Protein AF-A0A2A4AIH3-F1 (afdb_monomer)

Mean predicted aligned error: 22.0 Å

Radius of gyration: 84.82 Å; Cα contacts (8 Å, |Δi|>4): 469; chains: 1; bounding box: 163×114×236 Å

Secondary structure (DSSP, 8-state):
--EEEEEGGGHHHHHHHHHTS--SS--EEEEE-SSPPPPPPP--TTBGGGG----S-TTHHHHHHHHHHH---EEESSHHHHTT--SS-EEETT-EEEPPPPTTS---EEE--SS---SGGG---SS-SHHHHHHHHHHHHHHHHHHHHHHHHHHHHHHHHHHHHHHHHHHHHHHH--GGG--HHHHHHHHHHHHHHHHHHHHSHHHHHHHHHHHHHHHHHHHHHHHHHHHHHHHHHHHHHHHHHHHHHHHH-SPPP-S-HHHHHHHHHHHHTT-S---TTTHHHHHHHHHHHHHHHHHHHHHHHHHHHHHHHHHHHHHHHH-GGGGGT--SSGGGHHHHHHHHHHHHHS-HHHHHHHHHHHHTTHHHHHHHHHHHHHHHHHHHHHHHHHHHHHHHTTS-SBTTBEEEEEEEE---HHHHHHHHHHHHHHTT-SS---TT-HHHHHHHHHHHHHHHHHHH--SHHHHHHHHHHH-GGGSEEEEEEEE-TTS-EEEEES-GGGS-HHHHHHHHHHHHHHHHHHHHS-TT-SS-SS-EEEETTTTTTS-HHHHHHHHHHHHHTTPEEEE---GGGHHHHGGG-S-EEEEEEE--EETTEE--EEEEEEE-TTT---GGG---

InterPro domains:
  IPR027417 P-loop containing nucleoside triphosphate hydrolase [SSF52540] (181-569)

Structure (mmCIF, N/CA/C/O backbone):
data_AF-A0A2A4AIH3-F1
#
_entry.id   AF-A0A2A4AIH3-F1
#
loop_
_atom_site.group_PDB
_atom_site.id
_atom_site.type_symbol
_atom_site.label_atom_id
_atom_site.label_alt_id
_atom_site.label_comp_id
_atom_site.label_asym_id
_atom_site.label_entity_id
_atom_site.label_seq_id
_atom_site.pdbx_PDB_ins_code
_atom_site.Cartn_x
_atom_site.Cartn_y
_atom_site.Cartn_z
_atom_site.occupancy
_atom_site.B_iso_or_equiv
_atom_site.auth_seq_id
_atom_site.auth_comp_id
_atom_site.auth_asym_id
_atom_site.auth_atom_id
_atom_site.pdbx_PDB_model_num
ATOM 1 N N . ALA A 1 1 ? -50.181 56.710 30.045 1.00 56.62 1 ALA A N 1
ATOM 2 C CA . ALA A 1 1 ? -50.802 55.390 29.802 1.00 56.62 1 ALA A CA 1
ATOM 3 C C . ALA A 1 1 ? -50.337 54.874 28.439 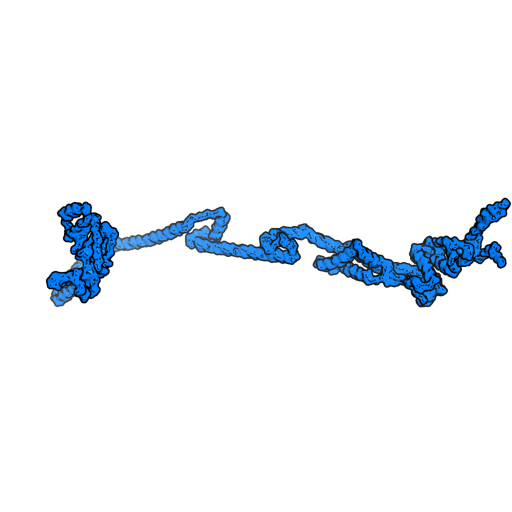1.00 56.62 1 ALA A C 1
ATOM 5 O O . ALA A 1 1 ? -49.765 55.663 27.699 1.00 56.62 1 ALA A O 1
ATOM 6 N N . ALA A 1 2 ? -50.478 53.578 28.137 1.00 73.94 2 ALA A N 1
ATOM 7 C CA . ALA A 1 2 ? -50.307 53.091 26.764 1.00 73.94 2 ALA A CA 1
ATOM 8 C C . ALA A 1 2 ? -51.672 53.192 26.076 1.00 73.94 2 ALA A C 1
ATOM 10 O O . ALA A 1 2 ? -52.649 52.707 26.644 1.00 73.94 2 ALA A O 1
ATOM 11 N N . THR A 1 3 ? -51.729 53.839 24.916 1.00 86.12 3 THR A N 1
ATOM 12 C CA . THR A 1 3 ? -52.972 54.054 24.168 1.00 86.12 3 THR A CA 1
ATOM 13 C C . THR A 1 3 ? -52.934 53.201 22.906 1.00 86.12 3 THR A C 1
ATOM 15 O O . THR A 1 3 ? -51.982 53.300 22.133 1.00 86.12 3 THR A O 1
ATOM 18 N N . LEU A 1 4 ? -53.945 52.358 22.700 1.00 87.75 4 LEU A N 1
ATOM 19 C CA . LEU A 1 4 ? -54.103 51.571 21.479 1.00 87.75 4 LEU A CA 1
ATOM 20 C C . LEU A 1 4 ? -54.624 52.474 20.356 1.00 87.75 4 LEU A C 1
ATOM 22 O O . LEU A 1 4 ? -55.657 53.120 20.509 1.00 87.75 4 LEU A O 1
ATOM 26 N N . LEU A 1 5 ? -53.925 52.523 19.227 1.00 88.44 5 LEU A N 1
ATOM 27 C CA . LEU A 1 5 ? -54.386 53.262 18.052 1.00 88.44 5 LEU A CA 1
ATOM 28 C C . LEU A 1 5 ? -55.221 52.334 17.172 1.00 88.44 5 LEU A C 1
ATOM 30 O O . LEU A 1 5 ? -54.804 51.214 16.889 1.00 88.44 5 LEU A O 1
ATOM 34 N N . VAL A 1 6 ? -56.405 52.794 16.777 1.00 88.81 6 VAL A N 1
ATOM 35 C CA . VAL A 1 6 ? -57.393 52.005 16.034 1.00 88.81 6 VAL A CA 1
ATOM 36 C C . VAL A 1 6 ? -57.750 52.743 14.740 1.00 88.81 6 VAL A C 1
ATOM 38 O O . VAL A 1 6 ? -57.947 53.958 14.788 1.00 88.81 6 VAL A O 1
ATOM 41 N N . PRO A 1 7 ? -57.828 52.068 13.579 1.00 89.12 7 PRO A N 1
ATOM 42 C CA . PRO A 1 7 ? -58.249 52.716 12.342 1.00 89.12 7 PRO A CA 1
ATOM 43 C C . PRO A 1 7 ? -59.682 53.233 12.409 1.00 89.12 7 PRO A C 1
ATOM 45 O O . PRO A 1 7 ? -60.527 52.649 13.089 1.00 89.12 7 PRO A O 1
ATOM 48 N N . GLU A 1 8 ? -59.936 54.265 11.607 1.00 87.50 8 GLU A N 1
ATOM 49 C CA . GLU A 1 8 ? -61.245 54.856 11.321 1.00 87.50 8 GLU A CA 1
ATOM 50 C C . GLU A 1 8 ? -62.387 53.837 11.285 1.00 87.50 8 GLU A C 1
ATOM 52 O O . GLU A 1 8 ? -63.293 53.777 12.121 1.00 87.50 8 GLU A O 1
ATOM 57 N N . ALA A 1 9 ? -62.249 52.962 10.298 1.00 86.94 9 ALA A N 1
ATOM 58 C CA . ALA A 1 9 ? -63.210 51.934 9.950 1.00 86.94 9 ALA A CA 1
ATOM 59 C C . ALA A 1 9 ? -63.523 50.940 11.086 1.00 86.94 9 ALA A C 1
ATOM 61 O O . ALA A 1 9 ? -64.575 50.310 11.072 1.00 86.94 9 ALA A O 1
ATOM 62 N N . ALA A 1 10 ? -62.641 50.788 12.079 1.00 89.81 10 ALA A N 1
ATOM 63 C CA . ALA A 1 10 ? -62.799 49.804 13.149 1.00 89.81 10 ALA A CA 1
ATOM 64 C C . ALA A 1 10 ? -63.444 50.369 14.430 1.00 89.81 10 ALA A C 1
ATOM 66 O O . ALA A 1 10 ? -63.611 49.620 15.398 1.00 89.81 10 ALA A O 1
ATOM 67 N N . ARG A 1 11 ? -63.822 51.659 14.454 1.00 90.62 11 ARG A N 1
ATOM 68 C CA . ARG A 1 11 ? -64.408 52.350 15.620 1.00 90.62 11 ARG A CA 1
ATOM 69 C C . ARG A 1 11 ? -65.563 51.572 16.260 1.00 90.62 11 ARG A C 1
ATOM 71 O O . ARG A 1 11 ? -65.527 51.296 17.458 1.00 90.62 11 ARG A O 1
ATOM 78 N N . ASP A 1 12 ? -66.574 51.208 15.478 1.00 91.62 12 ASP A N 1
ATOM 79 C CA . ASP A 1 12 ? -67.788 50.581 16.019 1.00 91.62 12 ASP A CA 1
ATOM 80 C C . ASP A 1 12 ? -67.508 49.170 16.543 1.00 91.62 12 ASP A C 1
ATOM 82 O O . ASP A 1 12 ? -67.998 48.782 17.606 1.00 91.62 12 ASP A O 1
ATOM 86 N N . THR A 1 13 ? -66.625 48.444 15.850 1.00 91.94 13 THR A N 1
ATOM 87 C CA . THR A 1 13 ? -66.202 47.093 16.238 1.00 91.94 13 THR A CA 1
ATOM 88 C C . THR A 1 13 ? -65.473 47.107 17.581 1.00 91.94 13 THR A C 1
ATOM 90 O O . THR A 1 13 ? -65.816 46.327 18.472 1.00 91.94 13 THR A O 1
ATOM 93 N N . ILE A 1 14 ? -64.490 48.000 17.770 1.00 90.88 14 ILE A N 1
ATOM 94 C CA . ILE A 1 14 ? -63.745 48.061 19.036 1.00 90.88 14 ILE A CA 1
ATOM 95 C C . ILE A 1 14 ? -64.635 48.543 20.188 1.00 90.88 14 ILE A C 1
ATOM 97 O O . ILE A 1 14 ? -64.551 47.992 21.283 1.00 90.88 14 ILE A O 1
ATOM 101 N N . ASN A 1 15 ? -65.530 49.508 19.941 1.00 93.00 15 ASN A N 1
ATOM 102 C CA . ASN A 1 15 ? -66.451 50.022 20.955 1.00 93.00 15 ASN A CA 1
ATOM 103 C C . ASN A 1 15 ? -67.381 48.920 21.476 1.00 93.00 15 ASN A C 1
ATOM 105 O O . ASN A 1 15 ? -67.499 48.739 22.688 1.00 93.00 15 ASN A O 1
ATOM 109 N N . GLN A 1 16 ? -67.997 48.142 20.580 1.00 92.00 16 GLN A N 1
ATOM 110 C CA . GLN A 1 16 ? -68.834 47.006 20.977 1.00 92.00 16 GLN A CA 1
ATOM 111 C C . GLN A 1 16 ? -68.025 45.931 21.708 1.00 92.00 16 GLN A C 1
ATOM 113 O O . GLN A 1 16 ? -68.473 45.396 22.725 1.00 92.00 16 GLN A O 1
ATOM 118 N N . TRP A 1 17 ? -66.819 45.624 21.227 1.00 91.56 17 TRP A N 1
ATOM 119 C CA . TRP A 1 17 ? -65.968 44.598 21.824 1.00 91.56 17 TRP A CA 1
ATOM 120 C C . TRP A 1 17 ? -65.519 44.955 23.245 1.00 91.56 17 TRP A C 1
ATOM 122 O O . TRP A 1 17 ? -65.613 44.118 24.141 1.00 91.56 17 TRP A O 1
ATOM 132 N N . VAL A 1 18 ? -65.066 46.194 23.470 1.00 90.50 18 VAL A N 1
ATOM 133 C CA . VAL A 1 18 ? -64.616 46.658 24.793 1.00 90.50 18 VAL A CA 1
ATOM 134 C C . VAL A 1 18 ? -65.796 46.793 25.751 1.00 90.50 18 VAL A C 1
ATOM 136 O O . VAL A 1 18 ? -65.676 46.409 26.908 1.00 90.50 18 VAL A O 1
ATOM 139 N N . ASN A 1 19 ? -66.944 47.288 25.283 1.00 91.88 19 ASN A N 1
ATOM 140 C CA . ASN A 1 19 ? -68.122 47.446 26.135 1.00 91.88 19 ASN A CA 1
ATOM 141 C C . ASN A 1 19 ? -68.734 46.099 26.561 1.00 91.88 19 ASN A C 1
ATOM 143 O O . ASN A 1 19 ? -69.252 45.971 27.665 1.00 91.88 19 ASN A O 1
ATOM 147 N N . SER A 1 20 ? -68.667 45.080 25.699 1.00 90.88 20 SER A N 1
ATOM 148 C CA . SER A 1 20 ? -69.259 43.760 25.969 1.00 90.88 20 SER A CA 1
ATOM 149 C C . SER A 1 20 ? -68.387 42.832 26.825 1.00 90.88 20 SER A C 1
ATOM 151 O O . SER A 1 20 ? -68.821 41.725 27.147 1.00 90.88 20 SER A O 1
ATOM 153 N N . ARG A 1 21 ? -67.157 43.226 27.190 1.00 89.25 21 ARG A N 1
ATOM 154 C CA . ARG A 1 21 ? -66.197 42.345 27.876 1.00 89.25 21 ARG A CA 1
ATOM 155 C C . ARG A 1 21 ? -65.454 43.061 28.992 1.00 89.25 21 ARG A C 1
ATOM 157 O O . ARG A 1 21 ? -65.008 44.192 28.848 1.00 89.25 21 ARG A O 1
ATOM 164 N N . ASN A 1 22 ? -65.207 42.348 30.089 1.00 88.50 22 ASN A N 1
ATOM 165 C CA . ASN A 1 22 ? -64.232 42.802 31.072 1.00 88.50 22 ASN A CA 1
ATOM 166 C C . ASN A 1 22 ? -62.816 42.575 30.517 1.00 88.50 22 ASN A C 1
ATOM 168 O O . ASN A 1 22 ? -62.340 41.444 30.449 1.00 88.50 22 ASN A O 1
ATOM 172 N N . VAL A 1 23 ? -62.147 43.658 30.119 1.00 84.62 23 VAL A N 1
ATOM 173 C CA . VAL A 1 23 ? -60.789 43.620 29.544 1.00 84.62 23 VAL A CA 1
ATOM 174 C C . VAL A 1 23 ? -59.716 43.334 30.613 1.00 84.62 23 VAL A C 1
ATOM 176 O O . VAL A 1 23 ? -58.568 43.047 30.283 1.00 84.62 23 VAL A O 1
ATOM 179 N N . GLY A 1 24 ? -60.056 43.402 31.906 1.00 84.75 24 GLY A N 1
ATOM 180 C CA . GLY A 1 24 ? -59.139 43.089 33.010 1.00 84.75 24 GLY A CA 1
ATOM 181 C C . GLY A 1 24 ? -57.985 44.085 33.191 1.00 84.75 24 GLY A C 1
ATOM 182 O O . GLY A 1 24 ? -57.082 43.851 33.990 1.00 84.75 24 GLY A O 1
ATOM 183 N N . THR A 1 25 ? -57.989 45.201 32.459 1.00 84.81 25 THR A N 1
ATOM 184 C CA . THR A 1 25 ? -56.992 46.274 32.554 1.00 84.81 25 THR A CA 1
ATOM 185 C C . THR A 1 25 ? -57.599 47.610 32.131 1.00 84.81 25 THR A C 1
ATOM 187 O O . THR A 1 25 ? -58.639 47.655 31.472 1.00 84.81 25 THR A O 1
ATOM 190 N N . ARG A 1 26 ? -56.940 48.722 32.474 1.00 86.06 26 ARG A N 1
ATOM 191 C CA . ARG A 1 26 ? -57.303 50.049 31.965 1.00 86.06 26 ARG A CA 1
ATOM 192 C C . ARG A 1 26 ? -56.861 50.162 30.503 1.00 86.06 26 ARG A C 1
ATOM 194 O O . ARG A 1 26 ? -55.718 50.533 30.233 1.00 86.06 26 ARG A O 1
ATOM 201 N N . LEU A 1 27 ? -57.762 49.831 29.581 1.00 86.69 27 LEU A N 1
ATOM 202 C CA . LEU A 1 27 ? -57.563 50.010 28.145 1.00 86.69 27 LEU A CA 1
ATOM 203 C C . LEU A 1 27 ? -57.967 51.431 27.735 1.00 86.69 27 LEU A C 1
ATOM 205 O O . LEU A 1 27 ? -59.123 51.820 27.859 1.00 86.69 27 LEU A O 1
ATOM 209 N N . GLU A 1 28 ? -57.008 52.196 27.226 1.00 90.25 28 GLU A N 1
ATOM 210 C CA . GLU A 1 28 ? -57.260 53.455 26.529 1.00 90.25 28 GLU A CA 1
ATOM 211 C C . GLU A 1 28 ? -57.027 53.197 25.039 1.00 90.25 28 GLU A C 1
ATOM 213 O O . GLU A 1 28 ? -55.951 52.727 24.666 1.00 90.25 28 GLU A O 1
ATOM 218 N N . TYR A 1 29 ? -58.015 53.459 24.186 1.00 90.50 29 TYR A N 1
ATOM 219 C CA . TYR A 1 29 ? -57.866 53.358 22.735 1.00 90.50 29 TYR A CA 1
ATOM 220 C C . TYR A 1 29 ? -58.342 54.640 22.059 1.00 90.50 29 TYR A C 1
ATOM 222 O O . TYR A 1 29 ? -59.170 55.375 22.596 1.00 90.50 29 TYR A O 1
ATOM 230 N N . ARG A 1 30 ? -57.774 54.937 20.892 1.00 89.12 30 ARG A N 1
ATOM 231 C CA . ARG A 1 30 ? -58.052 56.151 20.132 1.00 89.12 30 ARG A CA 1
ATOM 232 C C . ARG A 1 30 ? -58.223 55.808 18.666 1.00 89.12 30 ARG A C 1
ATOM 234 O O . ARG A 1 30 ? -57.332 55.199 18.076 1.00 89.12 30 ARG A O 1
ATOM 241 N N . THR A 1 31 ? -59.338 56.235 18.089 1.00 88.44 31 THR A N 1
ATOM 242 C CA . THR A 1 31 ? -59.580 56.067 16.661 1.00 88.44 31 THR A CA 1
ATOM 243 C C . THR A 1 31 ? -58.899 57.171 15.861 1.00 88.44 31 THR A C 1
ATOM 245 O O . THR A 1 31 ? -58.845 58.328 16.295 1.00 88.44 31 THR A O 1
ATOM 248 N N . ILE A 1 32 ? -58.292 56.785 14.740 1.00 87.19 32 ILE A N 1
ATOM 249 C CA . ILE A 1 32 ? -57.433 57.636 13.916 1.00 87.19 32 ILE A CA 1
ATOM 250 C C . ILE A 1 32 ? -58.037 57.738 12.511 1.00 87.19 32 ILE A C 1
ATOM 252 O O . ILE A 1 32 ? -58.130 56.707 11.838 1.00 87.19 32 ILE A O 1
ATOM 256 N N . PRO A 1 33 ? -58.447 58.941 12.064 1.00 80.06 33 PRO A N 1
ATOM 257 C CA . PRO A 1 33 ? -59.040 59.124 10.743 1.00 80.06 33 PRO A CA 1
ATOM 258 C C . PRO A 1 33 ? -58.025 58.821 9.630 1.00 80.06 33 PRO A C 1
ATOM 260 O O . PRO A 1 33 ? -56.828 59.048 9.797 1.00 80.06 33 PRO A O 1
ATOM 263 N N . GLU A 1 34 ? -58.515 58.332 8.488 1.00 67.88 34 GLU A N 1
ATOM 264 C CA . GLU A 1 34 ? -57.694 57.894 7.340 1.00 67.88 34 GLU A CA 1
ATOM 265 C C . GLU A 1 34 ? -57.015 59.038 6.564 1.00 67.88 34 GLU A C 1
ATOM 267 O O . GLU A 1 34 ? -56.113 58.789 5.768 1.00 67.88 34 GLU A O 1
ATOM 272 N N . PHE A 1 35 ? -57.380 60.299 6.813 1.00 63.75 35 PHE A N 1
ATOM 273 C CA . PHE A 1 35 ? -56.821 61.447 6.096 1.00 63.75 35 PHE A CA 1
ATOM 274 C C . PHE A 1 35 ? -55.646 62.090 6.849 1.00 63.75 35 PHE A C 1
ATOM 276 O O . PHE A 1 35 ? -55.771 62.534 7.994 1.00 63.75 35 PHE A O 1
ATOM 283 N N . ALA A 1 36 ? -54.497 62.168 6.173 1.00 58.72 36 ALA A N 1
ATOM 284 C CA . ALA A 1 36 ? -53.272 62.789 6.663 1.00 58.72 36 ALA A CA 1
ATOM 285 C C . ALA A 1 36 ? -53.431 64.316 6.805 1.00 58.72 36 ALA A C 1
ATOM 287 O O . ALA A 1 36 ? -53.682 65.022 5.832 1.00 58.72 36 ALA A O 1
ATOM 288 N N . SER A 1 37 ? -53.254 64.844 8.020 1.00 58.44 37 SER A N 1
ATOM 289 C CA . SER A 1 37 ? -53.062 66.286 8.235 1.00 58.44 37 SER A CA 1
ATOM 290 C C . SER A 1 37 ? -51.647 66.718 7.810 1.00 58.44 37 SER A C 1
ATOM 292 O O . SER A 1 37 ? -50.720 65.909 7.912 1.00 58.44 37 SER A O 1
ATOM 294 N N . PRO A 1 38 ? -51.444 67.977 7.369 1.00 58.81 38 PRO A N 1
ATOM 295 C CA . PRO A 1 38 ? -50.126 68.478 6.980 1.00 58.81 38 PRO A CA 1
ATOM 296 C C . PRO A 1 38 ? -49.096 68.376 8.119 1.00 58.81 38 PRO A C 1
ATOM 298 O O . PRO A 1 38 ? -49.435 68.453 9.304 1.00 58.81 38 PRO A O 1
ATOM 301 N N . GLN A 1 39 ? -47.828 68.174 7.738 1.00 60.19 39 GLN A N 1
ATOM 302 C CA . GLN A 1 39 ? -46.696 67.961 8.645 1.00 60.19 39 GLN A CA 1
ATOM 303 C C . GLN A 1 39 ? -46.548 69.108 9.658 1.00 60.19 39 GLN A C 1
ATOM 305 O O . GLN A 1 39 ? -46.489 70.276 9.285 1.00 60.19 39 GLN A O 1
ATOM 310 N N . ALA A 1 40 ? -46.430 68.770 10.945 1.00 58.41 40 ALA A N 1
ATOM 311 C CA . ALA A 1 40 ? -45.941 69.710 11.948 1.00 58.41 40 ALA A CA 1
ATOM 312 C C . ALA A 1 40 ? -44.421 69.876 11.780 1.00 58.41 40 ALA A C 1
ATOM 314 O O . ALA A 1 40 ? -43.697 68.878 11.739 1.00 58.41 40 ALA A O 1
ATOM 315 N N . SER A 1 41 ? -43.936 71.115 11.687 1.00 59.97 41 SER A N 1
ATOM 316 C CA . SER A 1 41 ? -42.506 71.420 11.707 1.00 59.97 41 SER A CA 1
ATOM 317 C C . SER A 1 41 ? -41.939 71.124 13.098 1.00 59.97 41 SER A C 1
ATOM 319 O O . SER A 1 41 ? -42.409 71.648 14.109 1.00 59.97 41 SER A O 1
ATOM 321 N N . ALA A 1 42 ? -40.919 70.270 13.180 1.00 62.34 42 ALA A N 1
ATOM 322 C CA . ALA A 1 42 ? -40.055 70.242 14.354 1.00 62.34 42 ALA A CA 1
ATOM 323 C C . ALA A 1 42 ? -39.181 71.502 14.308 1.00 62.34 42 ALA A C 1
ATOM 325 O O . ALA A 1 42 ? -38.571 71.794 13.282 1.00 62.34 42 ALA A O 1
ATOM 326 N N . HIS A 1 43 ? -39.177 72.283 15.387 1.00 65.81 43 HIS A N 1
ATOM 327 C CA . HIS A 1 43 ? -38.547 73.611 15.404 1.00 65.81 43 HIS A CA 1
ATOM 328 C C . HIS A 1 43 ? -37.096 73.569 15.918 1.00 65.81 43 HIS A C 1
ATOM 330 O O . HIS A 1 43 ? -36.373 74.550 15.783 1.00 65.81 43 HIS A O 1
ATOM 336 N N . SER A 1 44 ? -36.664 72.441 16.499 1.00 78.31 44 SER A N 1
ATOM 337 C CA . SER A 1 44 ? -35.346 72.270 17.121 1.00 78.31 44 SER A CA 1
ATOM 338 C C . SER A 1 44 ? -34.833 70.832 16.938 1.00 78.31 44 SER A C 1
ATOM 340 O O . SER A 1 44 ? -35.588 69.884 17.182 1.00 78.31 44 SER A O 1
ATOM 342 N N . PRO A 1 45 ? -33.552 70.631 16.562 1.00 81.25 45 PRO A N 1
ATOM 343 C CA . PRO A 1 45 ? -32.970 69.300 16.352 1.00 81.25 45 PRO A CA 1
ATOM 344 C C . PRO A 1 45 ? -32.863 68.475 17.644 1.00 81.25 45 PRO A C 1
ATOM 346 O O . PRO A 1 45 ? -32.666 67.263 17.589 1.00 81.25 45 PRO A O 1
ATOM 349 N N . ARG A 1 46 ? -33.008 69.108 18.817 1.00 83.94 46 ARG A N 1
ATOM 350 C CA . ARG A 1 46 ? -32.963 68.443 20.129 1.00 83.94 46 ARG A CA 1
ATOM 351 C C . ARG A 1 46 ? -34.302 67.831 20.548 1.00 83.94 46 ARG A C 1
ATOM 353 O O . ARG A 1 46 ? -34.372 67.167 21.582 1.00 83.94 46 ARG A O 1
ATOM 360 N N . GLN A 1 47 ? -35.365 68.039 19.772 1.00 86.75 47 GLN A N 1
ATOM 361 C CA . GLN A 1 47 ? -36.691 67.520 20.100 1.00 86.75 47 GLN A CA 1
ATOM 362 C C . GLN A 1 47 ? -36.740 65.987 20.042 1.00 86.75 47 GLN A C 1
ATOM 364 O O . GLN A 1 47 ? -36.194 65.359 19.134 1.00 86.75 47 GLN A O 1
ATOM 369 N N . LEU A 1 48 ? -37.473 65.389 20.987 1.00 86.06 48 LEU A N 1
ATOM 370 C CA . LEU A 1 48 ? -37.646 63.941 21.156 1.00 86.06 48 LEU A CA 1
ATOM 371 C C . LEU A 1 48 ? -38.044 63.216 19.861 1.00 86.06 48 LEU A C 1
ATOM 373 O O . LEU A 1 48 ? -37.643 62.074 19.650 1.00 86.06 48 LEU A O 1
ATOM 377 N N . ILE A 1 49 ? -38.801 63.878 18.980 1.00 85.06 49 ILE A N 1
ATOM 378 C CA . ILE A 1 49 ? -39.248 63.315 17.700 1.00 85.06 49 ILE A CA 1
ATOM 379 C C . ILE A 1 49 ? -38.084 62.841 16.816 1.00 85.06 49 ILE A C 1
ATOM 381 O O . ILE A 1 49 ? -38.229 61.838 16.124 1.00 85.06 49 ILE A O 1
ATOM 385 N N . HIS A 1 50 ? -36.925 63.505 16.881 1.00 85.19 50 HIS A N 1
ATOM 386 C CA . HIS A 1 50 ? -35.733 63.144 16.108 1.00 85.19 50 HIS A CA 1
ATOM 387 C C . HIS A 1 50 ? -34.969 61.946 16.688 1.00 85.19 50 HIS A C 1
ATOM 389 O O . HIS A 1 50 ? -34.104 61.393 16.018 1.00 85.19 50 HIS A O 1
ATOM 395 N N . LYS A 1 51 ? -35.289 61.523 17.918 1.00 85.25 51 LYS A N 1
ATOM 396 C CA . LYS A 1 51 ? -34.719 60.329 18.564 1.00 85.25 51 LYS A CA 1
ATOM 397 C C . LYS A 1 51 ? -35.598 59.084 18.383 1.00 85.25 51 LYS A C 1
ATOM 399 O O . LYS A 1 51 ? -35.317 58.049 18.983 1.00 85.25 51 LYS A O 1
ATOM 404 N N . LEU A 1 52 ? -36.682 59.189 17.610 1.00 85.44 52 LEU A N 1
ATOM 405 C CA . LEU A 1 52 ? -37.635 58.111 17.371 1.00 85.44 52 LEU A CA 1
ATOM 406 C C . LEU A 1 52 ? -37.638 57.713 15.897 1.00 85.44 52 LEU A C 1
ATOM 408 O O . LEU A 1 52 ? -37.847 58.540 15.011 1.00 85.44 52 LEU A O 1
ATOM 412 N N . GLU A 1 53 ? -37.489 56.417 15.650 1.00 84.88 53 GLU A N 1
ATOM 413 C CA . GLU A 1 53 ? -37.730 55.818 14.342 1.00 84.88 53 GLU A CA 1
ATOM 414 C C . GLU A 1 53 ? -39.187 55.356 14.244 1.00 84.88 53 GLU A C 1
ATOM 416 O O . GLU A 1 53 ? -39.731 54.734 15.160 1.00 84.88 53 GLU A O 1
ATOM 421 N N . PHE A 1 54 ? -39.831 55.659 13.119 1.00 83.31 54 PHE A N 1
ATOM 422 C CA . PHE A 1 54 ? -41.219 55.285 12.859 1.00 83.31 54 PHE A CA 1
ATOM 423 C C . PHE A 1 54 ? -41.255 54.226 11.769 1.00 83.31 54 PHE A C 1
ATOM 425 O O . PHE A 1 54 ? -40.708 54.448 10.691 1.00 83.31 54 PHE A O 1
ATOM 432 N N . GLN A 1 55 ? -41.922 53.110 12.055 1.00 84.12 55 GLN A N 1
ATOM 433 C CA . GLN A 1 55 ? -42.175 52.052 11.080 1.00 84.12 55 GLN A CA 1
ATOM 434 C C . GLN A 1 55 ? -43.075 52.558 9.947 1.00 84.12 55 GLN A C 1
ATOM 436 O O . GLN A 1 55 ? -43.890 53.462 10.158 1.00 84.12 55 GLN A O 1
ATOM 441 N N . ASP A 1 56 ? -42.941 51.949 8.772 1.00 82.50 56 ASP A N 1
ATOM 442 C CA . ASP A 1 56 ? -43.800 52.236 7.627 1.00 82.50 56 ASP A CA 1
ATOM 443 C C . ASP A 1 56 ? -45.214 51.691 7.884 1.00 82.50 56 ASP A C 1
ATOM 445 O O . ASP A 1 56 ? -45.446 50.482 7.924 1.00 82.50 56 ASP A O 1
ATOM 449 N N . HIS A 1 57 ? -46.151 52.588 8.191 1.00 83.19 57 HIS A N 1
ATOM 450 C CA . HIS A 1 57 ? -47.534 52.253 8.521 1.00 83.19 57 HIS A CA 1
ATOM 451 C C . HIS A 1 57 ? -48.444 53.453 8.240 1.00 83.19 57 HIS A C 1
ATOM 453 O O . HIS A 1 57 ? -48.060 54.594 8.500 1.00 83.19 57 HIS A O 1
ATOM 459 N N . ALA A 1 58 ? -49.690 53.215 7.817 1.00 82.31 58 ALA A N 1
ATOM 460 C CA . ALA A 1 58 ? -50.645 54.274 7.455 1.00 82.31 58 ALA A CA 1
ATOM 461 C C . ALA A 1 58 ? -50.845 55.335 8.561 1.00 82.31 58 ALA A C 1
ATOM 463 O O . ALA A 1 58 ? -50.995 56.525 8.297 1.00 82.31 58 ALA A O 1
ATOM 464 N N . MET A 1 59 ? -50.778 54.920 9.830 1.00 85.44 59 MET A N 1
ATOM 465 C CA . MET A 1 59 ? -50.921 55.817 10.989 1.00 85.44 59 MET A CA 1
ATOM 466 C C . MET A 1 59 ? -49.634 56.553 11.388 1.00 85.44 59 MET A C 1
ATOM 468 O O . MET A 1 59 ? -49.686 57.418 12.264 1.00 85.44 59 MET A O 1
ATOM 472 N N . ALA A 1 60 ? -48.475 56.231 10.803 1.00 84.62 60 ALA A N 1
ATOM 473 C CA . ALA A 1 60 ? -47.182 56.774 11.225 1.00 84.62 60 ALA A CA 1
ATOM 474 C C . ALA A 1 60 ? -47.149 58.308 11.158 1.00 84.62 60 ALA A C 1
ATOM 476 O O . ALA A 1 60 ? -46.639 58.958 12.072 1.00 84.62 60 ALA A O 1
ATOM 477 N N . HIS A 1 61 ? -47.765 58.894 10.128 1.00 83.12 61 HIS A N 1
ATOM 478 C CA . HIS A 1 61 ? -47.897 60.345 9.983 1.00 83.12 61 HIS A CA 1
ATOM 479 C C . HIS A 1 61 ? -48.660 60.980 11.147 1.00 83.12 61 HIS A C 1
ATOM 481 O O . HIS A 1 61 ? -48.194 61.960 11.733 1.00 83.12 61 HIS A O 1
ATOM 487 N N . TRP A 1 62 ? -49.789 60.384 11.535 1.00 84.75 62 TRP A N 1
ATOM 488 C CA . TRP A 1 62 ? -50.571 60.853 12.673 1.00 84.75 62 TRP A CA 1
ATOM 489 C C . TRP A 1 62 ? -49.778 60.750 13.982 1.00 84.75 62 TRP A C 1
ATOM 491 O O . TRP A 1 62 ? -49.771 61.693 14.772 1.00 84.75 62 TRP A O 1
ATOM 501 N N . ILE A 1 63 ? -49.057 59.642 14.201 1.00 85.62 63 ILE A N 1
ATOM 502 C CA . ILE A 1 63 ? -48.233 59.445 15.405 1.00 85.62 63 ILE A CA 1
ATOM 503 C C . ILE A 1 63 ? -47.128 60.504 15.473 1.00 85.62 63 ILE A C 1
ATOM 505 O O . ILE A 1 63 ? -46.951 61.127 16.522 1.00 85.62 63 ILE A O 1
ATOM 509 N N . ARG A 1 64 ? -46.419 60.753 14.362 1.00 84.62 64 ARG A N 1
ATOM 510 C CA . ARG A 1 64 ? -45.375 61.788 14.280 1.00 84.62 64 ARG A CA 1
ATOM 511 C C . ARG A 1 64 ? -45.924 63.160 14.662 1.00 84.62 64 ARG A C 1
ATOM 513 O O . ARG A 1 64 ? -45.342 63.836 15.506 1.00 84.62 64 ARG A O 1
ATOM 520 N N . GLN A 1 65 ? -47.073 63.541 14.107 1.00 83.00 65 GLN A N 1
ATOM 521 C CA . GLN A 1 65 ? -47.730 64.808 14.434 1.00 83.00 65 GLN A CA 1
ATOM 522 C C . GLN A 1 65 ? -48.190 64.856 15.898 1.00 83.00 65 GLN A C 1
ATOM 524 O O . GLN A 1 65 ? -48.022 65.869 16.576 1.00 83.00 65 GLN A O 1
ATOM 529 N N . HIS A 1 66 ? -48.754 63.762 16.413 1.00 84.75 66 HIS A N 1
ATOM 530 C CA . HIS A 1 66 ? -49.230 63.692 17.790 1.00 84.75 66 HIS A CA 1
ATOM 531 C C . HIS A 1 66 ? -48.086 63.858 18.797 1.00 84.75 66 HIS A C 1
ATOM 533 O O . HIS A 1 66 ? -48.217 64.632 19.749 1.00 84.75 66 HIS A O 1
ATOM 539 N N . ILE A 1 67 ? -46.958 63.180 18.563 1.00 85.25 67 ILE A N 1
ATOM 540 C CA . ILE A 1 67 ? -45.742 63.314 19.373 1.00 85.25 67 ILE A CA 1
ATOM 541 C C . ILE A 1 67 ? -45.176 64.726 19.237 1.00 85.25 67 ILE A C 1
ATOM 543 O O . ILE A 1 67 ? -44.953 65.376 20.252 1.00 85.25 67 ILE A O 1
ATOM 547 N N . SER A 1 68 ? -45.039 65.245 18.016 1.00 83.75 68 SER A N 1
ATOM 548 C CA . SER A 1 68 ? -44.540 66.603 17.774 1.00 83.75 68 SER A CA 1
ATOM 549 C C . SER A 1 68 ? -45.408 67.693 18.416 1.00 83.75 68 SER A C 1
ATOM 551 O O . SER A 1 68 ? -44.877 68.709 18.833 1.00 83.75 68 SER A O 1
ATOM 553 N N . ARG A 1 69 ? -46.726 67.505 18.560 1.00 82.19 69 ARG A N 1
ATOM 554 C CA . ARG A 1 69 ? -47.602 68.516 19.180 1.00 82.19 69 ARG A CA 1
ATOM 555 C C . ARG A 1 69 ? -47.713 68.388 20.698 1.00 82.19 69 ARG A C 1
ATOM 557 O O . ARG A 1 69 ? -47.812 69.394 21.390 1.00 82.19 69 ARG A O 1
ATOM 564 N N . ARG A 1 70 ? -47.812 67.161 21.217 1.00 82.12 70 ARG A N 1
ATOM 565 C CA . ARG A 1 70 ? -48.126 66.901 22.637 1.00 82.12 70 ARG A CA 1
ATOM 566 C C . ARG A 1 70 ? -46.900 66.539 23.472 1.00 82.12 70 ARG A C 1
ATOM 568 O O . ARG A 1 70 ? -46.922 66.719 24.685 1.00 82.12 70 ARG A O 1
ATOM 575 N N . PHE A 1 71 ? -45.866 66.011 22.830 1.00 83.19 71 PHE A N 1
ATOM 576 C CA . PHE A 1 71 ? -44.649 65.497 23.449 1.00 83.19 71 PHE A CA 1
ATOM 577 C C . PHE A 1 71 ? -43.406 66.117 22.785 1.00 83.19 71 PHE A C 1
ATOM 579 O O . PHE A 1 71 ? -42.412 65.430 22.552 1.00 83.19 71 PHE A O 1
ATOM 586 N N . ASN A 1 72 ? -43.457 67.423 22.500 1.00 84.94 72 ASN A N 1
ATOM 587 C CA . ASN A 1 72 ? -42.362 68.244 21.966 1.00 84.94 72 ASN A CA 1
ATOM 588 C C . ASN A 1 72 ? -41.264 68.527 23.001 1.00 84.94 72 ASN A C 1
ATOM 590 O O . ASN A 1 72 ? -40.819 69.663 23.144 1.00 84.94 72 ASN A O 1
ATOM 594 N N . TYR A 1 73 ? -40.859 67.503 23.747 1.00 88.56 73 TYR A N 1
ATOM 595 C CA . TYR A 1 73 ? -39.810 67.632 24.743 1.00 88.56 73 TYR A CA 1
ATOM 596 C C . TYR A 1 73 ? -38.465 67.859 24.059 1.00 88.56 73 TYR A C 1
ATOM 598 O O . TYR A 1 73 ? -38.075 67.070 23.196 1.00 88.56 73 TYR A O 1
ATOM 606 N N . GLU A 1 74 ? -37.744 68.896 24.466 1.00 90.62 74 GLU A N 1
ATOM 607 C CA . GLU A 1 74 ? -36.325 69.026 24.156 1.00 90.62 74 GLU A CA 1
ATOM 608 C C . GLU A 1 74 ? -35.512 68.114 25.073 1.00 90.62 74 GLU A C 1
ATOM 610 O O . GLU A 1 74 ? -35.610 68.182 26.298 1.00 90.62 74 GLU A O 1
ATOM 615 N N . CYS A 1 75 ? -34.728 67.218 24.483 1.00 90.69 75 CYS A N 1
ATOM 616 C CA . CYS A 1 75 ? -33.838 66.356 25.242 1.00 90.69 75 CYS A CA 1
ATOM 617 C C . CYS A 1 75 ? -32.543 67.114 25.536 1.00 90.69 75 CYS A C 1
ATOM 619 O O . CYS A 1 75 ? -31.779 67.394 24.611 1.00 90.69 75 CYS A O 1
ATOM 621 N N . VAL A 1 76 ? -32.308 67.418 26.810 1.00 91.56 76 VAL A N 1
ATOM 622 C CA . VAL A 1 76 ? -31.108 68.117 27.288 1.00 91.56 76 VAL A CA 1
ATOM 623 C C . VAL A 1 76 ? -30.209 67.164 28.070 1.00 91.56 76 VAL A C 1
ATOM 625 O O . VAL A 1 76 ? -30.684 66.201 28.680 1.00 91.56 76 VAL A O 1
ATOM 628 N N . ASP A 1 77 ? -28.906 67.423 28.064 1.00 88.69 77 ASP A N 1
ATOM 629 C CA . ASP A 1 77 ? -27.933 66.515 28.679 1.00 88.69 77 ASP A CA 1
ATOM 630 C C . ASP A 1 77 ? -27.690 66.826 30.166 1.00 88.69 77 ASP A C 1
ATOM 632 O O . ASP A 1 77 ? -27.235 65.959 30.914 1.00 88.69 77 ASP A O 1
ATOM 636 N N . SER A 1 78 ? -28.048 68.031 30.628 1.00 89.31 78 SER A N 1
ATOM 637 C CA . SER A 1 78 ? -27.801 68.500 31.995 1.00 89.31 78 SER A CA 1
ATOM 638 C C . SER A 1 78 ? -29.003 69.215 32.625 1.00 89.31 78 SER A C 1
ATOM 640 O O . SER A 1 78 ? -29.904 69.690 31.937 1.00 89.31 78 SER A O 1
ATOM 642 N N . VAL A 1 79 ? -29.019 69.304 33.962 1.00 87.81 79 VAL A N 1
ATOM 643 C CA . VAL A 1 79 ? -30.056 70.049 34.706 1.00 87.81 79 VAL A CA 1
ATOM 644 C C . VAL A 1 79 ? -29.953 71.553 34.436 1.00 87.81 79 VAL A C 1
ATOM 646 O O . VAL A 1 79 ? -30.982 72.201 34.305 1.00 87.81 79 VAL A O 1
ATOM 649 N N . ALA A 1 80 ? -28.738 72.091 34.280 1.00 87.75 80 ALA A N 1
ATOM 650 C CA . ALA A 1 80 ? -28.516 73.509 33.983 1.00 87.75 80 ALA A CA 1
ATOM 651 C C . ALA A 1 80 ? -29.155 73.937 32.650 1.00 87.75 80 ALA A C 1
ATOM 653 O O . ALA A 1 80 ? -29.684 75.037 32.531 1.00 87.75 80 ALA A O 1
ATOM 654 N N . GLU A 1 81 ? -29.168 73.050 31.652 1.00 87.12 81 GLU A N 1
ATOM 655 C CA . GLU A 1 81 ? -29.820 73.322 30.369 1.00 87.12 81 GLU A CA 1
ATOM 656 C C . GLU A 1 81 ? -31.350 73.400 30.461 1.00 87.12 81 GLU A C 1
ATOM 658 O O . GLU A 1 81 ? -31.963 74.048 29.612 1.00 87.12 81 GLU A O 1
ATOM 663 N N . LEU A 1 82 ? -31.980 72.800 31.482 1.00 86.50 82 LEU A N 1
ATOM 664 C CA . LEU A 1 82 ? -33.434 72.895 31.655 1.00 86.50 82 LEU A CA 1
ATOM 665 C C . LEU A 1 82 ? -33.894 74.333 31.921 1.00 86.50 82 LEU A C 1
ATOM 667 O O . LEU A 1 82 ? -34.980 74.699 31.479 1.00 86.50 82 LEU A O 1
ATOM 671 N N . ASP A 1 83 ? -33.078 75.143 32.601 1.00 81.88 83 ASP A N 1
ATOM 672 C CA . ASP A 1 83 ? -33.418 76.533 32.933 1.00 81.88 83 ASP A CA 1
ATOM 673 C C . ASP A 1 83 ? -33.398 77.451 31.699 1.00 81.88 83 ASP A C 1
ATOM 675 O O . ASP A 1 83 ? -34.057 78.492 31.671 1.00 81.88 83 ASP A O 1
ATOM 679 N N . HIS A 1 84 ? -32.669 77.061 30.648 1.00 83.31 84 HIS A N 1
ATOM 680 C CA . HIS A 1 84 ? -32.596 77.808 29.392 1.00 83.31 84 HIS A CA 1
ATOM 681 C C . HIS A 1 84 ? -33.783 77.522 28.459 1.00 83.31 84 HIS A C 1
ATOM 683 O O . HIS A 1 84 ? -34.164 78.385 27.663 1.00 83.31 84 HIS A O 1
ATOM 689 N N . VAL A 1 85 ? -34.407 76.346 28.571 1.00 83.75 85 VAL A N 1
ATOM 690 C CA . VAL A 1 85 ? -35.559 75.955 27.747 1.00 83.75 85 VAL A CA 1
ATOM 691 C C . VAL A 1 85 ? -36.857 76.365 28.446 1.00 83.75 85 VAL A C 1
ATOM 693 O O . VAL A 1 85 ? -37.406 75.639 29.268 1.00 83.75 85 VAL A O 1
ATOM 696 N N . THR A 1 86 ? -37.361 77.556 28.114 1.00 79.88 86 THR A N 1
ATOM 697 C CA . THR A 1 86 ? -38.514 78.164 28.812 1.00 79.88 86 THR A CA 1
ATOM 698 C C . THR A 1 86 ? -39.831 78.098 28.039 1.00 79.88 86 THR A C 1
ATOM 700 O O . THR A 1 86 ? -40.899 78.225 28.634 1.00 79.88 86 THR A O 1
ATOM 703 N N . THR A 1 87 ? -39.790 77.904 26.720 1.00 82.25 87 THR A N 1
ATOM 704 C CA . THR A 1 87 ? -40.974 77.967 25.840 1.00 82.25 87 THR A CA 1
ATOM 705 C C . THR A 1 87 ? -41.542 76.595 25.487 1.00 82.25 87 THR A C 1
ATOM 707 O O . THR A 1 87 ? -42.725 76.472 25.165 1.00 82.25 87 THR A O 1
ATOM 710 N N . THR A 1 88 ? -40.726 75.549 25.572 1.00 86.06 88 THR A N 1
ATOM 711 C CA . THR A 1 88 ? -41.094 74.158 25.294 1.00 86.06 88 THR A CA 1
ATOM 712 C C . THR A 1 88 ? -40.804 73.285 26.509 1.00 86.06 88 THR A C 1
ATOM 714 O O . THR A 1 88 ? -39.958 73.637 27.325 1.00 86.06 88 THR A O 1
ATOM 717 N N . PRO A 1 89 ? -41.492 72.144 26.675 1.00 89.31 89 PRO A N 1
ATOM 718 C CA . PRO A 1 89 ? -41.094 71.193 27.700 1.00 89.31 89 PRO A CA 1
ATOM 719 C C . PRO A 1 89 ? -39.695 70.634 27.392 1.00 89.31 89 PRO A C 1
ATOM 721 O O . PRO A 1 89 ? -39.325 70.498 26.227 1.00 89.31 89 PRO A O 1
ATOM 724 N N . ALA A 1 90 ? -38.932 70.276 28.421 1.00 92.00 90 ALA A N 1
ATOM 725 C CA . ALA A 1 90 ? -37.596 69.691 28.290 1.00 92.00 90 ALA A CA 1
ATOM 726 C C . ALA A 1 90 ? -37.428 68.491 29.229 1.00 92.00 90 ALA A C 1
ATOM 728 O O . ALA A 1 90 ? -38.142 68.381 30.225 1.00 92.00 90 ALA A O 1
ATOM 729 N N . VAL A 1 91 ? -36.533 67.558 28.905 1.00 91.25 91 VAL A N 1
ATOM 730 C CA . VAL A 1 91 ? -36.283 66.360 29.719 1.00 91.25 91 VAL A CA 1
ATOM 731 C C . VAL A 1 91 ? -34.810 65.970 29.708 1.00 91.25 91 VAL A C 1
ATOM 733 O O . VAL A 1 91 ? -34.172 65.967 28.655 1.00 91.25 91 VAL A O 1
ATOM 736 N N . THR A 1 92 ? -34.277 65.614 30.877 1.00 90.88 92 THR A N 1
ATOM 737 C CA . THR A 1 92 ? -32.922 65.057 31.007 1.00 90.88 92 THR A CA 1
ATOM 738 C C . THR A 1 92 ? -32.905 63.550 30.770 1.00 90.88 92 THR A C 1
ATOM 740 O O . THR A 1 92 ? -33.928 62.873 30.898 1.00 90.88 92 THR A O 1
ATOM 743 N N . ARG A 1 93 ? -31.723 62.979 30.500 1.00 85.81 93 ARG A N 1
ATOM 744 C CA . ARG A 1 93 ? -31.549 61.520 30.357 1.00 85.81 93 ARG A CA 1
ATOM 745 C C . ARG A 1 93 ? -32.060 60.723 31.562 1.00 85.81 93 ARG A C 1
ATOM 747 O O . ARG A 1 93 ? -32.610 59.639 31.387 1.00 85.81 93 ARG A O 1
ATOM 754 N N . ASP A 1 94 ? -31.910 61.266 32.767 1.00 83.88 94 ASP A N 1
ATOM 755 C CA . ASP A 1 94 ? -32.342 60.599 33.997 1.00 83.88 94 ASP A CA 1
ATOM 756 C C . ASP A 1 94 ? -33.841 60.800 34.284 1.00 83.88 94 ASP A C 1
ATOM 758 O O . ASP A 1 94 ? -34.344 60.299 35.288 1.00 83.88 94 ASP A O 1
ATOM 762 N N . GLY A 1 95 ? -34.578 61.511 33.424 1.00 85.19 95 GLY A N 1
ATOM 763 C CA . GLY A 1 95 ? -36.034 61.645 33.502 1.00 85.19 95 GLY A CA 1
ATOM 764 C C . GLY A 1 95 ? -36.537 62.790 34.387 1.00 85.19 95 GLY A C 1
ATOM 765 O O . GLY A 1 95 ? -37.653 62.702 34.895 1.00 85.19 95 GLY A O 1
ATOM 766 N N . LEU A 1 96 ? -35.734 63.839 34.615 1.00 89.69 96 LEU A N 1
ATOM 767 C CA . LEU A 1 96 ? -36.241 65.105 35.164 1.00 89.69 96 LEU A CA 1
ATOM 768 C C . LEU A 1 96 ? -36.852 65.919 34.019 1.00 89.69 96 LEU A C 1
ATOM 770 O O . LEU A 1 96 ? -36.151 66.263 33.070 1.00 89.69 96 LEU A O 1
ATOM 774 N N . GLU A 1 97 ? -38.144 66.210 34.109 1.00 90.31 97 GLU A N 1
ATOM 775 C CA . GLU A 1 97 ? -38.886 67.007 33.131 1.00 90.31 97 GLU A CA 1
ATOM 776 C C . GLU A 1 97 ? -39.044 68.457 33.608 1.00 90.31 97 GLU A C 1
ATOM 778 O O . GLU A 1 97 ? -39.346 68.684 34.777 1.00 90.31 97 GLU A O 1
ATOM 783 N N . SER A 1 98 ? -38.935 69.422 32.695 1.00 91.31 98 SER A N 1
ATOM 784 C CA . SER A 1 98 ? -39.343 70.821 32.868 1.00 91.31 98 SER A CA 1
ATOM 785 C C . SER A 1 98 ? -40.522 71.139 31.943 1.00 91.31 98 SER A C 1
ATOM 787 O O . SER A 1 98 ? -40.590 70.647 30.812 1.00 91.31 98 SER A O 1
ATOM 789 N N . ARG A 1 99 ? -41.485 71.930 32.417 1.00 90.50 99 ARG A N 1
ATOM 790 C CA . ARG A 1 99 ? -42.619 72.441 31.630 1.00 90.50 99 ARG A CA 1
ATOM 791 C C . ARG A 1 99 ? -42.314 73.846 31.106 1.00 90.50 99 ARG A C 1
ATOM 793 O O . ARG A 1 99 ? -41.526 74.545 31.731 1.00 90.50 99 ARG A O 1
ATOM 800 N N . PRO A 1 100 ? -42.980 74.288 30.021 1.00 86.50 100 PRO A N 1
ATOM 801 C CA . PRO A 1 100 ? -42.931 75.688 29.621 1.00 86.50 100 PRO A CA 1
ATOM 802 C C . PRO A 1 100 ? -43.276 76.603 30.795 1.00 86.50 100 PRO A C 1
ATOM 804 O O . PRO A 1 100 ? -44.119 76.253 31.625 1.00 86.50 100 PRO A O 1
ATOM 807 N N . LYS A 1 101 ? -42.635 77.768 30.839 1.00 86.12 101 LYS A N 1
ATOM 808 C CA . LYS A 1 101 ? -42.879 78.788 31.853 1.00 86.12 101 LYS A CA 1
ATOM 809 C C . LYS A 1 101 ? -44.341 79.233 31.779 1.00 86.12 101 LYS A C 1
ATOM 811 O O . LYS A 1 101 ? -44.825 79.619 30.712 1.00 86.12 101 LYS A O 1
ATOM 816 N N . ASP A 1 102 ? -45.039 79.157 32.905 1.00 85.50 102 ASP A N 1
ATOM 817 C CA . ASP A 1 102 ? -46.424 79.598 33.015 1.00 85.50 102 ASP A CA 1
ATOM 818 C C . ASP A 1 102 ? -46.500 81.133 32.901 1.00 85.50 102 ASP A C 1
ATOM 820 O O . ASP A 1 102 ? -45.503 81.852 33.024 1.00 85.50 102 ASP A O 1
ATOM 824 N N . LYS A 1 103 ? -47.701 81.669 32.644 1.00 83.56 103 LYS A N 1
ATOM 825 C CA . LYS A 1 103 ? -47.900 83.122 32.461 1.00 83.56 103 LYS A CA 1
ATOM 826 C C . LYS A 1 103 ? -47.525 83.949 33.699 1.00 83.56 103 LYS A C 1
ATOM 828 O O . LYS A 1 103 ? -47.238 85.132 33.560 1.00 83.56 103 LYS A O 1
ATOM 833 N N . ASP A 1 104 ? -47.536 83.337 34.882 1.00 85.88 104 ASP A N 1
ATOM 834 C CA . ASP A 1 104 ? -47.120 83.936 36.157 1.00 85.88 104 ASP A CA 1
ATOM 835 C C . ASP A 1 104 ? -45.593 83.928 36.365 1.00 85.88 104 ASP A C 1
ATOM 837 O O . ASP A 1 104 ? -45.089 84.416 37.374 1.00 85.88 104 ASP A O 1
ATOM 841 N N . GLY A 1 105 ? -44.847 83.389 35.399 1.00 81.00 105 GLY A N 1
ATOM 842 C CA . GLY A 1 105 ? -43.400 83.291 35.432 1.00 81.00 105 GLY A CA 1
ATOM 843 C C . GLY A 1 105 ? -42.862 82.077 36.194 1.00 81.00 105 GLY A C 1
ATOM 844 O O . GLY A 1 105 ? -41.642 81.930 36.283 1.00 81.00 105 GLY A O 1
ATOM 845 N N . SER A 1 106 ? -43.713 81.194 36.718 1.00 85.25 106 SER A N 1
ATOM 846 C CA . SER A 1 106 ? -43.273 79.959 37.369 1.00 85.25 106 SER A CA 1
ATOM 847 C C . SER A 1 106 ? -42.906 78.874 36.344 1.00 85.25 106 SER A C 1
ATOM 849 O O . SER A 1 106 ? -43.375 78.874 35.208 1.00 85.25 106 SER A O 1
ATOM 851 N N . THR A 1 107 ? -42.004 77.959 36.710 1.00 87.81 107 THR A N 1
ATOM 852 C CA . THR A 1 107 ? -41.623 76.798 35.883 1.00 87.81 107 THR A CA 1
ATOM 853 C C . THR A 1 107 ? -41.836 75.531 36.694 1.00 87.81 107 THR A C 1
ATOM 855 O O . THR A 1 107 ? -41.404 75.438 37.844 1.00 87.81 107 THR A O 1
ATOM 858 N N . ARG A 1 108 ? -42.530 74.548 36.113 1.00 88.38 108 ARG A N 1
ATOM 859 C CA . ARG A 1 108 ? -42.852 73.292 36.796 1.00 88.38 108 ARG A CA 1
ATOM 860 C C . ARG A 1 108 ? -41.871 72.197 36.401 1.00 88.38 108 ARG A C 1
ATOM 862 O O . ARG A 1 108 ? -41.840 71.798 35.240 1.00 88.38 108 ARG A O 1
ATOM 869 N N . PHE A 1 109 ? -41.194 71.629 37.394 1.00 90.62 109 PHE A N 1
ATOM 870 C CA . PHE A 1 109 ? -40.356 70.444 37.231 1.00 90.62 109 PHE A CA 1
ATOM 871 C C . PHE A 1 109 ? -41.058 69.187 37.748 1.00 90.62 109 PHE A C 1
ATOM 873 O O . PHE A 1 109 ? -41.783 69.233 38.744 1.00 90.62 109 PHE A O 1
ATOM 880 N N . ILE A 1 110 ? -40.873 68.059 37.064 1.00 89.38 110 ILE A N 1
ATOM 881 C CA . ILE A 1 110 ? -41.489 66.776 37.409 1.00 89.38 110 ILE A CA 1
ATOM 882 C C . ILE A 1 110 ? -40.422 65.686 37.360 1.00 89.38 110 ILE A C 1
ATOM 884 O O . ILE A 1 110 ? -39.777 65.478 36.336 1.00 89.38 110 ILE A O 1
ATOM 888 N N . LYS A 1 111 ? -40.279 64.953 38.464 1.00 87.62 111 LYS A N 1
ATOM 889 C CA . LYS A 1 111 ? -39.498 63.719 38.551 1.00 87.62 111 LYS A CA 1
ATOM 890 C C . LYS A 1 111 ? -40.420 62.601 39.028 1.00 87.62 111 LYS A C 1
ATOM 892 O O . LYS A 1 111 ? -41.008 62.711 40.102 1.00 87.62 111 LYS A O 1
ATOM 897 N N . ASP A 1 112 ? -40.562 61.540 38.237 1.00 82.31 112 ASP A N 1
ATOM 898 C CA . ASP A 1 112 ? -41.357 60.364 38.612 1.00 82.31 112 ASP A CA 1
ATOM 899 C C . ASP A 1 112 ? -40.454 59.141 38.823 1.00 82.31 112 ASP A C 1
ATOM 901 O O . ASP A 1 112 ? -40.166 58.386 37.896 1.00 82.31 112 ASP A O 1
ATOM 905 N N . ASP A 1 113 ? -40.021 58.944 40.071 1.00 79.81 113 ASP A N 1
ATOM 906 C CA . ASP A 1 113 ? -39.192 57.807 40.495 1.00 79.81 113 ASP A CA 1
ATOM 907 C C . ASP A 1 113 ? -40.008 56.615 41.019 1.00 79.81 113 ASP A C 1
ATOM 909 O O . ASP A 1 113 ? -39.442 55.649 41.537 1.00 79.81 113 ASP A O 1
ATOM 913 N N . ARG A 1 114 ? -41.343 56.607 40.850 1.00 78.25 114 ARG A N 1
ATOM 914 C CA . ARG A 1 114 ? -42.183 55.450 41.237 1.00 78.25 114 ARG A CA 1
ATOM 915 C C . ARG A 1 114 ? -41.734 54.156 40.558 1.00 78.25 114 ARG A C 1
ATOM 917 O O . ARG A 1 114 ? -42.051 53.063 41.028 1.00 78.25 114 ARG A O 1
ATOM 924 N N . LYS A 1 115 ? -41.011 54.267 39.441 1.00 67.06 115 LYS A N 1
ATOM 925 C CA . LYS A 1 115 ? -40.284 53.168 38.810 1.00 67.06 115 LYS A CA 1
ATOM 926 C C . LYS A 1 115 ? -38.848 53.596 38.576 1.00 67.06 115 LYS A C 1
ATOM 928 O O . LYS A 1 115 ? -38.592 54.546 37.847 1.00 67.06 115 LYS A O 1
ATOM 933 N N . ARG A 1 116 ? -37.914 52.846 39.157 1.00 65.38 116 ARG A N 1
ATOM 934 C CA . ARG A 1 116 ? -36.483 53.090 38.983 1.00 65.38 116 ARG A CA 1
ATOM 935 C C . ARG A 1 116 ? -36.129 52.984 37.497 1.00 65.38 116 ARG A C 1
ATOM 937 O O . ARG A 1 116 ?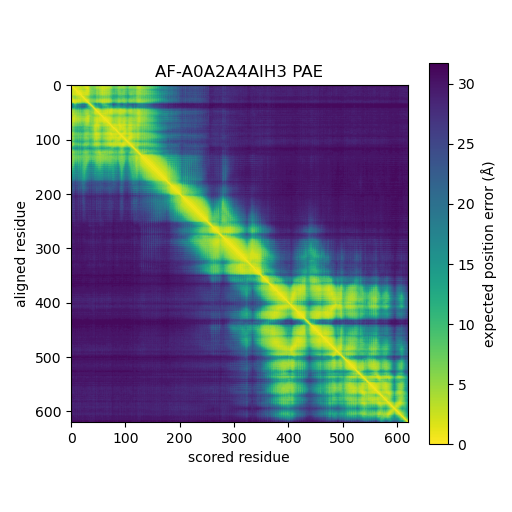 -36.362 51.941 36.886 1.00 65.38 116 ARG A O 1
ATOM 944 N N . PHE A 1 117 ? -35.518 54.028 36.940 1.00 64.50 117 PHE A N 1
ATOM 945 C CA . PHE A 1 117 ? -35.020 54.078 35.556 1.00 64.50 117 PHE A CA 1
ATOM 946 C C . PHE A 1 117 ? -33.789 53.175 35.305 1.00 64.50 117 PHE A C 1
ATOM 948 O O . PHE A 1 117 ? -33.067 53.341 34.326 1.00 64.50 117 PHE A O 1
ATOM 955 N N . SER A 1 118 ? -33.534 52.194 36.178 1.00 63.91 118 SER A N 1
ATOM 956 C CA . SER A 1 118 ? -32.440 51.236 36.037 1.00 63.91 118 SER A CA 1
ATOM 957 C C . SER A 1 118 ? -32.888 50.018 35.223 1.00 63.91 118 SER A C 1
ATOM 959 O O . SER A 1 118 ? -33.737 49.243 35.674 1.00 63.91 118 SER A O 1
ATOM 961 N N . GLY A 1 119 ? -32.269 49.823 34.059 1.00 69.06 119 GLY A N 1
ATOM 962 C CA . GLY A 1 119 ? -32.487 48.670 33.185 1.00 69.06 119 GLY A CA 1
ATOM 963 C C . GLY A 1 119 ? -33.570 48.873 32.121 1.00 69.06 119 GLY A C 1
ATOM 964 O O . GLY A 1 119 ? -34.360 49.813 32.150 1.00 69.06 119 GLY A O 1
ATOM 965 N N . THR A 1 120 ? -33.608 47.954 31.158 1.00 69.88 120 THR A N 1
ATOM 966 C CA . THR A 1 120 ? -34.441 48.050 29.947 1.00 69.88 120 THR A CA 1
ATOM 967 C C . THR A 1 120 ? -35.849 47.468 30.118 1.00 69.88 120 THR A C 1
ATOM 969 O O . THR A 1 120 ? -36.702 47.639 29.248 1.00 69.88 120 THR A O 1
ATOM 972 N N . THR A 1 121 ? -36.152 46.834 31.259 1.00 68.94 121 THR A N 1
ATOM 973 C CA . THR A 1 121 ? -37.441 46.167 31.539 1.00 68.94 121 THR A CA 1
ATOM 974 C C . THR A 1 121 ? -38.648 47.102 31.396 1.00 68.94 121 THR A C 1
ATOM 976 O O . THR A 1 121 ? -39.746 46.671 31.033 1.00 68.94 121 THR A O 1
ATOM 979 N N . TRP A 1 122 ? -38.476 48.397 31.664 1.00 70.19 122 TRP A N 1
ATOM 980 C CA . TRP A 1 122 ? -39.558 49.383 31.601 1.00 70.19 122 TRP A CA 1
ATOM 981 C C . TRP A 1 122 ? -39.660 50.109 30.268 1.00 70.19 122 TRP A C 1
ATOM 983 O O . TRP A 1 122 ? -40.668 50.783 30.047 1.00 70.19 122 TRP A O 1
ATOM 993 N N . TYR A 1 123 ? -38.692 49.931 29.368 1.00 75.50 123 TYR A N 1
ATOM 994 C CA . TYR A 1 123 ? -38.733 50.555 28.054 1.00 75.50 123 TYR A CA 1
ATOM 995 C C . TYR A 1 123 ? -39.951 50.030 27.281 1.00 75.50 123 TYR A C 1
ATOM 997 O O . TYR A 1 123 ? -40.342 48.857 27.381 1.00 75.50 123 TYR A O 1
ATOM 1005 N N . ARG A 1 124 ? -40.630 50.960 26.606 1.00 74.94 124 ARG A N 1
ATOM 1006 C CA . ARG A 1 124 ? -41.860 50.730 25.826 1.00 74.94 124 ARG A CA 1
ATOM 1007 C C . ARG A 1 124 ? -41.711 51.162 24.367 1.00 74.94 124 ARG A C 1
ATOM 1009 O O . ARG A 1 124 ? -42.685 51.113 23.628 1.00 74.94 124 ARG A O 1
ATOM 1016 N N . VAL A 1 125 ? -40.517 51.604 23.980 1.00 79.31 125 VAL A N 1
ATOM 1017 C CA . VAL A 1 125 ? -40.192 51.992 22.607 1.00 79.31 125 VAL A CA 1
ATOM 1018 C C . VAL A 1 125 ? -39.714 50.740 21.874 1.00 79.31 125 VAL A C 1
ATOM 1020 O O . VAL A 1 125 ? -38.791 50.077 22.342 1.00 79.31 125 VAL A O 1
ATOM 1023 N N . GLY A 1 126 ? -40.373 50.393 20.771 1.00 76.56 126 GLY A N 1
ATOM 1024 C CA . GLY A 1 126 ? -40.055 49.224 19.949 1.00 76.56 126 GLY A CA 1
ATOM 1025 C C . GLY A 1 126 ? -41.242 48.794 19.086 1.00 76.56 126 GLY A C 1
ATOM 1026 O O . GLY A 1 126 ? -42.390 49.082 19.420 1.00 76.56 126 GLY A O 1
ATOM 1027 N N . SER A 1 127 ? -40.970 48.109 17.974 1.00 73.31 127 SER A N 1
ATOM 1028 C CA . SER A 1 127 ? -41.998 47.569 17.067 1.00 73.31 127 SER A CA 1
ATOM 1029 C C . SER A 1 127 ? -42.576 46.233 17.543 1.00 73.31 127 SER A C 1
ATOM 1031 O O . SER A 1 127 ? -43.699 45.882 17.192 1.00 73.31 127 SER A O 1
ATOM 1033 N N . THR A 1 128 ? -41.832 45.487 18.365 1.00 77.94 128 THR A N 1
ATOM 1034 C CA . THR A 1 128 ? -42.252 44.192 18.912 1.00 77.94 128 THR A CA 1
ATOM 1035 C C . THR A 1 128 ? -41.917 44.084 20.398 1.00 77.94 128 THR A C 1
ATOM 1037 O O . THR A 1 128 ? -40.990 44.717 20.900 1.00 77.94 128 THR A O 1
ATOM 1040 N N . ASN A 1 129 ? -42.658 43.236 21.115 1.00 81.50 129 ASN A N 1
ATOM 1041 C CA . ASN A 1 129 ? -42.387 42.932 22.523 1.00 81.50 129 ASN A CA 1
ATOM 1042 C C . ASN A 1 129 ? -41.398 41.767 22.708 1.00 81.50 129 ASN A C 1
ATOM 1044 O O . ASN A 1 129 ? -41.141 41.373 23.844 1.00 81.50 129 ASN A O 1
ATOM 1048 N N . THR A 1 130 ? -40.838 41.212 21.629 1.00 82.75 130 THR A N 1
ATOM 1049 C CA . THR A 1 130 ? -40.040 39.976 21.657 1.00 82.75 130 THR A CA 1
ATOM 1050 C C . THR A 1 130 ? -38.830 40.091 22.582 1.00 82.75 130 THR A C 1
ATOM 1052 O O . THR A 1 130 ? -38.687 39.284 23.495 1.00 82.75 130 THR A O 1
ATOM 1055 N N . ALA A 1 131 ? -38.023 41.149 22.447 1.00 80.69 131 ALA A N 1
ATOM 1056 C CA . ALA A 1 131 ? -36.850 41.366 23.303 1.00 80.69 131 ALA A CA 1
ATOM 1057 C C . ALA A 1 131 ? -37.215 41.480 24.796 1.00 80.69 131 ALA A C 1
ATOM 1059 O O . ALA A 1 131 ? -36.494 41.003 25.670 1.00 80.69 131 ALA A O 1
ATOM 1060 N N . LYS A 1 132 ? -38.375 42.074 25.097 1.00 82.88 132 LYS A N 1
ATOM 1061 C CA . LYS A 1 132 ? -38.883 42.207 26.464 1.00 82.88 132 LYS A CA 1
ATOM 1062 C C . LYS A 1 132 ? -39.405 40.885 27.021 1.00 82.88 132 LYS A C 1
ATOM 1064 O O . LYS A 1 132 ? -39.184 40.597 28.194 1.00 82.88 132 LYS A O 1
ATOM 1069 N N . ILE A 1 133 ? -40.084 40.086 26.199 1.00 85.62 133 ILE A N 1
ATOM 1070 C CA . ILE A 1 133 ? -40.535 38.740 26.570 1.00 85.62 133 ILE A CA 1
ATOM 1071 C C . ILE A 1 133 ? -39.325 37.855 26.877 1.00 85.62 133 ILE A C 1
ATOM 1073 O O . ILE A 1 133 ? -39.319 37.201 27.916 1.00 85.62 133 ILE A O 1
ATOM 1077 N N . GLU A 1 134 ? -38.288 37.886 26.040 1.00 86.25 134 GLU A N 1
ATOM 1078 C CA . GLU A 1 134 ? -37.060 37.113 26.261 1.00 86.25 134 GLU A CA 1
ATOM 1079 C C . GLU A 1 134 ? -36.317 37.557 27.528 1.00 86.25 134 GLU A C 1
ATOM 1081 O O . GLU A 1 134 ? -35.955 36.717 28.353 1.00 86.25 134 GLU A O 1
ATOM 1086 N N . LEU A 1 135 ? -36.200 38.868 27.772 1.00 86.12 135 LEU A N 1
ATOM 1087 C CA . LEU A 1 135 ? -35.642 39.391 29.023 1.00 86.12 135 LEU A CA 1
ATOM 1088 C C . LEU A 1 135 ? -36.415 38.884 30.255 1.00 86.12 135 LEU A C 1
ATOM 1090 O O . LEU A 1 135 ? -35.811 38.423 31.224 1.00 86.12 135 LEU A O 1
ATOM 1094 N N . LEU A 1 136 ? -37.751 38.940 30.224 1.00 87.56 136 LEU A N 1
ATOM 1095 C CA . LEU A 1 136 ? -38.594 38.476 31.330 1.00 87.56 136 LEU A CA 1
ATOM 1096 C C . LEU A 1 136 ? -38.531 36.951 31.509 1.00 87.56 136 LEU A C 1
ATOM 1098 O O . LEU A 1 136 ? -38.539 36.471 32.642 1.00 87.56 136 LEU A O 1
ATOM 1102 N N . ARG A 1 137 ? -38.431 36.178 30.420 1.00 89.75 137 ARG A N 1
ATOM 1103 C CA . ARG A 1 137 ? -38.233 34.718 30.466 1.00 89.75 137 ARG A CA 1
ATOM 1104 C C . ARG A 1 137 ? -36.892 34.351 31.094 1.00 89.75 137 ARG A C 1
ATOM 1106 O O . ARG A 1 137 ? -36.847 33.445 31.930 1.00 89.75 137 ARG A O 1
ATOM 1113 N N . ALA A 1 138 ? -35.825 35.069 30.749 1.00 88.75 138 ALA A N 1
ATOM 1114 C CA . ALA A 1 138 ? -34.510 34.885 31.354 1.00 88.75 138 ALA A CA 1
ATOM 1115 C C . ALA A 1 138 ? -34.543 35.196 32.860 1.00 88.75 138 ALA A C 1
ATOM 1117 O O . ALA A 1 138 ? -34.136 34.364 33.672 1.00 88.75 138 ALA A O 1
ATOM 1118 N N . GLN A 1 139 ? -35.134 36.333 33.248 1.00 88.81 139 GLN A N 1
ATOM 1119 C CA . GLN A 1 139 ? -35.308 36.710 34.657 1.00 88.81 139 GLN A CA 1
ATOM 1120 C C . GLN A 1 139 ? -36.151 35.690 35.434 1.00 88.81 139 GLN A C 1
ATOM 1122 O O . GLN A 1 139 ? -35.793 35.318 36.551 1.00 88.81 139 GLN A O 1
ATOM 1127 N N . LEU A 1 140 ? -37.237 35.182 34.845 1.00 92.56 140 LEU A N 1
ATOM 1128 C CA . LEU A 1 140 ? -38.067 34.143 35.458 1.00 92.56 140 LEU A CA 1
ATOM 1129 C C . LEU A 1 140 ? -37.290 32.836 35.649 1.00 92.56 140 LEU A C 1
ATOM 1131 O O . LEU A 1 140 ? -37.429 32.178 36.680 1.00 92.56 140 LEU A O 1
ATOM 1135 N N . THR A 1 141 ? -36.479 32.454 34.664 1.00 92.19 141 THR A N 1
ATOM 1136 C CA . THR A 1 141 ? -35.645 31.248 34.729 1.00 92.19 141 THR A CA 1
ATOM 1137 C C . THR A 1 141 ? -34.621 31.367 35.851 1.00 92.19 141 THR A C 1
ATOM 1139 O O . THR A 1 141 ? -34.511 30.460 36.678 1.00 92.19 141 THR A O 1
ATOM 1142 N N . GLN A 1 142 ? -33.947 32.515 35.946 1.00 92.62 142 GLN A N 1
ATOM 1143 C CA . GLN A 1 142 ? -33.005 32.803 37.022 1.00 92.62 142 GLN A CA 1
ATOM 1144 C C . GLN A 1 142 ? -33.694 32.800 38.393 1.00 92.62 142 GLN A C 1
ATOM 1146 O O . GLN A 1 142 ? -33.236 32.120 39.307 1.00 92.62 142 GLN A O 1
ATOM 1151 N N . ALA A 1 143 ? -34.839 33.473 38.530 1.00 93.38 143 ALA A N 1
ATOM 1152 C CA . ALA A 1 143 ? -35.599 33.499 39.778 1.00 93.38 143 ALA A CA 1
ATOM 1153 C C . ALA A 1 143 ? -36.058 32.094 40.211 1.00 93.38 143 ALA A C 1
ATOM 1155 O O . ALA A 1 143 ? -35.942 31.742 41.385 1.00 93.38 143 ALA A O 1
ATOM 1156 N N . LYS A 1 144 ? -36.520 31.253 39.271 1.00 92.75 144 LYS A N 1
ATOM 1157 C CA . LYS A 1 144 ? -36.884 29.851 39.543 1.00 92.75 144 LYS A CA 1
ATOM 1158 C C . LYS A 1 144 ? -35.681 29.016 39.977 1.00 92.75 144 LYS A C 1
ATOM 1160 O O . LYS A 1 144 ? -35.824 28.186 40.875 1.00 92.75 144 LYS A O 1
ATOM 1165 N N . ALA A 1 145 ? -34.520 29.212 39.354 1.00 91.25 145 ALA A N 1
ATOM 1166 C CA . ALA A 1 145 ? -33.292 28.521 39.735 1.00 91.25 145 ALA A CA 1
ATOM 1167 C C . ALA A 1 145 ? -32.875 28.890 41.165 1.00 91.25 145 ALA A C 1
ATOM 1169 O O . ALA A 1 145 ? -32.658 27.994 41.983 1.00 91.25 145 ALA A O 1
ATOM 1170 N N . THR A 1 146 ? -32.874 30.185 41.495 1.00 94.00 146 THR A N 1
ATOM 1171 C CA . THR A 1 146 ? -32.588 30.672 42.851 1.00 94.00 146 THR A CA 1
ATOM 1172 C C . THR A 1 146 ? -33.585 30.112 43.863 1.00 94.00 146 THR A C 1
ATOM 1174 O O . THR A 1 146 ? -33.171 29.534 44.863 1.00 94.00 146 THR A O 1
ATOM 1177 N N . ALA A 1 147 ? -34.891 30.171 43.581 1.00 94.06 147 ALA A N 1
ATOM 1178 C CA . ALA A 1 147 ? -35.919 29.644 44.479 1.00 94.06 147 ALA A CA 1
ATOM 1179 C C . ALA A 1 147 ? -35.748 28.139 44.754 1.00 94.06 147 ALA A C 1
ATOM 1181 O O . ALA A 1 147 ? -35.848 27.705 45.901 1.00 94.06 147 ALA A O 1
ATOM 1182 N N . ARG A 1 148 ? -35.439 27.337 43.725 1.00 91.75 148 ARG A N 1
ATOM 1183 C CA . ARG A 1 148 ? -35.166 25.897 43.884 1.00 91.75 148 ARG A CA 1
ATOM 1184 C C . ARG A 1 148 ? -33.913 25.638 44.719 1.00 91.75 148 ARG A C 1
ATOM 1186 O O . ARG A 1 148 ? -33.932 24.756 45.576 1.00 91.75 148 ARG A O 1
ATOM 1193 N N . ALA A 1 149 ? -32.841 26.394 44.485 1.00 92.12 149 ALA A N 1
ATOM 1194 C CA . ALA A 1 149 ? -31.603 26.271 45.250 1.00 92.12 149 ALA A CA 1
ATOM 1195 C C . ALA A 1 149 ? -31.829 26.606 46.732 1.00 92.12 149 ALA A C 1
ATOM 1197 O O . ALA A 1 149 ? -31.461 25.817 47.604 1.00 92.12 149 ALA A O 1
ATOM 1198 N N . THR A 1 150 ? -32.515 27.716 47.018 1.00 94.19 150 THR A N 1
ATOM 1199 C CA . THR A 1 150 ? -32.864 28.122 48.383 1.00 94.19 150 THR A CA 1
ATOM 1200 C C . THR A 1 150 ? -33.798 27.112 49.051 1.00 94.19 150 THR A C 1
ATOM 1202 O O . THR A 1 150 ? -33.553 26.727 50.190 1.00 94.19 150 THR A O 1
ATOM 1205 N N . ALA A 1 151 ? -34.813 26.594 48.351 1.00 93.94 151 ALA A N 1
ATOM 1206 C CA . ALA A 1 151 ? -35.706 25.568 48.896 1.00 93.94 151 ALA A CA 1
ATOM 1207 C C . ALA A 1 151 ? -34.948 24.287 49.285 1.00 93.94 151 ALA A C 1
ATOM 1209 O O . ALA A 1 151 ? -35.176 23.730 50.359 1.00 93.94 151 ALA A O 1
ATOM 1210 N N . LYS A 1 152 ? -33.988 23.853 48.457 1.00 91.12 152 LYS A N 1
ATOM 1211 C CA . LYS A 1 152 ? -33.125 22.705 48.769 1.00 91.12 152 LYS A CA 1
ATOM 1212 C C . LYS A 1 152 ? -32.234 22.974 49.984 1.00 91.12 152 LYS A C 1
ATOM 1214 O O . LYS A 1 152 ? -32.047 22.085 50.814 1.00 91.12 152 LYS A O 1
ATOM 1219 N N . GLN A 1 153 ? -31.699 24.188 50.117 1.00 93.94 153 GLN A N 1
ATOM 1220 C CA . GLN A 1 153 ? -30.932 24.583 51.301 1.00 93.94 153 GLN A CA 1
ATOM 1221 C C . GLN A 1 153 ? -31.793 24.556 52.568 1.00 93.94 153 GLN A C 1
ATOM 1223 O O . GLN A 1 153 ? -31.369 23.970 53.561 1.00 93.94 153 GLN A O 1
ATOM 1228 N N . VAL A 1 154 ? -33.013 25.098 52.518 1.00 95.75 154 VAL A N 1
ATOM 1229 C CA . VAL A 1 154 ? -33.966 25.061 53.640 1.00 95.75 154 VAL A CA 1
ATOM 1230 C C . VAL A 1 154 ? -34.310 23.622 54.019 1.00 95.75 154 VAL A C 1
ATOM 1232 O O . VAL A 1 154 ? -34.237 23.272 55.192 1.00 95.75 154 VAL A O 1
ATOM 1235 N N . GLN A 1 155 ? -34.607 22.757 53.046 1.00 93.94 155 GLN A N 1
ATOM 1236 C CA . GLN A 1 155 ? -34.904 21.348 53.312 1.00 93.94 155 GLN A CA 1
ATOM 1237 C C . GLN A 1 155 ? -33.731 20.636 54.003 1.00 93.94 155 GLN A C 1
ATOM 1239 O O . GLN A 1 155 ? -33.928 19.904 54.973 1.00 93.94 155 GLN A O 1
ATOM 1244 N N . ASN A 1 156 ? -32.503 20.873 53.536 1.00 92.25 156 ASN A N 1
ATOM 1245 C CA . ASN A 1 156 ? -31.306 20.299 54.145 1.00 92.25 156 ASN A CA 1
ATOM 1246 C C . ASN A 1 156 ? -31.072 20.823 55.568 1.00 92.25 156 ASN A C 1
ATOM 1248 O O . ASN A 1 156 ? -30.693 20.048 56.445 1.00 92.25 156 ASN A O 1
ATOM 1252 N N . LEU A 1 157 ? -31.288 22.119 55.803 1.00 94.50 157 LEU A N 1
ATOM 1253 C CA . LEU A 1 157 ? -31.157 22.722 57.129 1.00 94.50 157 LEU A CA 1
ATOM 1254 C C . LEU A 1 157 ? -32.230 22.208 58.093 1.00 94.50 157 LEU A C 1
ATOM 1256 O O . LEU A 1 157 ? -31.888 21.863 59.219 1.00 94.50 157 LEU A O 1
ATOM 1260 N N . ASN A 1 158 ? -33.477 22.053 57.644 1.00 95.19 158 ASN A N 1
ATOM 1261 C CA . ASN A 1 158 ? -34.544 21.456 58.449 1.00 95.19 158 ASN A CA 1
ATOM 1262 C C . ASN A 1 158 ? -34.214 20.012 58.821 1.00 95.19 158 ASN A C 1
ATOM 1264 O O . ASN A 1 158 ? -34.250 19.672 59.995 1.00 95.19 158 ASN A O 1
ATOM 1268 N N . ARG A 1 159 ? -33.754 19.193 57.865 1.00 92.31 159 ARG A N 1
ATOM 1269 C CA . ARG A 1 159 ? -33.330 17.817 58.163 1.00 92.31 159 ARG A CA 1
ATOM 1270 C C . ARG A 1 159 ? -32.195 17.774 59.190 1.00 92.31 159 ARG A C 1
ATOM 1272 O O . ARG A 1 159 ? -32.198 16.915 60.065 1.00 92.31 159 ARG A O 1
ATOM 1279 N N . LYS A 1 160 ? -31.225 18.693 59.102 1.00 92.81 160 LYS A N 1
ATOM 1280 C CA . LYS A 1 160 ? -30.156 18.815 60.108 1.00 92.81 160 LYS A CA 1
ATOM 1281 C C . LYS A 1 160 ? -30.711 19.228 61.470 1.00 92.81 160 LYS A C 1
ATOM 1283 O O . LYS A 1 160 ? -30.317 18.652 62.476 1.00 92.81 160 LYS A O 1
ATOM 1288 N N . MET A 1 161 ? -31.626 20.192 61.501 1.00 95.81 161 MET A N 1
ATOM 1289 C CA . MET A 1 161 ? -32.278 20.647 62.725 1.00 95.81 161 MET A CA 1
ATOM 1290 C C . MET A 1 161 ? -33.094 19.528 63.381 1.00 95.81 161 MET A C 1
ATOM 1292 O O . MET A 1 161 ? -33.003 19.370 64.591 1.00 95.81 161 MET A O 1
ATOM 1296 N N . ASP A 1 162 ? -33.825 18.724 62.610 1.00 94.44 162 ASP A N 1
ATOM 1297 C CA . ASP A 1 162 ? -34.606 17.594 63.123 1.00 94.44 162 ASP A CA 1
ATOM 1298 C C . ASP A 1 162 ? -33.703 16.513 63.724 1.00 94.44 162 ASP A C 1
ATOM 1300 O O . ASP A 1 162 ? -33.981 16.002 64.808 1.00 94.44 162 ASP A O 1
ATOM 1304 N N . VAL A 1 163 ? -32.574 16.210 63.069 1.00 93.88 163 VAL A N 1
ATOM 1305 C CA . VAL A 1 163 ? -31.563 15.289 63.615 1.00 93.88 163 VAL A CA 1
ATOM 1306 C C . VAL A 1 163 ? -30.987 15.831 64.922 1.00 93.88 163 VAL A C 1
ATOM 1308 O O . VAL A 1 163 ? -30.939 15.097 65.905 1.00 93.88 163 VAL A O 1
ATOM 1311 N N . LEU A 1 164 ? -30.587 17.104 64.959 1.00 94.12 164 LEU A N 1
ATOM 1312 C CA . LEU A 1 164 ? -30.017 17.724 66.159 1.00 94.12 164 LEU A CA 1
ATOM 1313 C C . LEU A 1 164 ? -31.036 17.826 67.301 1.00 94.12 164 LEU A C 1
ATOM 1315 O O . LEU A 1 164 ? -30.683 17.579 68.450 1.00 94.12 164 LEU A O 1
ATOM 1319 N N . ARG A 1 165 ? -32.304 18.134 67.000 1.00 95.19 165 ARG A N 1
ATOM 1320 C CA . ARG A 1 165 ? -33.401 18.113 67.981 1.00 95.19 165 ARG A CA 1
ATOM 1321 C C . ARG A 1 165 ? -33.606 16.711 68.533 1.00 95.19 165 ARG A C 1
ATOM 1323 O O . ARG A 1 165 ? -33.579 16.551 69.742 1.00 95.19 165 ARG A O 1
ATOM 1330 N N . SER A 1 166 ? -33.693 15.698 67.669 1.00 93.50 166 SER A N 1
ATOM 1331 C CA . SER A 1 166 ? -33.816 14.305 68.107 1.00 93.50 166 SER A CA 1
ATOM 1332 C C . SER A 1 166 ? -32.625 13.860 68.960 1.00 93.50 166 SER A C 1
ATOM 1334 O O . SER A 1 166 ? -32.812 13.158 69.946 1.00 93.50 166 SER A O 1
ATOM 1336 N N . GLN A 1 167 ? -31.401 14.271 68.614 1.00 93.38 167 GLN A N 1
ATOM 1337 C CA . GLN A 1 167 ? -30.208 13.978 69.412 1.00 93.38 167 GLN A CA 1
ATOM 1338 C C . GLN A 1 167 ? -30.242 14.667 70.775 1.00 93.38 167 GLN A C 1
ATOM 1340 O O . GLN A 1 167 ? -29.951 14.016 71.773 1.00 93.38 167 GLN A O 1
ATOM 1345 N N . ARG A 1 168 ? -30.625 15.948 70.828 1.00 95.06 168 ARG A N 1
ATOM 1346 C CA . ARG A 1 168 ? -30.825 16.674 72.085 1.00 95.06 168 ARG A CA 1
ATOM 1347 C C . ARG A 1 168 ? -31.884 15.987 72.944 1.00 95.06 168 ARG A C 1
ATOM 1349 O O . ARG A 1 168 ? -31.619 15.749 74.111 1.00 95.06 168 ARG A O 1
ATOM 1356 N N . ASP A 1 169 ? -33.036 15.649 72.371 1.00 93.12 169 ASP A N 1
ATOM 1357 C CA . ASP A 1 169 ? -34.150 15.036 73.104 1.00 93.12 169 ASP A CA 1
ATOM 1358 C C . ASP A 1 169 ? -33.748 13.668 73.663 1.00 93.12 169 ASP A C 1
ATOM 1360 O O . ASP A 1 169 ? -33.991 13.384 74.830 1.00 93.12 169 ASP A O 1
ATOM 1364 N N . LYS A 1 170 ? -33.033 12.855 72.873 1.00 91.81 170 LYS A N 1
ATOM 1365 C CA . LYS A 1 170 ? -32.452 11.587 73.340 1.00 91.81 170 LYS A CA 1
ATOM 1366 C C . LYS A 1 170 ? -31.416 11.796 74.443 1.00 91.81 170 LYS A C 1
ATOM 1368 O O . LYS A 1 170 ? -31.433 11.069 75.425 1.00 91.81 170 LYS A O 1
ATOM 1373 N N . ALA A 1 171 ? -30.511 12.762 74.292 1.00 90.88 171 ALA A N 1
ATOM 1374 C CA . ALA A 1 171 ? -29.499 13.055 75.305 1.00 90.88 171 ALA A CA 1
ATOM 1375 C C . ALA A 1 171 ? -30.135 13.551 76.611 1.00 90.88 171 ALA A C 1
ATOM 1377 O O . ALA A 1 171 ? -29.704 13.151 77.687 1.00 90.88 171 ALA A O 1
ATOM 1378 N N . GLN A 1 172 ? -31.182 14.372 76.517 1.00 92.75 172 GLN A N 1
ATOM 1379 C CA . GLN A 1 172 ? -31.957 14.827 77.664 1.00 92.75 172 GLN A CA 1
ATOM 1380 C C . GLN A 1 172 ? -32.688 13.662 78.335 1.00 92.75 172 GLN A C 1
ATOM 1382 O O . GLN A 1 172 ? -32.569 13.508 79.542 1.00 92.75 172 GLN A O 1
ATOM 1387 N N . GLN A 1 173 ? -33.335 12.784 77.562 1.00 88.88 173 GLN A N 1
ATOM 1388 C CA . GLN A 1 173 ? -33.965 11.577 78.096 1.00 88.88 173 GLN A CA 1
ATOM 1389 C C . GLN A 1 173 ? -32.948 10.688 78.827 1.00 88.88 173 GLN A C 1
ATOM 1391 O O . GLN A 1 173 ? -33.237 10.197 79.910 1.00 88.88 173 GLN A O 1
ATOM 1396 N N . VAL A 1 174 ? -31.739 10.519 78.281 1.00 87.12 174 VAL A N 1
ATOM 1397 C CA . VAL A 1 174 ? -30.656 9.771 78.944 1.00 87.12 174 VAL A CA 1
ATOM 1398 C C . VAL A 1 174 ? -30.202 10.450 80.240 1.00 87.12 174 VAL A C 1
ATOM 1400 O O . VAL A 1 174 ? -29.963 9.754 81.217 1.00 87.12 174 VAL A O 1
ATOM 1403 N N . LEU A 1 175 ? -30.094 11.783 80.272 1.00 88.81 175 LEU A N 1
ATOM 1404 C CA . LEU A 1 175 ? -29.736 12.530 81.487 1.00 88.81 175 LEU A CA 1
ATOM 1405 C C . LEU A 1 175 ? -30.826 12.471 82.568 1.00 88.81 175 LEU A C 1
ATOM 1407 O O . LEU A 1 175 ? -30.502 12.491 83.751 1.00 88.81 175 LEU A O 1
ATOM 1411 N N . GLU A 1 176 ? -32.096 12.428 82.164 1.00 89.06 176 GLU A N 1
ATOM 1412 C CA . GLU A 1 176 ? -33.253 12.332 83.062 1.00 89.06 176 GLU A CA 1
ATOM 1413 C C . GLU A 1 176 ? -33.499 10.897 83.561 1.00 89.06 176 GLU A C 1
ATOM 1415 O O . GLU A 1 176 ? -34.141 10.720 84.593 1.00 89.06 176 GLU A O 1
ATOM 1420 N N . THR A 1 177 ? -32.978 9.881 82.863 1.00 85.62 177 THR A N 1
ATOM 1421 C CA . THR A 1 177 ? -33.137 8.466 83.234 1.00 85.62 177 THR A CA 1
ATOM 1422 C C . THR A 1 177 ? -32.122 8.075 84.308 1.00 85.62 177 THR A C 1
ATOM 1424 O O . THR A 1 177 ? -30.910 8.135 84.091 1.00 85.62 177 THR A O 1
ATOM 1427 N N . SER A 1 178 ? -32.603 7.605 85.458 1.00 80.38 178 SER A N 1
ATOM 1428 C CA . SER A 1 178 ? -31.764 6.977 86.479 1.00 80.38 178 SER A CA 1
ATOM 1429 C C . SER A 1 178 ? -31.503 5.513 86.125 1.00 80.38 178 SER A C 1
ATOM 1431 O O . SER A 1 178 ? -32.329 4.850 85.503 1.00 80.38 178 SER A O 1
ATOM 1433 N N . PHE A 1 179 ? -30.379 4.945 86.573 1.00 77.38 179 PHE A N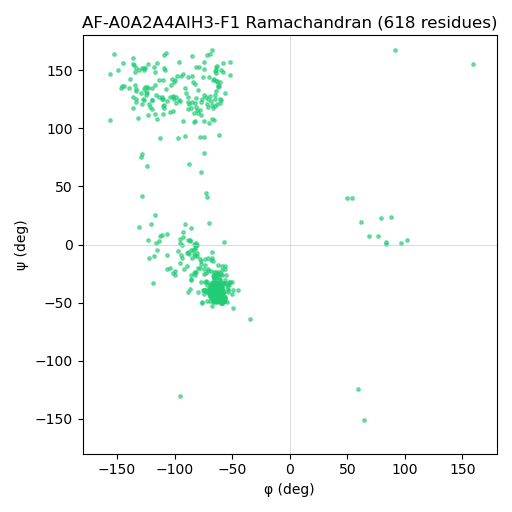 1
ATOM 1434 C CA . PHE A 1 179 ? -30.095 3.518 86.364 1.00 77.38 179 PHE A CA 1
ATOM 1435 C C . PHE A 1 179 ? -31.179 2.605 86.970 1.00 77.38 179 PHE A C 1
ATOM 1437 O O . PHE A 1 179 ? -31.394 1.501 86.485 1.00 77.38 179 PHE A O 1
ATOM 1444 N N . GLN A 1 180 ? -31.891 3.079 87.998 1.00 78.62 180 GLN A N 1
ATOM 1445 C CA . GLN A 1 180 ? -33.004 2.352 88.618 1.00 78.62 180 GLN A CA 1
ATOM 1446 C C . GLN A 1 180 ? -34.253 2.270 87.724 1.00 78.62 180 GLN A C 1
ATOM 1448 O O . GLN A 1 180 ? -35.055 1.362 87.910 1.00 78.62 180 GLN A O 1
ATOM 1453 N N . ASP A 1 181 ? -34.397 3.165 86.741 1.00 77.19 181 ASP A N 1
ATOM 1454 C CA . ASP A 1 181 ? -35.504 3.150 85.774 1.00 77.19 181 ASP A CA 1
ATOM 1455 C C . ASP A 1 181 ? -35.266 2.131 84.641 1.00 77.19 181 ASP A C 1
ATOM 1457 O O . ASP A 1 181 ? -36.157 1.854 83.837 1.00 77.19 181 ASP A O 1
ATOM 1461 N N . ILE A 1 182 ? -34.054 1.565 84.559 1.00 77.81 182 ILE A N 1
ATOM 1462 C CA . ILE A 1 182 ? -33.659 0.578 83.553 1.00 77.81 182 ILE A CA 1
ATOM 1463 C C . ILE A 1 182 ? -33.802 -0.822 84.156 1.00 77.81 182 ILE A C 1
ATOM 1465 O O . ILE A 1 182 ? -32.869 -1.373 84.745 1.00 77.81 182 ILE A O 1
ATOM 1469 N N . ASP A 1 183 ? -34.978 -1.423 83.974 1.00 81.81 183 ASP A N 1
ATOM 1470 C CA . ASP A 1 183 ? -35.256 -2.792 84.413 1.00 81.81 183 ASP A CA 1
ATOM 1471 C C . ASP A 1 183 ? -34.575 -3.830 83.503 1.00 81.81 183 ASP A C 1
ATOM 1473 O O . ASP A 1 183 ? -35.167 -4.448 82.613 1.00 81.81 183 ASP A O 1
ATOM 1477 N N . THR A 1 184 ? -33.274 -4.001 83.726 1.00 82.88 184 THR A N 1
ATOM 1478 C CA . THR A 1 184 ? -32.456 -5.003 83.033 1.00 82.88 184 THR A CA 1
ATOM 1479 C C . THR A 1 184 ? -32.866 -6.435 83.372 1.00 82.88 184 THR A C 1
ATOM 1481 O O . THR A 1 184 ? -32.706 -7.318 82.532 1.00 82.88 184 THR A O 1
ATOM 1484 N N . ALA A 1 185 ? -33.427 -6.674 84.560 1.00 84.06 185 ALA A N 1
ATOM 1485 C CA . ALA A 1 185 ? -33.806 -8.007 85.010 1.00 84.06 185 ALA A CA 1
ATOM 1486 C C . ALA A 1 185 ? -35.037 -8.523 84.251 1.00 84.06 185 ALA A C 1
ATOM 1488 O O . ALA A 1 185 ? -34.995 -9.625 83.704 1.00 84.06 185 ALA A O 1
ATOM 1489 N N . SER A 1 186 ? -36.095 -7.713 84.137 1.00 83.75 186 SER A N 1
ATOM 1490 C CA . SER A 1 186 ? -37.287 -8.085 83.364 1.00 83.75 186 SER A CA 1
ATOM 1491 C C . SER A 1 186 ? -37.000 -8.164 81.865 1.00 83.75 186 SER A C 1
ATOM 1493 O O . SER A 1 186 ? -37.528 -9.044 81.188 1.00 83.75 186 SER A O 1
ATOM 1495 N N . ALA A 1 187 ? -36.139 -7.289 81.330 1.00 83.50 187 ALA A N 1
ATOM 1496 C CA . ALA A 1 187 ? -35.738 -7.346 79.924 1.00 83.50 187 ALA A CA 1
ATOM 1497 C C . ALA A 1 187 ? -34.946 -8.623 79.596 1.00 83.50 187 ALA A C 1
ATOM 1499 O O . ALA A 1 187 ? -35.191 -9.246 78.563 1.00 83.50 187 ALA A O 1
ATOM 1500 N N . GLU A 1 188 ? -34.030 -9.041 80.473 1.00 87.50 188 GLU A N 1
ATOM 1501 C CA . GLU A 1 188 ? -33.277 -10.288 80.308 1.00 87.50 188 GLU A CA 1
ATOM 1502 C C . GLU A 1 188 ? -34.179 -11.517 80.471 1.00 87.50 188 GLU A C 1
ATOM 1504 O O . GLU A 1 188 ? -34.079 -12.449 79.675 1.00 87.50 188 GLU A O 1
ATOM 1509 N N . ALA A 1 189 ? -35.122 -11.493 81.417 1.00 88.50 189 ALA A N 1
ATOM 1510 C CA . ALA A 1 189 ? -36.131 -12.541 81.553 1.00 88.50 189 ALA A CA 1
ATOM 1511 C C . ALA A 1 189 ? -37.019 -12.647 80.300 1.00 88.50 189 ALA A C 1
ATOM 1513 O O . ALA A 1 189 ? -37.261 -13.744 79.807 1.00 88.50 189 ALA A O 1
ATOM 1514 N N . HIS A 1 190 ? -37.448 -11.517 79.728 1.00 87.31 190 HIS A N 1
ATOM 1515 C CA . HIS A 1 190 ? -38.240 -11.507 78.496 1.00 87.31 190 HIS A CA 1
ATOM 1516 C C . HIS A 1 190 ? -37.424 -11.946 77.274 1.00 87.31 190 HIS A C 1
ATOM 1518 O O . HIS A 1 190 ? -37.945 -12.622 76.392 1.00 87.31 190 HIS A O 1
ATOM 1524 N N . ARG A 1 191 ? -36.127 -11.609 77.220 1.00 88.75 191 ARG A N 1
ATOM 1525 C CA . ARG A 1 191 ? -35.207 -12.115 76.193 1.00 88.75 191 ARG A CA 1
ATOM 1526 C C . ARG A 1 191 ? -35.059 -13.630 76.290 1.00 88.75 191 ARG A C 1
ATOM 1528 O O . ARG A 1 191 ? -35.055 -14.284 75.254 1.00 88.75 191 ARG A O 1
ATOM 1535 N N . GLN A 1 192 ? -34.921 -14.171 77.499 1.00 89.50 192 GLN A N 1
ATOM 1536 C CA . GLN A 1 192 ? -34.839 -15.614 77.727 1.00 89.50 192 GLN A CA 1
ATOM 1537 C C . GLN A 1 192 ? -36.147 -16.308 77.342 1.00 89.50 192 GLN A C 1
ATOM 1539 O O . GLN A 1 192 ? -36.095 -17.247 76.562 1.00 89.50 192 GLN A O 1
ATOM 1544 N N . ASP A 1 193 ? -37.303 -15.784 77.754 1.00 89.50 193 ASP A N 1
ATOM 1545 C CA . ASP A 1 193 ? -38.624 -16.297 77.357 1.00 89.50 193 ASP A CA 1
ATOM 1546 C C . ASP A 1 193 ? -38.824 -16.267 75.830 1.00 89.50 193 ASP A C 1
ATOM 1548 O O . ASP A 1 193 ? -39.187 -17.269 75.219 1.00 89.50 193 ASP A O 1
ATOM 1552 N N . LEU A 1 194 ? -38.497 -15.154 75.164 1.00 87.75 194 LEU A N 1
ATOM 1553 C CA . LEU A 1 194 ? -38.557 -15.062 73.701 1.00 87.75 194 LEU A CA 1
ATOM 1554 C C . LEU A 1 194 ? -37.555 -15.989 73.007 1.00 87.75 194 LEU A C 1
ATOM 1556 O O . LEU A 1 194 ? -37.857 -16.503 71.931 1.00 87.75 194 LEU A O 1
ATOM 1560 N N . GLN A 1 195 ? -36.374 -16.199 73.589 1.00 87.88 195 GLN A N 1
ATOM 1561 C CA . GLN A 1 195 ? -35.387 -17.139 73.064 1.00 87.88 195 GLN A CA 1
ATOM 1562 C C . GLN A 1 195 ? -35.872 -18.580 73.230 1.00 87.88 195 GLN A C 1
ATOM 1564 O O . GLN A 1 195 ? -35.754 -19.352 72.289 1.00 87.88 195 GLN A O 1
ATOM 1569 N N . GLU A 1 196 ? -36.484 -18.929 74.360 1.00 87.00 196 GLU A N 1
ATOM 1570 C CA . GLU A 1 196 ? -37.098 -20.239 74.585 1.00 87.00 196 GLU A CA 1
ATOM 1571 C C . GLU A 1 196 ? -38.282 -20.474 73.639 1.00 87.00 196 GLU A C 1
ATOM 1573 O O . GLU A 1 196 ? -38.399 -21.548 73.050 1.00 87.00 196 GLU A O 1
ATOM 1578 N N . GLN A 1 197 ? -39.124 -19.462 73.412 1.00 84.31 197 GLN A N 1
ATOM 1579 C CA . GLN A 1 197 ? -40.198 -19.512 72.417 1.00 84.31 197 GLN A CA 1
ATOM 1580 C C . GLN A 1 197 ? -39.647 -19.640 70.994 1.00 84.31 197 GLN A C 1
ATOM 1582 O O . GLN A 1 197 ? -40.161 -20.436 70.209 1.00 84.31 197 GLN A O 1
ATOM 1587 N N . TYR A 1 198 ? -38.593 -18.894 70.654 1.00 83.75 198 TYR A N 1
ATOM 1588 C CA . TYR A 1 198 ? -37.919 -19.001 69.362 1.00 83.75 198 TYR A CA 1
ATOM 1589 C C . TYR A 1 198 ? -37.312 -20.388 69.176 1.00 83.75 198 TYR A C 1
ATOM 1591 O O . TYR A 1 198 ? -37.542 -21.002 68.141 1.00 83.75 198 TYR A O 1
ATOM 1599 N N . ASP A 1 199 ? -36.586 -20.901 70.166 1.00 83.25 199 ASP A N 1
ATOM 1600 C CA . ASP A 1 199 ? -35.946 -22.209 70.108 1.00 83.25 199 ASP A CA 1
ATOM 1601 C C . ASP A 1 199 ? -37.000 -23.312 70.026 1.00 83.25 199 ASP A C 1
ATOM 1603 O O . ASP A 1 199 ? -36.858 -24.208 69.203 1.00 83.25 199 ASP A O 1
ATOM 1607 N N . SER A 1 200 ? -38.102 -23.214 70.772 1.00 81.56 200 SER A N 1
ATOM 1608 C CA . SER A 1 200 ? -39.277 -24.095 70.676 1.00 81.56 200 SER A CA 1
ATOM 1609 C C . SER A 1 200 ? -39.896 -24.093 69.272 1.00 81.56 200 SER A C 1
ATOM 1611 O O . SER A 1 200 ? -40.095 -25.146 68.660 1.00 81.56 200 SER A O 1
ATOM 1613 N N . LEU A 1 201 ? -40.135 -22.909 68.705 1.00 78.69 201 LEU A N 1
ATOM 1614 C CA . LEU A 1 201 ? -40.709 -22.768 67.368 1.00 78.69 201 LEU A CA 1
ATOM 1615 C C . LEU A 1 201 ? -39.736 -23.243 66.284 1.00 78.69 201 LEU A C 1
ATOM 1617 O O . LEU A 1 201 ? -40.149 -23.939 65.359 1.00 78.69 201 LEU A O 1
ATOM 1621 N N . ALA A 1 202 ? -38.450 -22.922 66.408 1.00 76.56 202 ALA A N 1
ATOM 1622 C CA . ALA A 1 202 ? -37.391 -23.278 65.467 1.00 76.56 202 ALA A CA 1
ATOM 1623 C C . ALA A 1 202 ? -36.975 -24.755 65.553 1.00 76.56 202 ALA A C 1
ATOM 1625 O O . ALA A 1 202 ? -36.492 -25.311 64.565 1.00 76.56 202 ALA A O 1
ATOM 1626 N N . SER A 1 203 ? -37.167 -25.404 66.704 1.00 76.94 203 SER A N 1
ATOM 1627 C CA . SER A 1 203 ? -36.960 -26.846 66.883 1.00 76.94 203 SER A CA 1
ATOM 1628 C C . SER A 1 203 ? -38.184 -27.683 66.507 1.00 76.94 203 SER A C 1
ATOM 1630 O O . SER A 1 203 ? -38.080 -28.909 66.444 1.00 76.94 203 SER A O 1
ATOM 1632 N N . SER A 1 204 ? -39.314 -27.050 66.161 1.00 82.12 204 SER A N 1
ATOM 1633 C CA . SER A 1 204 ? -40.438 -27.770 65.568 1.00 82.12 204 SER A CA 1
ATOM 1634 C C . SER A 1 204 ? -40.027 -28.390 64.217 1.00 82.12 204 SER A C 1
ATOM 1636 O O . SER A 1 204 ? -39.390 -27.725 63.388 1.00 82.12 204 SER A O 1
ATOM 1638 N N . PRO A 1 205 ? -40.397 -29.656 63.944 1.00 81.62 205 PRO A N 1
ATOM 1639 C CA . PRO A 1 205 ? -40.068 -30.315 62.678 1.00 81.62 205 PRO A CA 1
ATOM 1640 C C . PRO A 1 205 ? -40.565 -29.540 61.447 1.00 81.62 205 PRO A C 1
ATOM 1642 O O . PRO A 1 205 ? -39.907 -29.526 60.406 1.00 81.62 205 PRO A O 1
ATOM 1645 N N . GLU A 1 206 ? -41.705 -28.855 61.572 1.00 83.31 206 GLU A N 1
ATOM 1646 C CA . GLU A 1 206 ? -42.296 -28.036 60.509 1.00 83.31 206 GLU A CA 1
ATOM 1647 C C . GLU A 1 206 ? -41.479 -26.772 60.224 1.00 83.31 206 GLU A C 1
ATOM 1649 O O . GLU A 1 206 ? -41.234 -26.463 59.055 1.00 83.31 206 GLU A O 1
ATOM 1654 N N . ALA A 1 207 ? -40.993 -26.067 61.252 1.00 81.62 207 ALA A N 1
ATOM 1655 C CA . ALA A 1 207 ? -40.140 -24.897 61.057 1.00 81.62 207 ALA A CA 1
ATOM 1656 C C . ALA A 1 207 ? -38.783 -25.270 60.449 1.00 81.62 207 ALA A C 1
ATOM 1658 O O . ALA A 1 207 ? -38.303 -24.572 59.555 1.00 81.62 207 ALA A O 1
ATOM 1659 N N . GLN A 1 208 ? -38.190 -26.395 60.861 1.00 83.69 208 GLN A N 1
ATOM 1660 C CA . GLN A 1 208 ? -36.951 -26.897 60.257 1.00 83.69 208 GLN A CA 1
ATOM 1661 C C . GLN A 1 208 ? -37.154 -27.278 58.785 1.00 83.69 208 GLN A C 1
ATOM 1663 O O . GLN A 1 208 ? -36.331 -26.925 57.936 1.00 83.69 208 GLN A O 1
ATOM 1668 N N . ALA A 1 209 ? -38.274 -27.930 58.456 1.00 86.12 209 ALA A N 1
ATOM 1669 C CA . ALA A 1 209 ? -38.631 -28.254 57.077 1.00 86.12 209 ALA A CA 1
ATOM 1670 C C . ALA A 1 209 ? -38.864 -26.992 56.224 1.00 86.12 209 ALA A C 1
ATOM 1672 O O . ALA A 1 209 ? -38.366 -26.910 55.099 1.00 86.12 209 ALA A O 1
ATOM 1673 N N . LEU A 1 210 ? -39.560 -25.982 56.759 1.00 85.94 210 LEU A N 1
ATOM 1674 C CA . LEU A 1 210 ? -39.784 -24.692 56.097 1.00 85.94 210 LEU A CA 1
ATOM 1675 C C . LEU A 1 210 ? -38.483 -23.905 55.894 1.00 85.94 210 LEU A C 1
ATOM 1677 O O . LEU A 1 210 ? -38.271 -23.354 54.813 1.00 85.94 210 LEU A O 1
ATOM 1681 N N . ALA A 1 211 ? -37.589 -23.882 56.884 1.00 85.88 211 ALA A N 1
ATOM 1682 C CA . ALA A 1 211 ? -36.285 -23.230 56.780 1.00 85.88 211 ALA A CA 1
ATOM 1683 C C . ALA A 1 211 ? -35.401 -23.907 55.722 1.00 85.88 211 ALA A C 1
ATOM 1685 O O . ALA A 1 211 ? -34.819 -23.232 54.867 1.00 85.88 211 ALA A O 1
ATOM 1686 N N . ALA A 1 212 ? -35.365 -25.244 55.712 1.00 88.06 212 ALA A N 1
ATOM 1687 C CA . ALA A 1 212 ? -34.665 -26.013 54.689 1.00 88.06 212 ALA A CA 1
ATOM 1688 C C . ALA A 1 212 ? -35.257 -25.768 53.290 1.00 88.06 212 ALA A C 1
ATOM 1690 O O . ALA A 1 212 ? -34.512 -25.552 52.331 1.00 88.06 212 ALA A O 1
ATOM 1691 N N . ALA A 1 213 ? -36.588 -25.730 53.164 1.00 89.75 213 ALA A N 1
ATOM 1692 C CA . ALA A 1 213 ? -37.269 -25.411 51.912 1.00 89.75 213 ALA A CA 1
ATOM 1693 C C . ALA A 1 213 ? -36.970 -23.978 51.440 1.00 89.75 213 ALA A C 1
ATOM 1695 O O . ALA A 1 213 ? -36.743 -23.759 50.246 1.00 89.75 213 ALA A O 1
ATOM 1696 N N . HIS A 1 214 ? -36.911 -23.009 52.358 1.00 89.50 214 HIS A N 1
ATOM 1697 C CA . HIS A 1 214 ? -36.571 -21.622 52.051 1.00 89.50 214 HIS A CA 1
ATOM 1698 C C . HIS A 1 214 ? -35.132 -21.485 51.544 1.00 89.50 214 HIS A C 1
ATOM 1700 O O . HIS A 1 214 ? -34.911 -20.896 50.483 1.00 89.50 214 HIS A O 1
ATOM 1706 N N . GLU A 1 215 ? -34.156 -22.074 52.236 1.00 92.44 215 GLU A N 1
ATOM 1707 C CA . GLU A 1 215 ? -32.759 -22.047 51.792 1.00 92.44 215 GLU A CA 1
ATOM 1708 C C . GLU A 1 215 ? -32.572 -22.802 50.468 1.00 92.44 215 GLU A C 1
ATOM 1710 O O . GLU A 1 215 ? -31.883 -22.317 49.564 1.00 92.44 215 GLU A O 1
ATOM 1715 N N . GLN A 1 216 ? -33.279 -23.918 50.263 1.00 93.81 216 GLN A N 1
ATOM 1716 C CA . GLN A 1 216 ? -33.272 -24.614 48.977 1.00 93.81 216 GLN A CA 1
ATOM 1717 C C . GLN A 1 216 ? -33.877 -23.751 47.853 1.00 93.81 216 GLN A C 1
ATOM 1719 O O . GLN A 1 216 ? -33.333 -23.706 46.746 1.00 93.81 216 GLN A O 1
ATOM 1724 N N . ALA A 1 217 ? -34.973 -23.033 48.113 1.00 92.38 217 ALA A N 1
ATOM 1725 C CA . ALA A 1 217 ? -35.586 -22.113 47.154 1.00 92.38 217 ALA A CA 1
ATOM 1726 C C . ALA A 1 217 ? -34.664 -20.926 46.828 1.00 92.38 217 ALA A C 1
ATOM 1728 O O . ALA A 1 217 ? -34.519 -20.547 45.663 1.00 92.38 217 ALA A O 1
ATOM 1729 N N . LYS A 1 218 ? -33.974 -20.380 47.831 1.00 95.00 218 LYS A N 1
ATOM 1730 C CA . LYS A 1 218 ? -32.996 -19.294 47.687 1.00 95.00 218 LYS A CA 1
ATOM 1731 C C . LYS A 1 218 ? -31.783 -19.732 46.864 1.00 95.00 218 LYS A C 1
ATOM 1733 O O . LYS A 1 218 ? -31.362 -19.012 45.954 1.00 95.00 218 LYS A O 1
ATOM 1738 N N . ALA A 1 219 ? -31.274 -20.940 47.109 1.00 94.56 219 ALA A N 1
ATOM 1739 C CA . ALA A 1 219 ? -30.210 -21.547 46.314 1.00 94.56 219 ALA A CA 1
ATOM 1740 C C . ALA A 1 219 ? -30.650 -21.772 44.856 1.00 94.56 219 ALA A C 1
ATOM 1742 O O . ALA A 1 219 ? -29.921 -21.400 43.930 1.00 94.56 219 ALA A O 1
ATOM 1743 N N . LYS A 1 220 ? -31.870 -22.289 44.635 1.00 94.56 220 LYS A N 1
ATOM 1744 C CA . LYS A 1 220 ? -32.464 -22.445 43.293 1.00 94.56 220 LYS A CA 1
ATOM 1745 C C . LYS A 1 220 ? -32.595 -21.103 42.567 1.00 94.56 220 LYS A C 1
ATOM 1747 O O . LYS A 1 220 ? -32.194 -21.005 41.408 1.00 94.56 220 LYS A O 1
ATOM 1752 N N . LEU A 1 221 ? -33.075 -20.054 43.241 1.00 94.12 221 LEU A N 1
ATOM 1753 C CA . LEU A 1 221 ? -33.191 -18.707 42.673 1.00 94.12 221 LEU A CA 1
ATOM 1754 C C . LEU A 1 221 ? -31.821 -18.129 42.287 1.00 94.12 221 LEU A C 1
ATOM 1756 O O . LEU A 1 221 ? -31.672 -17.561 41.204 1.00 94.12 221 LEU A O 1
ATOM 1760 N N . LYS A 1 222 ? -30.806 -18.293 43.144 1.00 94.31 222 LYS A N 1
ATOM 1761 C CA . LYS A 1 222 ? -29.432 -17.852 42.860 1.00 94.31 222 LYS A CA 1
ATOM 1762 C C . LYS A 1 222 ? -28.861 -18.566 41.631 1.00 94.31 222 LYS A C 1
ATOM 1764 O O . LYS A 1 222 ? -28.314 -17.907 40.749 1.00 94.31 222 LYS A O 1
ATOM 1769 N N . ALA A 1 223 ? -29.032 -19.886 41.541 1.00 94.94 223 ALA A N 1
ATOM 1770 C CA . ALA A 1 223 ? -28.583 -20.675 40.396 1.00 94.94 223 ALA A CA 1
ATOM 1771 C C . ALA A 1 223 ? -29.317 -20.290 39.097 1.00 94.94 223 ALA A C 1
ATOM 1773 O O . ALA A 1 223 ? -28.685 -20.144 38.051 1.00 94.94 223 ALA A O 1
ATOM 1774 N N . ALA A 1 224 ? -30.633 -20.063 39.161 1.00 93.88 224 ALA A N 1
ATOM 1775 C CA . ALA A 1 224 ? -31.426 -19.603 38.022 1.00 93.88 224 ALA A CA 1
ATOM 1776 C C . ALA A 1 224 ? -30.976 -18.219 37.522 1.00 93.88 224 ALA A C 1
ATOM 1778 O O . ALA A 1 224 ? -30.781 -18.040 36.322 1.00 93.88 224 ALA A O 1
ATOM 1779 N N . ARG A 1 225 ? -30.725 -17.263 38.429 1.00 95.00 225 ARG A N 1
ATOM 1780 C CA . ARG A 1 225 ? -30.186 -15.936 38.073 1.00 95.00 225 ARG A CA 1
ATOM 1781 C C . ARG A 1 225 ? -28.804 -16.024 37.427 1.00 95.00 225 ARG A C 1
ATOM 1783 O O . ARG A 1 225 ? -28.550 -15.338 36.444 1.00 95.00 225 ARG A O 1
ATOM 1790 N N . ALA A 1 226 ? -27.928 -16.891 37.936 1.00 93.94 226 ALA A N 1
ATOM 1791 C CA . ALA A 1 226 ? -26.612 -17.109 37.337 1.00 93.94 226 ALA A CA 1
ATOM 1792 C C . ALA A 1 226 ? -26.719 -17.662 35.903 1.00 93.94 226 ALA A C 1
ATOM 1794 O O . ALA A 1 226 ? -26.030 -17.176 35.007 1.00 93.94 226 ALA A O 1
ATOM 1795 N N . ARG A 1 227 ? -27.625 -18.625 35.667 1.00 95.00 227 ARG A N 1
ATOM 1796 C CA . ARG A 1 227 ? -27.905 -19.155 34.321 1.00 95.00 227 ARG A CA 1
ATOM 1797 C C . ARG A 1 227 ? -28.477 -18.092 33.385 1.00 95.00 227 ARG A C 1
ATOM 1799 O O . ARG A 1 227 ? -28.030 -18.011 32.246 1.00 95.00 227 ARG A O 1
ATOM 1806 N N . LEU A 1 228 ? -29.411 -17.265 33.861 1.00 93.81 228 LEU A N 1
ATOM 1807 C CA . LEU A 1 228 ? -29.983 -16.164 33.080 1.00 93.81 228 LEU A CA 1
ATOM 1808 C C . LEU A 1 228 ? -28.900 -15.170 32.642 1.00 93.81 228 LEU A C 1
ATOM 1810 O O . LEU A 1 228 ? -28.800 -14.868 31.458 1.00 93.81 228 LEU A O 1
ATOM 1814 N N . ASN A 1 229 ? -28.052 -14.723 33.570 1.00 93.25 229 ASN A N 1
ATOM 1815 C CA . ASN A 1 229 ? -26.972 -13.784 33.262 1.00 93.25 229 ASN A CA 1
ATOM 1816 C C . ASN A 1 229 ? -25.973 -14.372 32.251 1.00 93.25 229 ASN A C 1
ATOM 1818 O O . ASN A 1 229 ? -25.532 -13.675 31.339 1.00 93.25 229 ASN A O 1
ATOM 1822 N N . ALA A 1 230 ? -25.624 -15.657 32.388 1.00 94.06 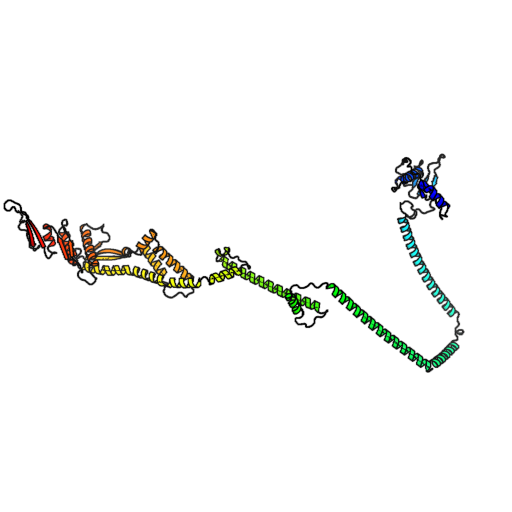230 ALA A N 1
ATOM 1823 C CA . ALA A 1 230 ? -24.750 -16.339 31.435 1.00 94.06 230 ALA A CA 1
ATOM 1824 C C . ALA A 1 230 ? -25.387 -16.432 30.037 1.00 94.06 230 ALA A C 1
ATOM 1826 O O . ALA A 1 230 ? -24.723 -16.153 29.040 1.00 94.06 230 ALA A O 1
ATOM 1827 N N . ALA A 1 231 ? -26.680 -16.761 29.963 1.00 93.38 231 ALA A N 1
ATOM 1828 C CA . ALA A 1 231 ? -27.422 -16.808 28.707 1.00 93.38 231 ALA A CA 1
ATOM 1829 C C . ALA A 1 231 ? -27.534 -15.424 28.047 1.00 93.38 231 ALA A C 1
ATOM 1831 O O . ALA A 1 231 ? -27.295 -15.312 26.850 1.00 93.38 231 ALA A O 1
ATOM 1832 N N . GLN A 1 232 ? -27.814 -14.365 28.815 1.00 93.00 232 GLN A N 1
ATOM 1833 C CA . GLN A 1 232 ? -27.858 -12.986 28.311 1.00 93.00 232 GLN A CA 1
ATOM 1834 C C . GLN A 1 232 ? -26.500 -12.516 27.781 1.00 93.00 232 GLN A C 1
ATOM 1836 O O . GLN A 1 232 ? -26.437 -11.887 26.729 1.00 93.00 232 GLN A O 1
ATOM 1841 N N . LYS A 1 233 ? -25.401 -12.859 28.467 1.00 92.44 233 LYS A N 1
ATOM 1842 C CA . LYS A 1 233 ? -24.047 -12.556 27.983 1.00 92.44 233 LYS A CA 1
ATOM 1843 C C . LYS A 1 233 ? -23.744 -13.275 26.665 1.00 92.44 233 LYS A C 1
ATOM 1845 O O . LYS A 1 233 ? -23.201 -12.666 25.749 1.00 92.44 233 LYS A O 1
ATOM 1850 N N . ASN A 1 234 ? -24.110 -14.553 26.560 1.00 93.44 234 ASN A N 1
ATOM 1851 C CA . ASN A 1 234 ? -23.942 -15.311 25.322 1.00 93.44 234 ASN A CA 1
ATOM 1852 C C . ASN A 1 234 ? -24.798 -14.740 24.186 1.00 93.44 234 ASN A C 1
ATOM 1854 O O . ASN A 1 234 ? -24.292 -14.604 23.078 1.00 93.44 234 ASN A O 1
ATOM 1858 N N . LEU A 1 235 ? -26.050 -14.365 24.465 1.00 93.00 235 LEU A N 1
ATOM 1859 C CA . LEU A 1 235 ? -26.927 -13.723 23.489 1.00 93.00 235 LEU A CA 1
ATOM 1860 C C . LEU A 1 235 ? -26.312 -12.417 22.975 1.00 93.00 235 LEU A C 1
ATOM 1862 O O . LEU A 1 235 ? -26.150 -12.278 21.770 1.00 93.00 235 LEU A O 1
ATOM 1866 N N . GLY A 1 236 ? -25.867 -11.527 23.869 1.00 92.31 236 GLY A N 1
ATOM 1867 C CA . GLY A 1 236 ? -25.232 -10.265 23.473 1.00 92.31 236 GLY A CA 1
ATOM 1868 C C . GLY A 1 236 ? -23.951 -10.458 22.651 1.00 92.31 236 GLY A C 1
ATOM 1869 O O . GLY A 1 236 ? -23.714 -9.723 21.696 1.00 92.31 236 GLY A O 1
ATOM 1870 N N . ASN A 1 237 ? -23.144 -11.480 22.961 1.00 91.25 237 ASN A N 1
ATOM 1871 C CA . ASN A 1 237 ? -21.975 -11.826 22.147 1.00 91.25 237 ASN A CA 1
ATOM 1872 C C . ASN A 1 237 ? -22.370 -12.290 20.735 1.00 91.25 237 ASN A C 1
ATOM 1874 O O . ASN A 1 237 ? -21.739 -11.887 19.761 1.00 91.25 237 ASN A O 1
ATOM 1878 N N . VAL A 1 238 ? -23.400 -13.135 20.620 1.00 92.44 238 VAL A N 1
ATOM 1879 C CA . VAL A 1 238 ? -23.878 -13.652 19.328 1.00 92.44 238 VAL A CA 1
ATOM 1880 C C . VAL A 1 238 ? -24.543 -12.548 18.504 1.00 92.44 238 VAL A C 1
ATOM 1882 O O . VAL A 1 238 ? -24.294 -12.463 17.305 1.00 92.44 238 VAL A O 1
ATOM 1885 N N . GLU A 1 239 ? -25.337 -11.677 19.127 1.00 92.69 239 GLU A N 1
ATOM 1886 C CA . GLU A 1 239 ? -25.947 -10.514 18.471 1.00 92.69 239 GLU A CA 1
ATOM 1887 C C . GLU A 1 239 ? -24.878 -9.550 17.944 1.00 92.69 239 GLU A C 1
ATOM 1889 O O . GLU A 1 239 ? -24.931 -9.160 16.778 1.00 92.69 239 GLU A O 1
ATOM 1894 N N . GLY A 1 240 ? -23.853 -9.244 18.748 1.00 90.25 240 GLY A N 1
ATOM 1895 C CA . GLY A 1 240 ? -22.735 -8.402 18.314 1.00 90.25 240 GLY A CA 1
ATOM 1896 C C . GLY A 1 240 ? -21.893 -9.027 17.193 1.00 90.25 240 GLY A C 1
ATOM 1897 O O . GLY A 1 240 ? -21.382 -8.318 16.326 1.00 90.25 240 GLY A O 1
ATOM 1898 N N . GLU A 1 241 ? -21.744 -10.353 17.168 1.00 87.62 241 GLU A N 1
ATOM 1899 C CA . GLU A 1 241 ? -21.080 -11.057 16.063 1.00 87.62 241 GLU A CA 1
ATOM 1900 C C . GLU A 1 241 ? -21.915 -11.029 14.777 1.00 87.62 241 GLU A C 1
ATOM 1902 O O . GLU A 1 241 ? -21.390 -10.784 13.686 1.00 87.62 241 GLU A O 1
ATOM 1907 N N . LEU A 1 242 ? -23.228 -11.231 14.909 1.00 89.81 242 LEU A N 1
ATOM 1908 C CA . LEU A 1 242 ? -24.166 -11.192 13.795 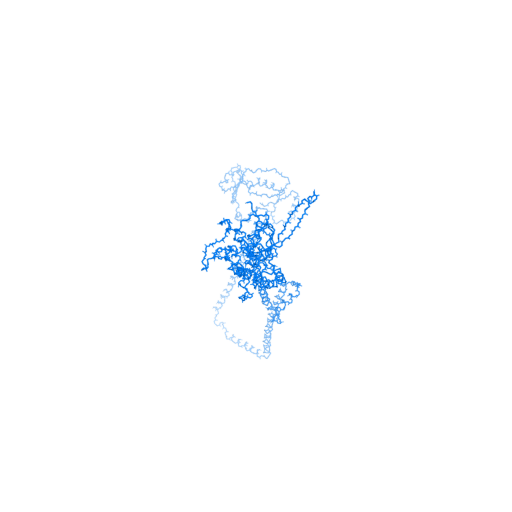1.00 89.81 242 LEU A CA 1
ATOM 1909 C C . LEU A 1 242 ? -24.220 -9.800 13.159 1.00 89.81 242 LEU A C 1
ATOM 1911 O O . LEU A 1 242 ? -24.192 -9.695 11.931 1.00 89.81 242 LEU A O 1
ATOM 1915 N N . GLU A 1 243 ? -24.262 -8.741 13.970 1.00 89.94 243 GLU A N 1
ATOM 1916 C CA . GLU A 1 243 ? -24.271 -7.351 13.504 1.00 89.94 243 GLU A CA 1
ATOM 1917 C C . GLU A 1 243 ? -22.982 -7.007 12.746 1.00 89.94 243 GLU A C 1
ATOM 1919 O O . GLU A 1 243 ? -23.034 -6.551 11.602 1.00 89.94 243 GLU A O 1
ATOM 1924 N N . ARG A 1 244 ? -21.811 -7.334 13.311 1.00 84.12 244 ARG A N 1
ATOM 1925 C CA . ARG A 1 244 ? -20.519 -7.133 12.630 1.00 84.12 244 ARG A CA 1
ATOM 1926 C C . ARG A 1 244 ? -20.435 -7.893 11.307 1.00 84.12 244 ARG A C 1
ATOM 1928 O O . ARG A 1 244 ? -20.011 -7.329 10.299 1.00 84.12 244 ARG A O 1
ATOM 1935 N N . SER A 1 245 ? -20.872 -9.151 11.289 1.00 82.56 245 SER A N 1
ATOM 1936 C CA . SER A 1 245 ? -20.882 -9.979 10.078 1.00 82.56 245 SER A CA 1
ATOM 1937 C C . SER A 1 245 ? -21.845 -9.448 9.010 1.00 82.56 245 SER A C 1
ATOM 1939 O O . SER A 1 245 ? -21.530 -9.473 7.818 1.00 82.56 245 SER A O 1
ATOM 1941 N N . THR A 1 246 ? -23.019 -8.946 9.407 1.00 85.75 246 THR A N 1
ATOM 1942 C CA . THR A 1 246 ? -24.000 -8.384 8.464 1.00 85.75 246 THR A CA 1
ATOM 1943 C C . THR A 1 246 ? -23.562 -7.042 7.895 1.00 85.75 246 THR A C 1
ATOM 1945 O O . THR A 1 246 ? -23.723 -6.836 6.690 1.00 85.75 246 THR A O 1
ATOM 1948 N N . GLU A 1 247 ? -22.964 -6.170 8.705 1.00 84.00 247 GLU A N 1
ATOM 1949 C CA . GLU A 1 247 ? -22.417 -4.896 8.234 1.00 84.00 247 GLU A CA 1
ATOM 1950 C C . GLU A 1 247 ? -21.254 -5.119 7.264 1.00 84.00 247 GLU A C 1
ATOM 1952 O O . GLU A 1 247 ? -21.233 -4.563 6.167 1.00 84.00 247 GLU A O 1
ATOM 1957 N N . ARG A 1 248 ? -20.351 -6.048 7.591 1.00 77.06 248 ARG A N 1
ATOM 1958 C CA . ARG A 1 248 ? -19.249 -6.433 6.704 1.00 77.06 248 ARG A CA 1
ATOM 1959 C C . ARG A 1 248 ? -19.735 -7.012 5.374 1.00 77.06 248 ARG A C 1
ATOM 1961 O O . ARG A 1 248 ? -19.154 -6.748 4.326 1.00 77.06 248 ARG A O 1
ATOM 1968 N N . ARG A 1 249 ? -20.835 -7.771 5.386 1.00 80.56 249 ARG A N 1
ATOM 1969 C CA . ARG A 1 249 ? -21.469 -8.255 4.151 1.00 80.56 249 ARG A CA 1
ATOM 1970 C C . ARG A 1 249 ? -22.076 -7.114 3.331 1.00 80.56 249 ARG A C 1
ATOM 1972 O O . ARG A 1 249 ? -21.998 -7.155 2.109 1.00 80.56 249 ARG A O 1
ATOM 1979 N N . ARG A 1 250 ? -22.668 -6.101 3.975 1.00 82.38 250 ARG A N 1
ATOM 1980 C CA . ARG A 1 250 ? -23.187 -4.908 3.282 1.00 82.38 250 ARG A CA 1
ATOM 1981 C C . ARG A 1 250 ? -22.070 -4.079 2.658 1.00 82.38 250 ARG A C 1
ATOM 1983 O O . ARG A 1 250 ? -22.231 -3.647 1.522 1.00 82.38 250 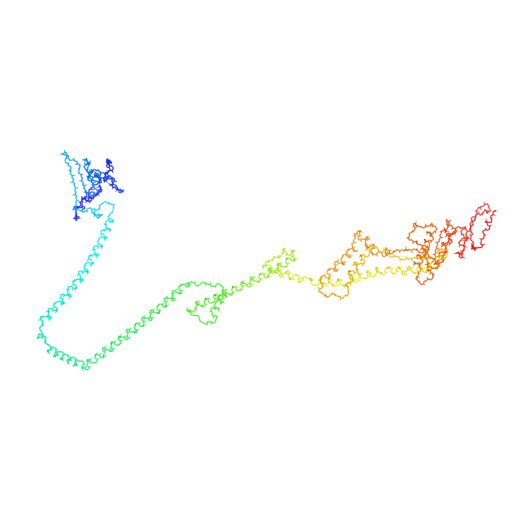ARG A O 1
ATOM 1990 N N . SER A 1 251 ? -20.943 -3.902 3.351 1.00 78.00 251 SER A N 1
ATOM 1991 C CA . SER A 1 251 ? -19.816 -3.107 2.847 1.00 78.00 251 SER A CA 1
ATOM 1992 C C . SER A 1 251 ? -19.133 -3.715 1.620 1.00 78.00 251 SER A C 1
ATOM 1994 O O . SER A 1 251 ? -18.555 -2.980 0.830 1.00 78.00 251 SER A O 1
ATOM 1996 N N . ILE A 1 252 ? -19.199 -5.042 1.443 1.00 77.56 252 ILE A N 1
ATOM 1997 C CA . ILE A 1 252 ? -18.705 -5.716 0.227 1.00 77.56 252 ILE A CA 1
ATOM 1998 C C . ILE A 1 252 ? -19.510 -5.279 -1.014 1.00 77.56 252 ILE A C 1
ATOM 2000 O O . ILE A 1 252 ? -18.961 -5.235 -2.112 1.00 77.56 252 ILE A O 1
ATOM 2004 N N . GLY A 1 253 ? -20.783 -4.899 -0.848 1.00 73.44 253 GLY A N 1
ATOM 2005 C CA . GLY A 1 253 ? -21.622 -4.408 -1.940 1.00 73.44 253 GLY A CA 1
ATOM 2006 C C . GLY A 1 253 ? -21.904 -5.462 -3.016 1.00 73.44 253 GLY A C 1
ATOM 2007 O O . GLY A 1 253 ? -21.970 -6.661 -2.740 1.00 73.44 253 GLY A O 1
ATOM 2008 N N . ILE A 1 254 ? -22.116 -5.006 -4.253 1.00 75.81 254 ILE A N 1
ATOM 2009 C CA . ILE A 1 254 ? -22.276 -5.881 -5.421 1.00 75.81 254 ILE A CA 1
ATOM 2010 C C . ILE A 1 254 ? -20.877 -6.293 -5.877 1.00 75.81 254 ILE A C 1
ATOM 2012 O O . ILE A 1 254 ? -20.099 -5.444 -6.307 1.00 75.81 254 ILE A O 1
ATOM 2016 N N . VAL A 1 255 ? -20.567 -7.589 -5.790 1.00 72.25 255 VAL A N 1
ATOM 2017 C CA . VAL A 1 255 ? -19.326 -8.138 -6.346 1.00 72.25 255 VAL A CA 1
ATOM 2018 C C . VAL A 1 255 ? -19.404 -8.011 -7.872 1.00 72.25 255 VAL A C 1
ATOM 2020 O O . VAL A 1 255 ? -20.315 -8.593 -8.468 1.00 72.25 255 VAL A O 1
ATOM 2023 N N . PRO A 1 256 ? -18.514 -7.239 -8.517 1.00 74.19 256 PRO A N 1
ATOM 2024 C CA . PRO A 1 256 ? -18.511 -7.117 -9.967 1.00 74.19 256 PRO A CA 1
ATOM 2025 C C . PRO A 1 256 ? -18.209 -8.475 -10.605 1.00 74.19 256 PRO A C 1
ATOM 2027 O O . PRO A 1 256 ? -17.379 -9.238 -10.106 1.00 74.19 256 PRO A O 1
ATOM 2030 N N . ALA A 1 257 ? -18.889 -8.780 -11.710 1.00 75.88 257 ALA A N 1
ATOM 2031 C CA . ALA A 1 257 ? -18.568 -9.959 -12.498 1.00 75.88 257 ALA A CA 1
ATOM 2032 C C . ALA A 1 257 ? -17.165 -9.785 -13.093 1.00 75.88 257 ALA A C 1
ATOM 2034 O O . ALA A 1 257 ? -16.887 -8.784 -13.753 1.00 75.88 257 ALA A O 1
ATOM 2035 N N . ILE A 1 258 ? -16.280 -10.747 -12.839 1.00 78.38 258 ILE A N 1
ATOM 2036 C CA . ILE A 1 258 ? -14.983 -10.806 -13.509 1.00 78.38 258 ILE A CA 1
ATOM 2037 C C . ILE A 1 258 ? -15.260 -11.348 -14.915 1.00 78.38 258 ILE A C 1
ATOM 2039 O O . ILE A 1 258 ? -15.677 -12.497 -15.050 1.00 78.38 258 ILE A O 1
ATOM 2043 N N . GLU A 1 259 ? -15.098 -10.511 -15.943 1.00 80.75 259 GLU A N 1
ATOM 2044 C CA . GLU A 1 259 ? -15.371 -10.884 -17.345 1.00 80.75 259 GLU A CA 1
ATOM 2045 C C . GLU A 1 259 ? -14.461 -12.021 -17.833 1.00 80.75 259 GLU A C 1
ATOM 2047 O O . GLU A 1 259 ? -14.884 -12.869 -18.616 1.00 80.75 259 GLU A O 1
ATOM 2052 N N . ASP A 1 260 ? -13.228 -12.066 -17.330 1.00 85.62 260 ASP A N 1
ATOM 2053 C CA . ASP A 1 260 ? -12.235 -13.080 -17.664 1.00 85.62 260 ASP A CA 1
ATOM 2054 C C . ASP A 1 260 ? -12.283 -14.247 -16.659 1.00 85.62 260 ASP A C 1
ATOM 2056 O O . ASP A 1 260 ? -11.845 -14.141 -15.505 1.00 85.62 260 ASP A O 1
ATOM 2060 N N . GLN A 1 261 ? -12.833 -15.381 -17.104 1.00 85.75 261 GLN A N 1
ATOM 2061 C CA . GLN A 1 261 ? -12.954 -16.588 -16.283 1.00 85.75 261 GLN A CA 1
ATOM 2062 C C . GLN A 1 261 ? -11.601 -17.218 -15.927 1.00 85.75 261 GLN A C 1
ATOM 2064 O O . GLN A 1 261 ? -11.493 -17.853 -14.875 1.00 85.75 261 GLN A O 1
ATOM 2069 N N . ASP A 1 262 ? -10.567 -17.026 -16.747 1.00 84.31 262 ASP A N 1
ATOM 2070 C CA . ASP A 1 262 ? -9.237 -17.571 -16.478 1.00 84.31 262 ASP A CA 1
ATOM 2071 C C . ASP A 1 262 ? -8.541 -16.770 -15.371 1.00 84.31 262 ASP A C 1
ATOM 2073 O O . ASP A 1 262 ? -7.942 -17.357 -14.465 1.00 84.31 262 ASP A O 1
ATOM 2077 N N . ILE A 1 263 ? -8.697 -15.439 -15.367 1.00 83.69 263 ILE A N 1
ATOM 2078 C CA . ILE A 1 263 ? -8.226 -14.578 -14.268 1.00 83.69 263 ILE A CA 1
ATOM 2079 C C . ILE A 1 263 ? -8.950 -14.925 -12.966 1.00 83.69 263 ILE A C 1
ATOM 2081 O O . ILE A 1 263 ? -8.304 -15.066 -11.924 1.00 83.69 263 ILE A O 1
ATOM 2085 N N . ALA A 1 264 ? -10.275 -15.095 -13.014 1.00 84.25 264 ALA A N 1
ATOM 2086 C CA . ALA A 1 264 ? -11.061 -15.466 -11.840 1.00 84.25 264 ALA A CA 1
ATOM 2087 C C . ALA A 1 264 ? -10.555 -16.780 -11.221 1.00 84.25 264 ALA A C 1
ATOM 2089 O O . ALA A 1 264 ? -10.283 -16.839 -10.020 1.00 84.25 264 ALA A O 1
ATOM 2090 N N . LYS A 1 265 ? -10.336 -17.800 -12.058 1.00 86.50 265 LYS A N 1
ATOM 2091 C CA . LYS A 1 265 ? -9.830 -19.107 -11.634 1.00 86.50 265 LYS A CA 1
ATOM 2092 C C . LYS A 1 265 ? -8.400 -19.039 -11.093 1.00 86.50 265 LYS A C 1
ATOM 2094 O O . LYS A 1 265 ? -8.107 -19.638 -10.064 1.00 86.50 265 LYS A O 1
ATOM 2099 N N . ALA A 1 266 ? -7.515 -18.268 -11.726 1.00 85.69 266 ALA A N 1
ATOM 2100 C CA . ALA A 1 266 ? -6.136 -18.103 -11.266 1.00 85.69 266 ALA A CA 1
ATOM 2101 C C . ALA A 1 266 ? -6.046 -17.414 -9.891 1.00 85.69 266 ALA A C 1
ATOM 2103 O O . ALA A 1 266 ? -5.213 -17.786 -9.059 1.00 85.69 266 ALA A O 1
ATOM 2104 N N . VAL A 1 267 ? -6.906 -16.422 -9.635 1.00 85.56 267 VAL A N 1
ATOM 2105 C CA . VAL A 1 267 ? -6.996 -15.751 -8.329 1.00 85.56 267 VAL A CA 1
ATOM 2106 C C . VAL A 1 267 ? -7.572 -16.695 -7.273 1.00 85.56 267 VAL A C 1
ATOM 2108 O O . VAL A 1 267 ? -7.051 -16.745 -6.157 1.00 85.56 267 VAL A O 1
ATOM 2111 N N . GLU A 1 268 ? -8.596 -17.476 -7.617 1.00 85.81 268 GLU A N 1
ATOM 2112 C CA . GLU A 1 268 ? -9.182 -18.486 -6.729 1.00 85.81 268 GLU A CA 1
ATOM 2113 C C . GLU A 1 268 ? -8.153 -19.564 -6.344 1.00 85.81 268 GLU A C 1
ATOM 2115 O O . GLU A 1 268 ? -7.936 -19.826 -5.156 1.00 85.81 268 GLU A O 1
ATOM 2120 N N . ASP A 1 269 ? -7.420 -20.100 -7.322 1.00 86.44 269 ASP A N 1
ATOM 2121 C CA . ASP A 1 269 ? -6.332 -21.053 -7.098 1.00 86.44 269 ASP A CA 1
ATOM 2122 C C . ASP A 1 269 ? -5.231 -20.454 -6.209 1.00 86.44 269 ASP A C 1
ATOM 2124 O O . ASP A 1 269 ? -4.732 -21.118 -5.295 1.00 86.44 269 ASP A O 1
ATOM 2128 N N . ALA A 1 270 ? -4.864 -19.183 -6.414 1.00 85.44 270 ALA A N 1
ATOM 2129 C CA . ALA A 1 270 ? -3.873 -18.492 -5.589 1.00 85.44 270 ALA A CA 1
ATOM 2130 C C . ALA A 1 270 ? -4.351 -18.303 -4.137 1.00 85.44 270 ALA A C 1
ATOM 2132 O O . ALA A 1 270 ? -3.594 -18.565 -3.193 1.00 85.44 270 ALA A O 1
ATOM 2133 N N . LEU A 1 271 ? -5.614 -17.919 -3.937 1.00 85.88 271 LEU A N 1
ATOM 2134 C CA . LEU A 1 271 ? -6.230 -17.800 -2.614 1.00 85.88 271 LEU A CA 1
ATOM 2135 C C . LEU A 1 271 ? -6.263 -19.149 -1.883 1.00 85.88 271 LEU A C 1
ATOM 2137 O O . LEU A 1 271 ? -5.959 -19.190 -0.689 1.00 85.88 271 LEU A O 1
ATOM 2141 N N . HIS A 1 272 ? -6.510 -20.252 -2.591 1.00 86.06 272 HIS A N 1
ATOM 2142 C CA . HIS A 1 272 ? -6.568 -21.604 -2.022 1.00 86.06 272 HIS A CA 1
ATOM 2143 C C . HIS A 1 272 ? -5.225 -22.350 -1.949 1.00 86.06 272 HIS A C 1
ATOM 2145 O O . HIS A 1 272 ? -5.128 -23.406 -1.313 1.00 86.06 272 HIS A O 1
ATOM 2151 N N . LYS A 1 273 ? -4.154 -21.809 -2.539 1.00 81.88 273 LYS A N 1
ATOM 2152 C CA . LYS A 1 273 ? -2.832 -22.453 -2.598 1.00 81.88 273 LYS A CA 1
ATOM 2153 C C . LYS A 1 273 ? -2.212 -22.696 -1.212 1.00 81.88 273 LYS A C 1
ATOM 2155 O O . LYS A 1 273 ? -1.530 -21.840 -0.660 1.00 81.88 273 LYS A O 1
ATOM 2160 N N . GLY A 1 274 ? -2.402 -23.889 -0.653 1.00 72.50 274 GLY A N 1
ATOM 2161 C CA . GLY A 1 274 ? -1.891 -24.261 0.674 1.00 72.50 274 GLY A CA 1
ATOM 2162 C C . GLY A 1 274 ? -2.895 -24.106 1.823 1.00 72.50 274 GLY A C 1
ATOM 2163 O O . GLY A 1 274 ? -2.560 -24.449 2.954 1.00 72.50 274 GLY A O 1
ATOM 2164 N N . LYS A 1 275 ? -4.140 -23.674 1.556 1.00 72.81 275 LYS A N 1
ATOM 2165 C CA . LYS A 1 275 ? -5.249 -23.703 2.528 1.00 72.81 275 LYS A CA 1
ATOM 2166 C C . LYS A 1 275 ? -6.542 -24.213 1.882 1.00 72.81 275 LYS A C 1
ATOM 2168 O O . LYS A 1 275 ? -7.120 -23.588 1.000 1.00 72.81 275 LYS A O 1
ATOM 2173 N N . ARG A 1 276 ? -7.042 -25.345 2.391 1.00 70.44 276 ARG A N 1
ATOM 2174 C CA . ARG A 1 276 ? -8.252 -26.023 1.883 1.00 70.44 276 ARG A CA 1
ATOM 2175 C C . ARG A 1 276 ? -9.565 -25.319 2.265 1.00 70.44 276 ARG A C 1
ATOM 2177 O O . ARG A 1 276 ? -10.579 -25.555 1.622 1.00 70.44 276 ARG A O 1
ATOM 2184 N N . LYS A 1 277 ? -9.556 -24.486 3.312 1.00 78.31 277 LYS A N 1
ATOM 2185 C CA . LYS A 1 277 ? -10.689 -23.660 3.761 1.00 78.31 277 LYS A CA 1
ATOM 2186 C C . LYS A 1 277 ? -10.187 -22.281 4.181 1.00 78.31 277 LYS A C 1
ATOM 2188 O O . LYS A 1 277 ? -9.197 -22.196 4.904 1.00 78.31 277 LYS A O 1
ATOM 2193 N N . LEU A 1 278 ? -10.890 -21.239 3.747 1.00 80.00 278 LEU A N 1
ATOM 2194 C CA . LEU A 1 278 ? -10.708 -19.863 4.205 1.00 80.00 278 LEU A CA 1
ATOM 2195 C C . LEU A 1 278 ? -11.839 -19.518 5.176 1.00 80.00 278 LEU A C 1
ATOM 2197 O O . LEU A 1 278 ? -12.991 -19.890 4.951 1.00 80.00 278 LEU A O 1
ATOM 2201 N N . THR A 1 279 ? -11.496 -18.852 6.271 1.00 80.19 279 THR A N 1
ATOM 2202 C CA . THR A 1 279 ? -12.441 -18.337 7.270 1.00 80.19 279 THR A CA 1
ATOM 2203 C C . THR A 1 279 ? -12.528 -16.818 7.152 1.00 80.19 279 THR A C 1
ATOM 2205 O O . THR A 1 279 ? -11.668 -16.193 6.535 1.00 80.19 279 THR A O 1
ATOM 2208 N N . ILE A 1 280 ? -13.556 -16.215 7.757 1.00 74.69 280 ILE A N 1
ATOM 2209 C CA . ILE A 1 280 ? -13.715 -14.750 7.802 1.00 74.69 280 ILE A CA 1
ATOM 2210 C C . ILE A 1 280 ? -12.507 -14.062 8.454 1.00 74.69 280 ILE A C 1
ATOM 2212 O O . ILE A 1 280 ? -12.145 -12.965 8.040 1.00 74.69 280 ILE A O 1
ATOM 2216 N N . ASP A 1 281 ? -11.867 -14.712 9.425 1.00 76.75 281 ASP A N 1
ATOM 2217 C CA . ASP A 1 281 ? -10.721 -14.141 10.138 1.00 76.75 281 ASP A CA 1
ATOM 2218 C C . ASP A 1 281 ? -9.422 -14.201 9.316 1.00 76.75 281 ASP A C 1
ATOM 2220 O O . ASP A 1 281 ? -8.590 -13.301 9.400 1.00 76.75 281 ASP A O 1
ATOM 2224 N N . ASP A 1 282 ? -9.260 -15.228 8.475 1.00 82.44 282 ASP A N 1
ATOM 2225 C CA . ASP A 1 282 ? -8.021 -15.469 7.723 1.00 82.44 282 ASP A CA 1
ATOM 2226 C C . ASP A 1 282 ? -8.037 -14.882 6.301 1.00 82.44 282 ASP A C 1
ATOM 2228 O O . ASP A 1 282 ? -6.985 -14.791 5.658 1.00 82.44 282 ASP A O 1
ATOM 2232 N N . ILE A 1 283 ? -9.213 -14.530 5.768 1.00 82.94 283 ILE A N 1
ATOM 2233 C CA . ILE A 1 283 ? -9.369 -14.170 4.352 1.00 82.94 283 ILE A CA 1
ATOM 2234 C C . ILE A 1 283 ? -8.669 -12.857 3.982 1.00 82.94 283 ILE A C 1
ATOM 2236 O O . ILE A 1 283 ? -8.106 -12.770 2.893 1.00 82.94 283 ILE A O 1
ATOM 2240 N N . ASP A 1 284 ? -8.628 -11.868 4.882 1.00 83.25 284 ASP A N 1
ATOM 2241 C CA . ASP A 1 284 ? -7.940 -10.593 4.624 1.00 83.25 284 ASP A CA 1
ATOM 2242 C C . ASP A 1 284 ? -6.425 -10.776 4.564 1.00 83.25 284 ASP A C 1
ATOM 2244 O O . ASP A 1 284 ? -5.780 -10.340 3.613 1.00 83.25 284 ASP A O 1
ATOM 2248 N N . ALA A 1 285 ? -5.861 -11.471 5.556 1.00 84.88 285 ALA A N 1
ATOM 2249 C CA . ALA A 1 285 ? -4.433 -11.761 5.593 1.00 84.88 285 ALA A CA 1
ATOM 2250 C C . ALA A 1 285 ? -4.014 -12.553 4.347 1.00 84.88 285 ALA A C 1
ATOM 2252 O O . ALA A 1 285 ? -2.965 -12.294 3.754 1.00 84.88 285 ALA A O 1
ATOM 2253 N N . ARG A 1 286 ? -4.872 -13.482 3.903 1.00 87.81 286 ARG A N 1
ATOM 2254 C CA . ARG A 1 286 ? -4.643 -14.242 2.678 1.00 87.81 286 ARG A CA 1
ATOM 2255 C C . ARG A 1 286 ? -4.734 -13.386 1.415 1.00 87.81 286 ARG A C 1
ATOM 2257 O O . ARG A 1 286 ? -3.904 -13.553 0.523 1.00 87.81 286 ARG A O 1
ATOM 2264 N N . ARG A 1 287 ? -5.716 -12.484 1.325 1.00 87.62 287 ARG A N 1
ATOM 2265 C CA . ARG A 1 287 ? -5.831 -11.514 0.224 1.00 87.62 287 ARG A CA 1
ATOM 2266 C C . ARG A 1 287 ? -4.541 -10.710 0.097 1.00 87.62 287 ARG A C 1
ATOM 2268 O O . ARG A 1 287 ? -4.002 -10.614 -1.002 1.00 87.62 287 ARG A O 1
ATOM 2275 N N . ASP A 1 288 ? -4.042 -10.174 1.207 1.00 87.81 288 ASP A N 1
ATOM 2276 C CA . ASP A 1 288 ? -2.853 -9.318 1.216 1.00 87.81 288 ASP A CA 1
ATOM 2277 C C . ASP A 1 288 ? -1.592 -10.079 0.791 1.00 87.81 288 ASP A C 1
ATOM 2279 O O . ASP A 1 288 ? -0.800 -9.572 -0.006 1.00 87.81 288 ASP A O 1
ATOM 2283 N N . GLU A 1 289 ? -1.440 -11.326 1.242 1.00 88.94 289 GLU A N 1
ATOM 2284 C CA . GLU A 1 289 ? -0.356 -12.219 0.819 1.00 88.94 289 GLU A CA 1
ATOM 2285 C C . GLU A 1 289 ? -0.387 -12.479 -0.698 1.00 88.94 289 GLU A C 1
ATOM 2287 O O . GLU A 1 289 ? 0.623 -12.311 -1.391 1.00 88.94 289 GLU A O 1
ATOM 2292 N N . VAL A 1 290 ? -1.553 -12.857 -1.234 1.00 89.38 290 VAL A N 1
ATOM 2293 C CA . VAL A 1 290 ? -1.727 -13.136 -2.668 1.00 89.38 290 VAL A CA 1
ATOM 2294 C C . VAL A 1 290 ? -1.497 -11.874 -3.498 1.00 89.38 290 VAL A C 1
ATOM 2296 O O . VAL A 1 290 ? -0.781 -11.920 -4.499 1.00 89.38 290 VAL A O 1
ATOM 2299 N N . GLN A 1 291 ? -2.028 -10.731 -3.064 1.00 90.75 291 GLN A N 1
ATOM 2300 C CA . GLN A 1 291 ? -1.834 -9.450 -3.737 1.00 90.75 291 GLN A CA 1
ATOM 2301 C C . GLN A 1 291 ? -0.353 -9.052 -3.786 1.00 90.75 291 GLN A C 1
ATOM 2303 O O . GLN A 1 291 ? 0.141 -8.656 -4.846 1.00 90.75 291 GLN A O 1
ATOM 2308 N N . ALA A 1 292 ? 0.377 -9.197 -2.677 1.00 90.12 292 ALA A N 1
ATOM 2309 C CA . ALA A 1 292 ? 1.810 -8.920 -2.629 1.00 90.12 292 ALA A CA 1
ATOM 2310 C C . ALA A 1 292 ? 2.604 -9.849 -3.566 1.00 90.12 292 ALA A C 1
ATOM 2312 O O . ALA A 1 292 ? 3.501 -9.397 -4.284 1.00 90.12 292 ALA A O 1
ATOM 2313 N N . SER A 1 293 ? 2.247 -11.137 -3.610 1.00 89.94 293 SER A N 1
ATOM 2314 C CA . SER A 1 293 ? 2.867 -12.122 -4.505 1.00 89.94 293 SER A CA 1
ATOM 2315 C C . SER A 1 293 ? 2.656 -11.781 -5.986 1.00 89.94 293 SER A C 1
ATOM 2317 O O . SER A 1 293 ? 3.613 -11.768 -6.771 1.00 89.94 293 SER A O 1
ATOM 2319 N N . LEU A 1 294 ? 1.423 -11.432 -6.368 1.00 89.44 294 LEU A N 1
ATOM 2320 C CA . LEU A 1 294 ? 1.083 -11.033 -7.735 1.00 89.44 294 LEU A CA 1
ATOM 2321 C C . LEU A 1 294 ? 1.795 -9.736 -8.136 1.00 89.44 294 LEU A C 1
ATOM 2323 O O . LEU A 1 294 ? 2.387 -9.677 -9.213 1.00 89.44 294 LEU A O 1
ATOM 2327 N N . GLN A 1 295 ? 1.838 -8.729 -7.255 1.00 91.12 295 GLN A N 1
ATOM 2328 C CA . GLN A 1 295 ? 2.593 -7.497 -7.509 1.00 91.12 295 GLN A CA 1
ATOM 2329 C C . GLN A 1 295 ? 4.087 -7.759 -7.705 1.00 91.12 295 GLN A C 1
ATOM 2331 O O . GLN A 1 295 ? 4.706 -7.162 -8.586 1.00 91.12 295 GLN A O 1
ATOM 2336 N N . ASN A 1 296 ? 4.684 -8.648 -6.910 1.00 91.88 296 ASN A N 1
ATOM 2337 C CA . ASN A 1 296 ? 6.097 -8.982 -7.063 1.00 91.88 296 ASN A CA 1
ATOM 2338 C C . ASN A 1 296 ? 6.372 -9.720 -8.385 1.00 91.88 296 ASN A C 1
ATOM 2340 O O . ASN A 1 296 ? 7.365 -9.446 -9.065 1.00 91.88 296 ASN A O 1
ATOM 2344 N N . THR A 1 297 ? 5.463 -10.610 -8.784 1.00 89.88 297 THR A N 1
ATOM 2345 C CA . THR A 1 297 ? 5.531 -11.320 -10.069 1.00 89.88 297 THR A CA 1
ATOM 2346 C C . THR A 1 297 ? 5.432 -10.341 -11.238 1.00 89.88 297 THR A C 1
ATOM 2348 O O . THR A 1 297 ? 6.279 -10.377 -12.130 1.00 89.88 297 THR A O 1
ATOM 2351 N N . ALA A 1 298 ? 4.477 -9.407 -11.190 1.00 91.19 298 ALA A N 1
ATOM 2352 C CA . ALA A 1 298 ? 4.327 -8.354 -12.190 1.00 91.19 298 ALA A CA 1
ATOM 2353 C C . ALA A 1 298 ? 5.597 -7.496 -12.299 1.00 91.19 298 ALA A C 1
ATOM 2355 O O . ALA A 1 298 ? 6.151 -7.360 -13.385 1.00 91.19 298 ALA A O 1
ATOM 2356 N N . ARG A 1 299 ? 6.137 -7.012 -11.170 1.00 92.62 299 ARG A N 1
ATOM 2357 C CA . ARG A 1 299 ? 7.397 -6.242 -11.141 1.00 92.62 299 ARG A CA 1
ATOM 2358 C C . ARG A 1 299 ? 8.570 -7.011 -11.749 1.00 92.62 299 ARG A C 1
ATOM 2360 O O . ARG A 1 299 ? 9.385 -6.430 -12.460 1.00 92.62 299 ARG A O 1
ATOM 2367 N N . THR A 1 300 ? 8.666 -8.310 -11.471 1.00 92.50 300 THR A N 1
ATOM 2368 C CA . THR A 1 300 ? 9.730 -9.167 -12.016 1.00 92.50 300 THR A CA 1
ATOM 2369 C C . THR A 1 300 ? 9.589 -9.340 -13.528 1.00 92.50 300 THR A C 1
ATOM 2371 O O . THR A 1 300 ? 10.586 -9.282 -14.246 1.00 92.50 300 THR A O 1
ATOM 2374 N N . ALA A 1 301 ? 8.363 -9.524 -14.024 1.00 92.56 301 ALA A N 1
ATOM 2375 C CA . ALA A 1 301 ? 8.087 -9.612 -15.453 1.00 92.56 301 ALA A CA 1
ATOM 2376 C C . ALA A 1 301 ? 8.404 -8.294 -16.177 1.00 92.56 301 ALA A C 1
ATOM 2378 O O . ALA A 1 301 ? 9.087 -8.322 -17.197 1.00 92.56 301 ALA A O 1
ATOM 2379 N N . THR A 1 302 ? 8.005 -7.146 -15.616 1.00 93.62 302 THR A N 1
ATOM 2380 C CA . THR A 1 302 ? 8.323 -5.821 -16.173 1.00 93.62 302 THR A CA 1
ATOM 2381 C C . THR A 1 302 ? 9.829 -5.606 -16.299 1.00 93.62 302 THR A C 1
ATOM 2383 O O . THR A 1 302 ? 10.297 -5.274 -17.382 1.00 93.62 302 THR A O 1
ATOM 2386 N N . ARG A 1 303 ? 10.609 -5.900 -15.247 1.00 92.75 303 ARG A N 1
ATOM 2387 C CA . ARG A 1 303 ? 12.080 -5.799 -15.305 1.00 92.75 303 ARG A CA 1
ATOM 2388 C C . ARG A 1 303 ? 12.685 -6.679 -16.397 1.00 92.75 303 ARG A C 1
ATOM 2390 O O . ARG A 1 303 ? 13.563 -6.241 -17.125 1.00 92.75 303 ARG A O 1
ATOM 2397 N N . ARG A 1 304 ? 12.193 -7.914 -16.552 1.00 93.12 304 ARG A N 1
ATOM 2398 C CA . ARG A 1 304 ? 12.653 -8.814 -17.623 1.00 93.12 304 ARG A CA 1
ATOM 2399 C C . ARG A 1 304 ? 12.368 -8.256 -19.018 1.00 93.12 304 ARG A C 1
ATOM 2401 O O . ARG A 1 304 ? 13.197 -8.436 -19.905 1.00 93.12 304 ARG A O 1
ATOM 2408 N N . ILE A 1 305 ? 11.216 -7.613 -19.209 1.00 91.44 305 ILE A N 1
ATOM 2409 C CA . ILE A 1 305 ? 10.861 -6.952 -20.472 1.00 91.44 305 ILE A CA 1
ATOM 2410 C C . ILE A 1 305 ? 11.810 -5.776 -20.733 1.00 91.44 305 ILE A C 1
ATOM 2412 O O . ILE A 1 305 ? 12.355 -5.673 -21.828 1.00 91.44 305 ILE A O 1
ATOM 2416 N N . GLU A 1 306 ? 12.059 -4.932 -19.731 1.00 91.56 306 GLU A N 1
ATOM 2417 C CA . GLU A 1 306 ? 12.991 -3.800 -19.833 1.00 91.56 306 GLU A CA 1
ATOM 2418 C C . GLU A 1 306 ? 14.416 -4.258 -20.182 1.00 91.56 306 GLU A C 1
ATOM 2420 O O . GLU A 1 306 ? 15.008 -3.752 -21.136 1.00 91.56 306 GLU A O 1
ATOM 2425 N N . ASP A 1 307 ? 14.935 -5.273 -19.484 1.00 92.00 307 ASP A N 1
ATOM 2426 C CA . ASP A 1 307 ? 16.261 -5.847 -19.742 1.00 92.00 307 ASP A CA 1
ATOM 2427 C C . ASP A 1 307 ? 16.373 -6.435 -21.158 1.00 92.00 307 ASP A C 1
ATOM 2429 O O . ASP A 1 307 ? 17.402 -6.292 -21.826 1.00 92.00 307 ASP A O 1
ATOM 2433 N N . ALA A 1 308 ? 15.330 -7.126 -21.630 1.00 91.38 308 ALA A N 1
ATOM 2434 C CA . ALA A 1 308 ? 15.292 -7.683 -22.979 1.00 91.38 308 ALA A CA 1
ATOM 2435 C C . ALA A 1 308 ? 15.268 -6.574 -24.041 1.00 91.38 308 ALA A C 1
ATOM 2437 O O . ALA A 1 308 ? 16.049 -6.622 -24.993 1.00 91.38 308 ALA A O 1
ATOM 2438 N N . ASN A 1 309 ? 14.440 -5.546 -23.843 1.00 91.88 309 ASN A N 1
ATOM 2439 C CA . ASN A 1 309 ? 14.354 -4.393 -24.735 1.00 91.88 309 ASN A CA 1
ATOM 2440 C C . ASN A 1 309 ? 15.693 -3.653 -24.826 1.00 91.88 309 ASN A C 1
ATOM 2442 O O . ASN A 1 309 ? 16.152 -3.355 -25.927 1.00 91.88 309 ASN A O 1
ATOM 2446 N N . ALA A 1 310 ? 16.363 -3.422 -23.693 1.00 90.81 310 ALA A N 1
ATOM 2447 C CA . ALA A 1 310 ? 17.676 -2.781 -23.661 1.00 90.81 310 ALA A CA 1
ATOM 2448 C C . ALA A 1 310 ? 18.730 -3.573 -24.456 1.00 90.81 310 ALA A C 1
ATOM 2450 O O . ALA A 1 310 ? 19.518 -2.992 -25.205 1.00 90.81 310 ALA A O 1
ATOM 2451 N N . LYS A 1 311 ? 18.717 -4.909 -24.352 1.00 92.25 311 LYS A N 1
ATOM 2452 C CA . LYS A 1 311 ? 19.608 -5.779 -25.139 1.00 92.25 311 LYS A CA 1
ATOM 2453 C C . LYS A 1 311 ? 19.330 -5.692 -26.638 1.00 92.25 311 LYS A C 1
ATOM 2455 O O . LYS A 1 311 ? 20.280 -5.600 -27.411 1.00 92.25 311 LYS A O 1
ATOM 2460 N N . ILE A 1 312 ? 18.059 -5.705 -27.045 1.00 90.88 312 ILE A N 1
ATOM 2461 C CA . ILE A 1 312 ? 17.665 -5.586 -28.459 1.00 90.88 312 ILE A CA 1
ATOM 2462 C C . ILE A 1 312 ? 18.164 -4.259 -29.036 1.00 90.88 312 ILE A C 1
ATOM 2464 O O . ILE A 1 312 ? 18.846 -4.252 -30.059 1.00 90.88 312 ILE A O 1
ATOM 2468 N N . VAL A 1 313 ? 17.894 -3.152 -28.337 1.00 92.19 313 VAL A N 1
ATOM 2469 C CA . VAL A 1 313 ? 18.350 -1.809 -28.724 1.00 92.19 313 VAL A CA 1
ATOM 2470 C C . VAL A 1 313 ? 19.867 -1.770 -28.881 1.00 92.19 313 VAL A C 1
ATOM 2472 O O . VAL A 1 313 ? 20.365 -1.280 -29.892 1.00 92.19 313 VAL A O 1
ATOM 2475 N N . SER A 1 314 ? 20.606 -2.334 -27.921 1.00 92.88 314 SER A N 1
ATOM 2476 C CA . SER A 1 314 ? 22.068 -2.381 -27.980 1.00 92.88 314 SER A CA 1
ATOM 2477 C C . SER A 1 314 ? 22.579 -3.120 -29.220 1.00 92.88 314 SER A C 1
ATOM 2479 O O . SER A 1 314 ? 23.501 -2.633 -29.868 1.00 92.88 314 SER A O 1
ATOM 2481 N N . VAL A 1 315 ? 22.002 -4.278 -29.560 1.00 92.00 315 VAL A N 1
ATOM 2482 C CA . VAL A 1 315 ? 22.418 -5.072 -30.730 1.00 92.00 315 VAL A CA 1
ATOM 2483 C C . VAL A 1 315 ? 22.134 -4.327 -32.035 1.00 92.00 315 VAL A C 1
ATOM 2485 O O . VAL A 1 315 ? 23.020 -4.233 -32.886 1.00 92.00 315 VAL A O 1
ATOM 2488 N N . LEU A 1 316 ? 20.931 -3.765 -32.183 1.00 89.88 316 LEU A N 1
ATOM 2489 C CA . LEU A 1 316 ? 20.550 -3.004 -33.377 1.00 89.88 316 LEU A CA 1
ATOM 2490 C C . LEU A 1 316 ? 21.406 -1.742 -33.540 1.00 89.88 316 LEU A C 1
ATOM 2492 O O . LEU A 1 316 ? 21.863 -1.450 -34.642 1.00 89.88 316 LEU A O 1
ATOM 2496 N N . HIS A 1 317 ? 21.705 -1.040 -32.444 1.00 91.44 317 HIS A N 1
ATOM 2497 C CA . HIS A 1 317 ? 22.589 0.125 -32.462 1.00 91.44 317 HIS A CA 1
ATOM 2498 C C . HIS A 1 317 ? 24.003 -0.232 -32.948 1.00 91.44 317 HIS A C 1
ATOM 2500 O O . HIS A 1 317 ? 24.554 0.453 -33.808 1.00 91.44 317 HIS A O 1
ATOM 2506 N N . THR A 1 318 ? 24.594 -1.321 -32.442 1.00 90.00 318 THR A N 1
ATOM 2507 C CA . THR A 1 318 ? 25.917 -1.782 -32.893 1.00 90.00 318 THR A CA 1
ATOM 2508 C C . THR A 1 318 ? 25.921 -2.162 -34.375 1.00 90.00 318 THR A C 1
ATOM 2510 O O . THR A 1 318 ? 26.876 -1.837 -35.079 1.00 90.00 318 THR A O 1
ATOM 2513 N N . TYR A 1 319 ? 24.863 -2.816 -34.862 1.00 87.81 319 TYR A N 1
ATOM 2514 C CA . TYR A 1 319 ? 24.733 -3.184 -36.272 1.00 87.81 319 TYR A CA 1
ATOM 2515 C C . TYR A 1 319 ? 24.639 -1.952 -37.188 1.00 87.81 319 TYR A C 1
ATOM 2517 O O . TYR A 1 319 ? 25.415 -1.836 -38.137 1.00 87.81 319 TYR A O 1
ATOM 2525 N N . LEU A 1 320 ? 23.762 -0.996 -36.864 1.00 89.25 320 LEU A N 1
ATOM 2526 C CA . LEU A 1 320 ? 23.570 0.232 -37.647 1.00 89.25 320 LEU A CA 1
ATOM 2527 C C . LEU A 1 320 ? 24.799 1.150 -37.635 1.00 89.25 320 LEU A C 1
ATOM 2529 O O . LEU A 1 320 ? 25.065 1.831 -38.623 1.00 89.25 320 LEU A O 1
ATOM 2533 N N . ALA A 1 321 ? 25.589 1.137 -36.557 1.00 87.75 321 ALA A N 1
ATOM 2534 C CA . ALA A 1 321 ? 26.849 1.875 -36.497 1.00 87.75 321 ALA A CA 1
ATOM 2535 C C . ALA A 1 321 ? 27.881 1.371 -37.524 1.00 87.75 321 ALA A C 1
ATOM 2537 O O . ALA A 1 321 ? 28.671 2.160 -38.038 1.00 87.75 321 ALA A O 1
ATOM 2538 N N . GLN A 1 322 ? 27.882 0.068 -37.823 1.00 87.38 322 GLN A N 1
ATOM 2539 C CA . GLN A 1 322 ? 28.766 -0.529 -38.830 1.00 87.38 322 GLN A CA 1
ATOM 2540 C C . GLN A 1 322 ? 28.179 -0.449 -40.244 1.00 87.38 322 GLN A C 1
ATOM 2542 O O . GLN A 1 322 ? 28.936 -0.348 -41.208 1.00 87.38 322 GLN A O 1
ATOM 2547 N N . TRP A 1 323 ? 26.848 -0.452 -40.370 1.00 84.75 323 TRP A N 1
ATOM 2548 C CA . TRP A 1 323 ? 26.137 -0.461 -41.651 1.00 84.75 323 TRP A CA 1
ATOM 2549 C C . TRP A 1 323 ? 25.070 0.644 -41.724 1.00 84.75 323 TRP A C 1
ATOM 2551 O O . TRP A 1 323 ? 23.874 0.355 -41.662 1.00 84.75 323 TRP A O 1
ATOM 2561 N N . PRO A 1 324 ? 25.468 1.919 -41.909 1.00 82.94 324 PRO A N 1
ATOM 2562 C CA . PRO A 1 324 ? 24.538 3.051 -41.859 1.00 82.94 324 PRO A CA 1
ATOM 2563 C C . PRO A 1 324 ? 23.458 3.036 -42.949 1.00 82.94 324 PRO A C 1
ATOM 2565 O O . PRO A 1 324 ? 22.399 3.625 -42.770 1.00 82.94 324 PRO A O 1
ATOM 2568 N N . ALA A 1 325 ? 23.707 2.363 -44.078 1.00 81.06 325 ALA A N 1
ATOM 2569 C CA . ALA A 1 325 ? 22.749 2.250 -45.182 1.00 81.06 325 ALA A CA 1
ATOM 2570 C C . ALA A 1 325 ? 21.470 1.482 -44.797 1.00 81.06 325 ALA A C 1
ATOM 2572 O O . ALA A 1 325 ? 20.423 1.698 -45.397 1.00 81.06 325 ALA A O 1
ATOM 2573 N N . GLU A 1 326 ? 21.544 0.624 -43.778 1.00 81.44 326 GLU A N 1
ATOM 2574 C CA . GLU A 1 326 ? 20.419 -0.180 -43.284 1.00 81.44 326 GLU A CA 1
ATOM 2575 C C . GLU A 1 326 ? 19.485 0.615 -42.354 1.00 81.44 326 GLU A C 1
ATOM 2577 O O . GLU A 1 326 ? 18.402 0.147 -42.012 1.00 81.44 326 GLU A O 1
ATOM 2582 N N . ALA A 1 327 ? 19.861 1.846 -41.983 1.00 80.31 327 ALA A N 1
ATOM 2583 C CA . ALA A 1 327 ? 19.043 2.735 -41.155 1.00 80.31 327 ALA A CA 1
ATOM 2584 C C . ALA A 1 327 ? 17.761 3.231 -41.856 1.00 80.31 327 ALA A C 1
ATOM 2586 O O . ALA A 1 327 ? 16.952 3.912 -41.233 1.00 80.31 327 ALA A O 1
ATOM 2587 N N . ALA A 1 328 ? 17.580 2.923 -43.145 1.00 81.25 328 ALA A N 1
ATOM 2588 C CA . ALA A 1 328 ? 16.341 3.196 -43.869 1.00 81.25 328 ALA A CA 1
ATOM 2589 C C . ALA A 1 328 ? 15.187 2.271 -43.435 1.00 81.25 328 ALA A C 1
ATOM 2591 O O . ALA A 1 328 ? 14.041 2.712 -43.415 1.00 81.25 328 ALA A O 1
ATOM 2592 N N . ASP A 1 329 ? 15.501 1.026 -43.058 1.00 81.38 329 ASP A N 1
ATOM 2593 C CA . ASP A 1 329 ? 14.512 -0.023 -42.767 1.00 81.38 329 ASP A CA 1
ATOM 2594 C C . ASP A 1 329 ? 14.566 -0.518 -41.305 1.00 81.38 329 ASP A C 1
ATOM 2596 O O . ASP A 1 329 ? 13.688 -1.259 -40.861 1.00 81.38 329 ASP A O 1
ATOM 2600 N N . LEU A 1 330 ? 15.594 -0.128 -40.539 1.00 86.62 330 LEU A N 1
ATOM 2601 C CA . LEU A 1 330 ? 15.833 -0.564 -39.161 1.00 86.62 330 LEU A CA 1
ATOM 2602 C C . LEU A 1 330 ? 16.177 0.619 -38.249 1.00 86.62 330 LEU A C 1
ATOM 2604 O O . LEU A 1 330 ? 17.067 1.412 -38.550 1.00 86.62 330 LEU A O 1
ATOM 2608 N N . GLU A 1 331 ? 15.552 0.666 -37.071 1.00 88.75 331 GLU A N 1
ATOM 2609 C CA . GLU A 1 331 ? 15.888 1.610 -35.999 1.00 88.75 331 GLU A CA 1
ATOM 2610 C C . GLU A 1 331 ? 16.355 0.885 -34.724 1.00 88.75 331 GLU A C 1
ATOM 2612 O O . GLU A 1 331 ? 15.922 -0.240 -34.456 1.00 88.75 331 GLU A O 1
ATOM 2617 N N . PRO A 1 332 ? 17.195 1.514 -33.875 1.00 86.75 332 PRO A N 1
ATOM 2618 C CA . PRO A 1 332 ? 17.642 0.942 -32.606 1.00 86.75 332 PRO A CA 1
ATOM 2619 C C . PRO A 1 332 ? 16.546 1.050 -31.532 1.00 86.75 332 PRO A C 1
ATOM 2621 O O . PRO A 1 332 ? 16.711 1.705 -30.504 1.00 86.75 332 PRO A O 1
ATOM 2624 N N . GLN A 1 333 ? 15.410 0.400 -31.771 1.00 89.75 333 GLN A N 1
ATOM 2625 C CA . GLN A 1 333 ? 14.274 0.326 -30.857 1.00 89.75 333 GLN A CA 1
ATOM 2626 C C . GLN A 1 333 ? 13.814 -1.127 -30.702 1.00 89.75 333 GLN A C 1
ATOM 2628 O O . GLN A 1 333 ? 13.925 -1.934 -31.621 1.00 89.75 333 GLN A O 1
ATOM 2633 N N . ALA A 1 334 ? 13.263 -1.476 -29.537 1.00 86.94 334 ALA A N 1
ATOM 2634 C CA . ALA A 1 334 ? 12.832 -2.849 -29.265 1.00 86.94 334 ALA A CA 1
ATOM 2635 C C . ALA A 1 334 ? 11.654 -3.315 -30.143 1.00 86.94 334 ALA A C 1
ATOM 2637 O O . ALA A 1 334 ? 11.504 -4.513 -30.373 1.00 86.94 334 ALA A O 1
ATOM 2638 N N . SER A 1 335 ? 10.845 -2.385 -30.662 1.00 89.50 335 SER A N 1
ATOM 2639 C CA . SER A 1 335 ? 9.767 -2.669 -31.617 1.00 89.50 335 SER A CA 1
ATOM 2640 C C . SER A 1 335 ? 10.276 -3.276 -32.926 1.00 89.50 335 SER A C 1
ATOM 2642 O O . SER A 1 335 ? 9.570 -4.096 -33.498 1.00 89.50 335 SER A O 1
ATOM 2644 N N . PHE A 1 336 ? 11.510 -2.957 -33.334 1.00 88.94 336 PHE A N 1
ATOM 2645 C CA . PHE A 1 336 ? 12.133 -3.439 -34.573 1.00 88.94 336 PHE A CA 1
ATOM 2646 C C . PHE A 1 336 ? 12.821 -4.810 -34.425 1.00 88.94 336 PHE A C 1
ATOM 2648 O O . PHE A 1 336 ? 13.625 -5.229 -35.263 1.00 88.94 336 PHE A O 1
ATOM 2655 N N . ALA A 1 337 ? 12.549 -5.535 -33.332 1.00 87.94 337 ALA A N 1
ATOM 2656 C CA . ALA A 1 337 ? 13.126 -6.858 -33.101 1.00 87.94 337 ALA A CA 1
ATOM 2657 C C . ALA A 1 337 ? 12.744 -7.864 -34.200 1.00 87.94 337 ALA A C 1
ATOM 2659 O O . ALA A 1 337 ? 13.559 -8.716 -34.559 1.00 87.94 337 ALA A O 1
ATOM 2660 N N . GLY A 1 338 ? 11.519 -7.776 -34.730 1.00 87.50 338 GLY A N 1
ATOM 2661 C CA . GLY A 1 338 ? 11.037 -8.661 -35.792 1.00 87.50 338 GLY A CA 1
ATOM 2662 C C . GLY A 1 338 ? 11.791 -8.437 -37.101 1.00 87.50 338 GLY A C 1
ATOM 2663 O O . GLY A 1 338 ? 12.327 -9.380 -37.679 1.00 87.50 338 GLY A O 1
ATOM 2664 N N . GLU A 1 339 ? 11.908 -7.180 -37.510 1.00 87.88 339 GLU A N 1
ATOM 2665 C CA . GLU A 1 339 ? 12.619 -6.714 -38.697 1.00 87.88 339 GLU A CA 1
ATOM 2666 C C . GLU A 1 339 ? 14.105 -7.089 -38.624 1.00 87.88 339 GLU A C 1
ATOM 2668 O O . GLU A 1 339 ? 14.666 -7.613 -39.587 1.00 87.88 339 GLU A O 1
ATOM 2673 N N . GLY A 1 340 ? 14.734 -6.926 -37.454 1.00 86.69 340 GLY A N 1
ATOM 2674 C CA . GLY A 1 340 ? 16.117 -7.353 -37.227 1.00 86.69 340 GLY A CA 1
ATOM 2675 C C . GLY A 1 340 ? 16.312 -8.868 -37.376 1.00 86.69 340 GLY A C 1
ATOM 2676 O O . GLY A 1 340 ? 17.311 -9.318 -37.942 1.00 86.69 340 GLY A O 1
ATOM 2677 N N . ILE A 1 341 ? 15.349 -9.676 -36.914 1.00 88.38 341 ILE A N 1
ATOM 2678 C CA . ILE A 1 341 ? 15.375 -11.139 -37.082 1.00 88.38 341 ILE A CA 1
ATOM 2679 C C . ILE A 1 341 ? 15.176 -11.530 -38.550 1.00 88.38 341 ILE A C 1
ATOM 2681 O O . ILE A 1 341 ? 15.876 -12.421 -39.033 1.00 88.38 341 ILE A O 1
ATOM 2685 N N . GLU A 1 342 ? 14.264 -10.883 -39.273 1.00 87.06 342 GLU A N 1
ATOM 2686 C CA . GLU A 1 342 ? 14.063 -11.140 -40.703 1.00 87.06 342 GLU A CA 1
ATOM 2687 C C . GLU A 1 342 ? 15.291 -10.745 -41.527 1.00 87.06 342 GLU A C 1
ATOM 2689 O O . GLU A 1 342 ? 15.730 -11.521 -42.377 1.00 87.06 342 GLU A O 1
ATOM 2694 N N . LYS A 1 343 ? 15.946 -9.622 -41.207 1.00 84.81 343 LYS A N 1
ATOM 2695 C CA . LYS A 1 343 ? 17.225 -9.253 -41.827 1.00 84.81 343 LYS A CA 1
ATOM 2696 C C . LYS A 1 343 ? 18.307 -10.292 -41.541 1.00 84.81 343 LYS A C 1
ATOM 2698 O O . LYS A 1 343 ? 19.032 -10.688 -42.451 1.00 84.81 343 LYS A O 1
ATOM 2703 N N . LEU A 1 344 ? 18.393 -10.806 -40.311 1.00 84.44 344 LEU A N 1
ATOM 2704 C CA . LEU A 1 344 ? 19.322 -11.887 -39.971 1.00 84.44 344 LEU A CA 1
ATOM 2705 C C . LEU A 1 344 ? 19.023 -13.174 -40.755 1.00 84.44 344 LEU A C 1
ATOM 2707 O O . LEU A 1 344 ? 19.953 -13.852 -41.194 1.00 84.44 344 LEU A O 1
ATOM 2711 N N . LYS A 1 345 ? 17.745 -13.528 -40.936 1.00 83.69 345 LYS A N 1
ATOM 2712 C CA . LYS A 1 345 ? 17.347 -14.669 -41.771 1.00 83.69 345 LYS A CA 1
ATOM 2713 C C . LYS A 1 345 ? 17.727 -14.439 -43.228 1.00 83.69 345 LYS A C 1
ATOM 2715 O O . LYS A 1 345 ? 18.304 -15.342 -43.821 1.00 83.69 345 LYS A O 1
ATOM 2720 N N . PHE A 1 346 ? 17.477 -13.249 -43.773 1.00 82.38 346 PHE A N 1
ATOM 2721 C CA . PHE A 1 346 ? 17.888 -12.873 -45.123 1.00 82.38 346 PHE A CA 1
ATOM 2722 C C . PHE A 1 346 ? 19.405 -12.989 -45.295 1.00 82.38 346 PHE A C 1
ATOM 2724 O O . PHE A 1 346 ? 19.848 -13.690 -46.188 1.00 82.38 346 PHE A O 1
ATOM 2731 N N . LEU A 1 347 ? 20.207 -12.423 -44.390 1.00 76.44 347 LEU A N 1
ATOM 2732 C CA . LEU A 1 347 ? 21.675 -12.496 -44.448 1.00 76.44 347 LEU A CA 1
ATOM 2733 C C . LEU A 1 347 ? 22.227 -13.927 -44.335 1.00 76.44 347 LEU A C 1
ATOM 2735 O O . LEU A 1 347 ? 23.332 -14.201 -44.797 1.00 76.44 347 LEU A O 1
ATOM 2739 N N . ARG A 1 348 ? 21.487 -14.834 -43.686 1.00 73.00 348 ARG A N 1
ATOM 2740 C CA . ARG A 1 348 ? 21.839 -16.259 -43.587 1.00 73.00 348 ARG A CA 1
ATOM 2741 C C . ARG A 1 348 ? 21.349 -17.081 -44.781 1.00 73.00 348 ARG A C 1
ATOM 2743 O O . ARG A 1 348 ? 21.962 -18.099 -45.087 1.00 73.00 348 ARG A O 1
ATOM 2750 N N . ALA A 1 349 ? 20.233 -16.689 -45.394 1.00 68.12 349 ALA A N 1
ATOM 2751 C CA . ALA A 1 349 ? 19.610 -17.383 -46.520 1.00 68.12 349 ALA A CA 1
ATOM 2752 C C . ALA A 1 349 ? 20.196 -16.944 -47.867 1.00 68.12 349 ALA A C 1
ATOM 2754 O O . ALA A 1 349 ? 20.401 -17.771 -48.756 1.00 68.12 349 ALA A O 1
ATOM 2755 N N . ASP A 1 350 ? 20.489 -15.654 -48.006 1.00 62.81 350 ASP A N 1
ATOM 2756 C CA . ASP A 1 350 ? 21.318 -15.131 -49.074 1.00 62.81 350 ASP A CA 1
ATOM 2757 C C . ASP A 1 350 ? 22.700 -15.746 -48.882 1.00 62.81 350 ASP A C 1
ATOM 2759 O O . ASP A 1 350 ? 23.270 -15.678 -47.794 1.00 62.81 350 ASP A O 1
ATOM 2763 N N . ARG A 1 351 ? 23.186 -16.475 -49.888 1.00 62.00 351 ARG A N 1
ATOM 2764 C CA . ARG A 1 351 ? 24.257 -17.481 -49.778 1.00 62.00 351 ARG A CA 1
ATOM 2765 C C . ARG A 1 351 ? 25.646 -16.868 -49.547 1.00 62.00 351 ARG A C 1
ATOM 2767 O O . ARG A 1 351 ? 26.625 -17.304 -50.143 1.00 62.00 351 ARG A O 1
ATOM 2774 N N . LEU A 1 352 ? 25.759 -15.844 -48.708 1.00 66.88 352 LEU A N 1
ATOM 2775 C CA . LEU A 1 352 ? 26.957 -15.074 -48.403 1.00 66.88 352 LEU A CA 1
ATOM 2776 C C . LEU A 1 352 ? 28.115 -15.980 -47.971 1.00 66.88 352 LEU A C 1
ATOM 2778 O O . LEU A 1 352 ? 29.254 -15.770 -48.380 1.00 66.88 352 LEU A O 1
ATOM 2782 N N . ALA A 1 353 ? 27.814 -17.028 -47.200 1.00 62.28 353 ALA A N 1
ATOM 2783 C CA . ALA A 1 353 ? 28.789 -18.046 -46.821 1.00 62.28 353 ALA A CA 1
ATOM 2784 C C . ALA A 1 353 ? 29.322 -18.818 -48.043 1.00 62.28 353 ALA A C 1
ATOM 2786 O O . ALA A 1 353 ? 30.535 -18.974 -48.183 1.00 62.28 353 ALA A O 1
ATOM 2787 N N . ASP A 1 354 ? 28.447 -19.222 -48.967 1.00 64.44 354 ASP A N 1
ATOM 2788 C CA . ASP A 1 354 ? 28.851 -19.923 -50.191 1.00 64.44 354 ASP A CA 1
ATOM 2789 C C . ASP A 1 354 ? 29.594 -18.995 -51.158 1.00 64.44 354 ASP A C 1
ATOM 2791 O O . ASP A 1 354 ? 30.562 -19.410 -51.792 1.00 64.44 354 ASP A O 1
ATOM 2795 N N . PHE A 1 355 ? 29.180 -17.729 -51.272 1.00 69.69 355 PHE A N 1
ATOM 2796 C CA . PHE A 1 355 ? 29.874 -16.730 -52.085 1.00 69.69 355 PHE A CA 1
ATOM 2797 C C . PHE A 1 355 ? 31.264 -16.425 -51.529 1.00 69.69 355 PHE A C 1
ATOM 2799 O O . PHE A 1 355 ? 32.217 -16.357 -52.303 1.00 69.69 355 PHE A O 1
ATOM 2806 N N . ARG A 1 356 ? 31.410 -16.322 -50.202 1.00 68.81 356 ARG A N 1
ATOM 2807 C CA . ARG A 1 356 ? 32.713 -16.183 -49.540 1.00 68.81 356 ARG A CA 1
ATOM 2808 C C . ARG A 1 356 ? 33.595 -17.404 -49.797 1.00 68.81 356 ARG A C 1
ATOM 2810 O O . ARG A 1 356 ? 34.755 -17.237 -50.165 1.00 68.81 356 ARG A O 1
ATOM 2817 N N . ALA A 1 357 ? 33.057 -18.614 -49.651 1.00 67.38 357 ALA A N 1
ATOM 2818 C CA . ALA A 1 357 ? 33.802 -19.845 -49.913 1.00 67.38 357 ALA A CA 1
ATOM 2819 C C . ALA A 1 357 ? 34.263 -19.928 -51.380 1.00 67.38 357 ALA A C 1
ATOM 2821 O O . ALA A 1 357 ? 35.442 -20.153 -51.650 1.00 67.38 357 ALA A O 1
ATOM 2822 N N . ARG A 1 358 ? 33.364 -19.645 -52.329 1.00 69.12 358 ARG A N 1
ATOM 2823 C CA . ARG A 1 358 ? 33.664 -19.641 -53.767 1.00 69.12 358 ARG A CA 1
ATOM 2824 C C . ARG A 1 358 ? 34.647 -18.535 -54.166 1.00 69.12 358 ARG A C 1
ATOM 2826 O O . ARG A 1 358 ? 35.471 -18.741 -55.052 1.00 69.12 358 ARG A O 1
ATOM 2833 N N . PHE A 1 359 ? 34.589 -17.372 -53.518 1.00 71.88 359 PHE A N 1
ATOM 2834 C CA . PHE A 1 359 ? 35.556 -16.290 -53.711 1.00 71.88 359 PHE A CA 1
ATOM 2835 C C . PHE A 1 359 ? 36.963 -16.714 -53.276 1.00 71.88 359 PHE A C 1
ATOM 2837 O O . PHE A 1 359 ? 37.915 -16.540 -54.036 1.00 71.88 359 PHE A O 1
ATOM 2844 N N . LEU A 1 360 ? 37.091 -17.335 -52.099 1.00 67.62 360 LEU A N 1
ATOM 2845 C CA . LEU A 1 360 ? 38.370 -17.855 -51.607 1.00 67.62 360 LEU A CA 1
ATOM 2846 C C . LEU A 1 360 ? 38.915 -18.985 -52.498 1.00 67.62 360 LEU A C 1
ATOM 2848 O O . LEU A 1 360 ? 40.119 -19.042 -52.747 1.00 67.62 360 LEU A O 1
ATOM 2852 N N . GLU A 1 361 ? 38.045 -19.844 -53.033 1.00 70.12 361 GLU A N 1
ATOM 2853 C CA . GLU A 1 361 ? 38.424 -20.888 -53.993 1.00 70.12 361 GLU A CA 1
ATOM 2854 C C . GLU A 1 361 ? 38.950 -20.299 -55.314 1.00 70.12 361 GLU A C 1
ATOM 2856 O O . GLU A 1 361 ? 40.004 -20.710 -55.800 1.00 70.12 361 GLU A O 1
ATOM 2861 N N . LEU A 1 362 ? 38.270 -19.295 -55.881 1.00 68.25 362 LEU A N 1
ATOM 2862 C CA . LEU A 1 362 ? 38.711 -18.613 -57.105 1.00 68.25 362 LEU A CA 1
ATOM 2863 C C . LEU A 1 362 ? 40.023 -17.842 -56.901 1.00 68.25 362 LEU A C 1
ATOM 2865 O O . LEU A 1 362 ? 40.886 -17.867 -57.784 1.00 68.25 362 LEU A O 1
ATOM 2869 N N . LEU A 1 363 ? 40.198 -17.202 -55.740 1.00 68.62 363 LEU A N 1
ATOM 2870 C CA . LEU A 1 363 ? 41.411 -16.460 -55.384 1.00 68.62 363 LEU A CA 1
ATOM 2871 C C . LEU A 1 363 ? 42.629 -17.384 -55.236 1.00 68.62 363 LEU A C 1
ATOM 2873 O O . LEU A 1 363 ? 43.733 -16.999 -55.605 1.00 68.62 363 LEU A O 1
ATOM 2877 N N . ASN A 1 364 ? 42.432 -18.615 -54.759 1.00 64.38 364 ASN A N 1
ATOM 2878 C CA . ASN A 1 364 ? 43.484 -19.634 -54.650 1.00 64.38 364 ASN A CA 1
ATOM 2879 C C . ASN A 1 364 ? 43.560 -20.575 -55.875 1.00 64.38 364 ASN A C 1
ATOM 2881 O O . ASN A 1 364 ? 44.395 -21.480 -55.925 1.00 64.38 364 ASN A O 1
ATOM 2885 N N . GLY A 1 365 ? 42.687 -20.374 -56.865 1.00 68.00 365 GLY A N 1
ATOM 2886 C CA . GLY A 1 365 ? 42.473 -21.260 -58.005 1.00 68.00 365 GLY A CA 1
ATOM 2887 C C . GLY A 1 365 ? 43.249 -20.880 -59.273 1.00 68.00 365 GLY A C 1
ATOM 2888 O O . GLY A 1 365 ? 44.470 -20.717 -59.279 1.00 68.00 365 GLY A O 1
ATOM 2889 N N . SER A 1 366 ? 42.539 -20.815 -60.405 1.00 65.75 366 SER A N 1
ATOM 2890 C CA . SER A 1 366 ? 43.124 -20.678 -61.751 1.00 65.75 366 SER A CA 1
ATOM 2891 C C . SER A 1 366 ? 43.825 -19.346 -62.004 1.00 65.75 366 SER A C 1
ATOM 2893 O O . SER A 1 366 ? 44.806 -19.309 -62.744 1.00 65.75 366 SER A O 1
ATOM 2895 N N . THR A 1 367 ? 43.345 -18.258 -61.400 1.00 68.50 367 THR A N 1
ATOM 2896 C CA . THR A 1 367 ? 43.853 -16.902 -61.657 1.00 68.50 367 THR A CA 1
ATOM 2897 C C . THR A 1 367 ? 45.300 -16.753 -61.203 1.00 68.50 367 THR A C 1
ATOM 2899 O O . THR A 1 367 ? 46.132 -16.247 -61.953 1.00 68.50 367 THR A O 1
ATOM 2902 N N . VAL A 1 368 ? 45.631 -17.272 -60.017 1.00 69.19 368 VAL A N 1
ATOM 2903 C CA . VAL A 1 368 ? 47.003 -17.233 -59.503 1.00 69.19 368 VAL A CA 1
ATOM 2904 C C . VAL 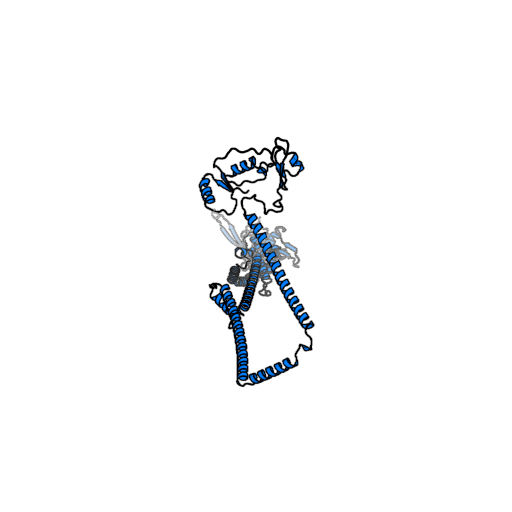A 1 368 ? 47.919 -18.136 -60.313 1.00 69.19 368 VAL A C 1
ATOM 2906 O O . VAL A 1 368 ? 49.009 -17.705 -60.673 1.00 69.19 368 VAL A O 1
ATOM 2909 N N . ARG A 1 369 ? 47.468 -19.343 -60.679 1.00 73.50 369 ARG A N 1
ATOM 2910 C CA . ARG A 1 369 ? 48.263 -20.243 -61.530 1.00 73.50 369 ARG A CA 1
ATOM 2911 C C . ARG A 1 369 ? 48.638 -19.576 -62.852 1.00 73.50 369 ARG A C 1
ATOM 2913 O O . ARG A 1 369 ? 49.811 -19.565 -63.211 1.00 73.50 369 ARG A O 1
ATOM 2920 N N . ASN A 1 370 ? 47.674 -18.960 -63.537 1.00 80.06 370 ASN A N 1
ATOM 2921 C CA . ASN A 1 370 ? 47.917 -18.267 -64.805 1.00 80.06 370 ASN A CA 1
ATOM 2922 C C . ASN A 1 370 ? 48.885 -17.084 -64.647 1.00 80.06 370 ASN A C 1
ATOM 2924 O O . ASN A 1 370 ? 49.750 -16.881 -65.497 1.00 80.06 370 ASN A O 1
ATOM 2928 N N . LEU A 1 371 ? 48.780 -16.330 -63.549 1.00 79.81 371 LEU A N 1
ATOM 2929 C CA . LEU A 1 371 ? 49.683 -15.213 -63.278 1.00 79.81 371 LEU A CA 1
ATOM 2930 C C . LEU A 1 371 ? 51.104 -15.690 -62.944 1.00 79.81 371 LEU A C 1
ATOM 2932 O O . LEU A 1 371 ? 52.072 -15.122 -63.438 1.00 79.81 371 LEU A O 1
ATOM 2936 N N . SER A 1 372 ? 51.239 -16.778 -62.184 1.00 81.19 372 SER A N 1
ATOM 2937 C CA . SER A 1 372 ? 52.528 -17.426 -61.924 1.00 81.19 372 SER A CA 1
ATOM 2938 C C . SER A 1 372 ? 53.178 -17.962 -63.206 1.00 81.19 372 SER A C 1
ATOM 2940 O O . SER A 1 372 ? 54.398 -17.851 -63.360 1.00 81.19 372 SER A O 1
ATOM 2942 N N . HIS A 1 373 ? 52.389 -18.495 -64.148 1.00 84.44 373 HIS A N 1
ATOM 2943 C CA . HIS A 1 373 ? 52.878 -18.862 -65.482 1.00 84.44 373 HIS A CA 1
ATOM 2944 C C . HIS A 1 373 ? 53.398 -17.635 -66.243 1.00 84.44 373 HIS A C 1
ATOM 2946 O O . HIS A 1 373 ? 54.542 -17.655 -66.692 1.00 84.44 373 HIS A O 1
ATOM 2952 N N . LEU A 1 374 ? 52.630 -16.540 -66.289 1.00 85.69 374 LEU A N 1
ATOM 2953 C CA . LEU A 1 374 ? 53.056 -15.291 -66.931 1.00 85.69 374 LEU A CA 1
ATOM 2954 C C . LEU A 1 374 ? 54.368 -14.748 -66.339 1.00 85.69 374 LEU A C 1
ATOM 2956 O O . LEU A 1 374 ? 55.284 -14.398 -67.084 1.00 85.69 374 LEU A O 1
ATOM 2960 N N . THR A 1 375 ? 54.495 -14.716 -65.008 1.00 85.62 375 THR A N 1
ATOM 2961 C CA . THR A 1 375 ? 55.731 -14.298 -64.324 1.00 85.62 375 THR A CA 1
ATOM 2962 C C . THR A 1 375 ? 56.915 -15.181 -64.719 1.00 85.62 375 THR A C 1
ATOM 2964 O O . THR A 1 375 ? 58.019 -14.684 -64.957 1.00 85.62 375 THR A O 1
ATOM 2967 N N . THR A 1 376 ? 56.696 -16.493 -64.823 1.00 85.56 376 THR A N 1
ATOM 2968 C CA . THR A 1 376 ? 57.734 -17.454 -65.219 1.00 85.56 376 THR A CA 1
ATOM 2969 C C . THR A 1 376 ? 58.182 -17.237 -66.664 1.00 85.56 376 THR A C 1
ATOM 2971 O O . THR A 1 376 ? 59.386 -17.201 -66.928 1.00 85.56 376 THR A O 1
ATOM 2974 N N . ASP A 1 377 ? 57.242 -17.040 -67.587 1.00 87.81 377 ASP A N 1
ATOM 2975 C CA . ASP A 1 377 ? 57.533 -16.829 -69.007 1.00 87.81 377 ASP A CA 1
ATOM 2976 C C . ASP A 1 377 ? 58.286 -15.512 -69.239 1.00 87.81 377 ASP A C 1
ATOM 2978 O O . ASP A 1 377 ? 59.298 -15.488 -69.945 1.00 87.81 377 ASP A O 1
ATOM 2982 N N . LEU A 1 378 ? 57.881 -14.429 -68.564 1.00 86.69 378 LEU A N 1
ATOM 2983 C CA . LEU A 1 378 ? 58.582 -13.140 -68.625 1.00 86.69 378 LEU A CA 1
ATOM 2984 C C . LEU A 1 378 ? 60.019 -13.230 -68.091 1.00 86.69 378 LEU A C 1
ATOM 2986 O O . LEU A 1 378 ? 60.922 -12.600 -68.643 1.00 86.69 378 LEU A O 1
ATOM 2990 N N . ARG A 1 379 ? 60.258 -14.027 -67.040 1.00 83.62 379 ARG A N 1
ATOM 2991 C CA . ARG A 1 379 ? 61.608 -14.262 -66.498 1.00 83.62 379 ARG A CA 1
ATOM 2992 C C . ARG A 1 379 ? 62.476 -15.088 -67.450 1.00 83.62 379 ARG A C 1
ATOM 2994 O O . ARG A 1 379 ? 63.663 -14.798 -67.593 1.00 83.62 379 ARG A O 1
ATOM 3001 N N . ARG A 1 380 ? 61.905 -16.106 -68.101 1.00 86.81 380 ARG A N 1
ATOM 3002 C CA . ARG A 1 380 ? 62.637 -16.990 -69.026 1.00 86.81 380 ARG A CA 1
ATOM 3003 C C . ARG A 1 380 ? 62.979 -16.325 -70.354 1.00 86.81 380 ARG A C 1
ATOM 3005 O O . ARG A 1 380 ? 64.048 -16.607 -70.890 1.00 86.81 380 ARG A O 1
ATOM 3012 N N . ALA A 1 381 ? 62.142 -15.405 -70.832 1.00 87.00 381 ALA A N 1
ATOM 3013 C CA . ALA A 1 381 ? 62.282 -14.790 -72.150 1.00 87.00 381 ALA A CA 1
ATOM 3014 C C . ALA A 1 381 ? 63.687 -14.232 -72.437 1.00 87.00 381 ALA A C 1
ATOM 3016 O O . ALA A 1 381 ? 64.229 -14.451 -73.519 1.00 87.00 381 ALA A O 1
ATOM 3017 N N . ARG A 1 382 ? 64.320 -13.561 -71.464 1.00 85.75 382 ARG A N 1
ATOM 3018 C CA . ARG A 1 382 ? 65.693 -13.055 -71.624 1.00 85.75 382 ARG A CA 1
ATOM 3019 C C . ARG A 1 382 ? 66.702 -14.189 -71.819 1.00 85.75 382 ARG A C 1
ATOM 3021 O O . ARG A 1 382 ? 67.491 -14.142 -72.757 1.00 85.75 382 ARG A O 1
ATOM 3028 N N . SER A 1 383 ? 66.658 -15.205 -70.959 1.00 85.69 383 SER A N 1
ATOM 3029 C CA . SER A 1 383 ? 67.561 -16.360 -71.044 1.00 85.69 383 SER A CA 1
ATOM 3030 C C . SER A 1 383 ? 67.353 -17.157 -72.337 1.00 85.69 383 SER A C 1
ATOM 3032 O O . SER A 1 383 ? 68.308 -17.696 -72.894 1.00 85.69 383 SER A O 1
ATOM 3034 N N . ASP A 1 384 ? 66.120 -17.227 -72.845 1.00 84.44 384 ASP A N 1
ATOM 3035 C CA . ASP A 1 384 ? 65.827 -17.837 -74.146 1.00 84.44 384 ASP A CA 1
ATOM 3036 C C . ASP A 1 384 ? 66.456 -17.043 -75.301 1.00 84.44 384 ASP A C 1
ATOM 3038 O O . ASP A 1 384 ? 67.017 -17.640 -76.222 1.00 84.44 384 ASP A O 1
ATOM 3042 N N . ILE A 1 385 ? 66.412 -15.707 -75.248 1.00 84.00 385 ILE A N 1
ATOM 3043 C CA . ILE A 1 385 ? 67.067 -14.836 -76.236 1.00 84.00 385 ILE A CA 1
ATOM 3044 C C . ILE A 1 385 ? 68.593 -14.979 -76.159 1.00 84.00 385 ILE A C 1
ATOM 3046 O O . ILE A 1 385 ? 69.233 -15.147 -77.193 1.00 84.00 385 ILE A O 1
ATOM 3050 N N . GLU A 1 386 ? 69.177 -14.971 -74.960 1.00 84.81 386 GLU A N 1
ATOM 3051 C CA . GLU A 1 386 ? 70.622 -15.155 -74.754 1.00 84.81 386 GLU A CA 1
ATOM 3052 C C . GLU A 1 386 ? 71.109 -16.499 -75.318 1.00 84.81 386 GLU A C 1
ATOM 3054 O O . GLU A 1 386 ? 72.061 -16.530 -76.099 1.00 84.81 386 GLU A O 1
ATOM 3059 N N . ARG A 1 387 ? 70.409 -17.603 -75.013 1.00 83.69 387 ARG A N 1
ATOM 3060 C CA . ARG A 1 387 ? 70.731 -18.935 -75.559 1.00 83.69 387 ARG A CA 1
ATOM 3061 C C . ARG A 1 387 ? 70.672 -18.974 -77.084 1.00 83.69 387 ARG A C 1
ATOM 3063 O O . ARG A 1 387 ? 71.526 -19.587 -77.718 1.00 83.69 387 ARG A O 1
ATOM 3070 N N . ARG A 1 388 ? 69.676 -18.315 -77.675 1.00 78.06 388 ARG A N 1
ATOM 3071 C CA . ARG A 1 388 ? 69.516 -18.225 -79.132 1.00 78.06 388 ARG A CA 1
ATOM 3072 C C . ARG A 1 388 ? 70.615 -17.392 -79.790 1.00 78.06 388 ARG A C 1
ATOM 3074 O O . ARG A 1 388 ? 71.110 -17.777 -80.844 1.00 78.06 388 ARG A O 1
ATOM 3081 N N . MET A 1 389 ? 71.027 -16.290 -79.170 1.00 82.62 389 MET A N 1
ATOM 3082 C CA . MET A 1 389 ? 72.116 -15.453 -79.682 1.00 82.62 389 MET A CA 1
ATOM 3083 C C . MET A 1 389 ? 73.472 -16.150 -79.643 1.00 82.62 389 MET A C 1
ATOM 3085 O O . MET A 1 389 ? 74.279 -15.948 -80.546 1.00 82.62 389 MET A O 1
ATOM 3089 N N . GLU A 1 390 ? 73.715 -17.010 -78.654 1.00 82.88 390 GLU A N 1
ATOM 3090 C CA . GLU A 1 390 ? 74.957 -17.784 -78.585 1.00 82.88 390 GLU A CA 1
ATOM 3091 C C . GLU A 1 390 ? 75.144 -18.682 -79.822 1.00 82.88 390 GLU A C 1
ATOM 3093 O O . GLU A 1 390 ? 76.252 -18.808 -80.339 1.00 82.88 390 GLU A O 1
ATOM 3098 N N . PHE A 1 391 ? 74.059 -19.240 -80.371 1.00 75.44 391 PHE A N 1
ATOM 3099 C CA . PHE A 1 391 ? 74.114 -19.998 -81.626 1.00 75.44 391 PHE A CA 1
ATOM 3100 C C . PHE A 1 391 ? 74.523 -19.127 -82.825 1.00 75.44 391 PHE A C 1
ATOM 3102 O O . PHE A 1 391 ? 75.337 -19.533 -83.658 1.00 75.44 391 PHE A O 1
ATOM 3109 N N . ILE A 1 392 ? 74.003 -17.901 -82.890 1.00 77.81 392 ILE A N 1
ATOM 3110 C CA . ILE A 1 392 ? 74.371 -16.942 -83.935 1.00 77.81 392 ILE A CA 1
ATOM 3111 C C . ILE A 1 392 ? 75.851 -16.561 -83.811 1.00 77.81 392 ILE A C 1
ATOM 3113 O O . ILE A 1 392 ? 76.566 -16.543 -84.812 1.00 77.81 392 ILE A O 1
ATOM 3117 N N . ASN A 1 393 ? 76.329 -16.317 -82.589 1.00 82.56 393 ASN A N 1
ATOM 3118 C CA . ASN A 1 393 ? 77.724 -15.963 -82.327 1.00 82.56 393 ASN A CA 1
ATOM 3119 C C . ASN A 1 393 ? 78.697 -17.060 -82.759 1.00 82.56 393 ASN A C 1
ATOM 3121 O O . ASN A 1 393 ? 79.685 -16.751 -83.416 1.00 82.56 393 ASN A O 1
ATOM 3125 N N . LYS A 1 394 ? 78.370 -18.337 -82.525 1.00 78.38 394 LYS A N 1
ATOM 3126 C CA . LYS A 1 394 ? 79.164 -19.463 -83.049 1.00 78.38 394 LYS A CA 1
ATOM 3127 C C . LYS A 1 394 ? 79.294 -19.453 -84.573 1.00 78.38 394 LYS A C 1
ATOM 3129 O O . LYS A 1 394 ? 80.319 -19.869 -85.103 1.00 78.38 394 LYS A O 1
ATOM 3134 N N . SER A 1 395 ? 78.260 -19.004 -85.286 1.00 73.88 395 SER A N 1
ATOM 3135 C CA . SER A 1 395 ? 78.310 -18.871 -86.749 1.00 73.88 395 SER A CA 1
ATOM 3136 C C . SER A 1 395 ? 79.157 -17.668 -87.172 1.00 73.88 395 SER A C 1
ATOM 3138 O O . SER A 1 395 ? 79.945 -17.766 -88.108 1.00 73.88 395 SER A O 1
ATOM 3140 N N . LEU A 1 396 ? 79.036 -16.547 -86.455 1.00 77.31 396 LEU A N 1
ATOM 3141 C CA . LEU A 1 396 ? 79.823 -15.338 -86.703 1.00 77.31 396 LEU A CA 1
ATOM 3142 C C . LEU A 1 396 ? 81.326 -15.533 -86.440 1.00 77.31 396 LEU A C 1
ATOM 3144 O O . LEU A 1 396 ? 82.140 -14.963 -87.160 1.00 77.31 396 LEU A O 1
ATOM 3148 N N . GLU A 1 397 ? 81.703 -16.367 -85.469 1.00 78.50 397 GLU A N 1
ATOM 3149 C CA . GLU A 1 397 ? 83.102 -16.707 -85.167 1.00 78.50 397 GLU A CA 1
ATOM 3150 C C . GLU A 1 397 ? 83.808 -17.443 -86.320 1.00 78.50 397 GLU A C 1
ATOM 3152 O O . GLU A 1 397 ? 85.025 -17.341 -86.456 1.00 78.50 397 GLU A O 1
ATOM 3157 N N . ARG A 1 398 ? 83.063 -18.144 -87.187 1.00 73.00 398 ARG A N 1
ATOM 3158 C CA . ARG A 1 398 ? 83.623 -18.879 -88.337 1.00 73.00 398 ARG A CA 1
ATOM 3159 C C . ARG A 1 398 ? 84.010 -17.972 -89.509 1.00 73.00 398 ARG A C 1
ATOM 3161 O O . ARG A 1 398 ? 84.699 -18.428 -90.418 1.00 73.00 398 ARG A O 1
ATOM 3168 N N . SER A 1 399 ? 83.562 -16.714 -89.522 1.00 70.00 399 SER A N 1
ATOM 3169 C CA . SER A 1 399 ? 83.758 -15.801 -90.649 1.00 70.00 399 SER A CA 1
ATOM 3170 C C . SER A 1 399 ? 84.547 -14.557 -90.227 1.00 70.00 399 SER A C 1
ATOM 3172 O O . SER A 1 399 ? 84.096 -13.827 -89.343 1.00 70.00 399 SER A O 1
ATOM 3174 N N . PRO A 1 400 ? 85.677 -14.236 -90.885 1.00 72.44 400 PRO A N 1
ATOM 3175 C CA . PRO A 1 400 ? 86.448 -13.041 -90.560 1.00 72.44 400 PRO A CA 1
ATOM 3176 C C . PRO A 1 400 ? 85.637 -11.776 -90.863 1.00 72.44 400 PRO A C 1
ATOM 3178 O O . PRO A 1 400 ? 85.258 -11.514 -92.008 1.00 72.44 400 PRO A O 1
ATOM 3181 N N . PHE A 1 401 ? 85.382 -10.968 -89.836 1.00 74.94 401 PHE A N 1
ATOM 3182 C CA . PHE A 1 401 ? 84.705 -9.681 -89.962 1.00 74.94 401 PHE A CA 1
ATOM 3183 C C . PHE A 1 401 ? 85.655 -8.596 -90.459 1.00 74.94 401 PHE A C 1
ATOM 3185 O O . PHE A 1 401 ? 85.267 -7.799 -91.301 1.00 74.94 401 PHE A O 1
ATOM 3192 N N . ASN A 1 402 ? 86.905 -8.532 -90.004 1.00 73.31 402 ASN A N 1
ATOM 3193 C CA . ASN A 1 402 ? 87.869 -7.555 -90.522 1.00 73.31 402 ASN A CA 1
ATOM 3194 C C . ASN A 1 402 ? 89.312 -8.025 -90.302 1.00 73.31 402 ASN A C 1
ATOM 3196 O O . ASN A 1 402 ? 89.797 -8.031 -89.173 1.00 73.31 402 ASN A O 1
ATOM 3200 N N . GLY A 1 403 ? 90.001 -8.435 -91.371 1.00 77.06 403 GLY A N 1
ATOM 3201 C CA . GLY A 1 403 ? 91.280 -9.138 -91.238 1.00 77.06 403 GLY A CA 1
ATOM 3202 C C . GLY A 1 403 ? 91.095 -10.421 -90.425 1.00 77.06 403 GLY A C 1
ATOM 3203 O O . GLY A 1 403 ? 90.226 -11.224 -90.747 1.00 77.06 403 GLY A O 1
ATOM 3204 N N . GLU A 1 404 ? 91.853 -10.575 -89.343 1.00 76.12 404 GLU A N 1
ATOM 3205 C CA . GLU A 1 404 ? 91.742 -11.715 -88.417 1.00 76.12 404 GLU A CA 1
ATOM 3206 C C . GLU A 1 404 ? 90.687 -11.518 -87.308 1.00 76.12 404 GLU A C 1
ATOM 3208 O O . GLU A 1 404 ? 90.555 -12.353 -86.418 1.00 76.12 404 GLU A O 1
ATOM 3213 N N . ARG A 1 405 ? 89.928 -10.414 -87.326 1.00 85.25 405 ARG A N 1
ATOM 3214 C CA . ARG A 1 405 ? 88.938 -10.097 -86.283 1.00 85.25 405 ARG A CA 1
ATOM 3215 C C . ARG A 1 405 ? 87.571 -10.702 -86.577 1.00 85.25 405 ARG A C 1
ATOM 3217 O O . ARG A 1 405 ? 87.132 -10.684 -87.729 1.00 85.25 405 ARG A O 1
ATOM 3224 N N . THR A 1 406 ? 86.860 -11.141 -85.543 1.00 84.69 406 THR A N 1
ATOM 3225 C CA . THR A 1 406 ? 85.501 -11.710 -85.622 1.00 84.69 406 THR A CA 1
ATOM 3226 C C . THR A 1 406 ? 84.456 -10.759 -85.031 1.00 84.69 406 THR A C 1
ATOM 3228 O O . THR A 1 406 ? 84.788 -9.800 -84.335 1.00 84.69 406 THR A O 1
ATOM 3231 N N . LEU A 1 407 ? 83.177 -10.987 -85.339 1.00 85.12 407 LEU A N 1
ATOM 3232 C CA . LEU A 1 407 ? 82.059 -10.216 -84.787 1.00 85.12 407 LEU A CA 1
ATOM 3233 C C . LEU A 1 407 ? 81.292 -11.071 -83.771 1.00 85.12 407 LEU A C 1
ATOM 3235 O O . LEU A 1 407 ? 80.940 -12.205 -84.066 1.00 85.12 407 LEU A O 1
ATOM 3239 N N . ARG A 1 408 ? 80.970 -10.515 -82.604 1.00 87.00 408 ARG A N 1
ATOM 3240 C CA . ARG A 1 408 ? 80.104 -11.139 -81.594 1.00 87.00 408 ARG A CA 1
ATOM 3241 C C . ARG A 1 408 ? 78.964 -10.194 -81.239 1.00 87.00 408 ARG A C 1
ATOM 3243 O O . ARG A 1 408 ? 79.196 -9.011 -81.034 1.00 87.00 408 ARG A O 1
ATOM 3250 N N . ILE A 1 409 ? 77.741 -10.692 -81.146 1.00 86.31 409 ILE A N 1
ATOM 3251 C CA . ILE A 1 409 ? 76.569 -9.921 -80.730 1.00 86.31 409 ILE A CA 1
ATOM 3252 C C . ILE A 1 409 ? 76.222 -10.293 -79.289 1.00 86.31 409 ILE A C 1
ATOM 3254 O O . ILE A 1 409 ? 75.799 -11.414 -79.006 1.00 86.31 409 ILE A O 1
ATOM 3258 N N . ASP A 1 410 ? 76.365 -9.341 -78.375 1.00 87.12 410 ASP A N 1
ATOM 3259 C CA . ASP A 1 410 ? 75.959 -9.507 -76.985 1.00 87.12 410 ASP A CA 1
ATOM 3260 C C . ASP A 1 410 ? 74.536 -9.011 -76.749 1.00 87.12 410 ASP A C 1
ATOM 3262 O O . ASP A 1 410 ? 74.096 -8.014 -77.326 1.00 87.12 410 ASP A O 1
ATOM 3266 N N . VAL A 1 411 ? 73.849 -9.677 -75.824 1.00 87.94 411 VAL A N 1
ATOM 3267 C CA . VAL A 1 411 ? 72.541 -9.265 -75.313 1.00 87.94 411 VAL A CA 1
ATOM 3268 C C . VAL A 1 411 ? 72.745 -8.494 -74.013 1.00 87.94 411 VAL A C 1
ATOM 3270 O O . VAL A 1 411 ? 73.346 -9.006 -73.069 1.00 87.94 411 VAL A O 1
ATOM 3273 N N . LYS A 1 412 ? 72.228 -7.268 -73.940 1.00 87.88 412 LYS A N 1
ATOM 3274 C CA . LYS A 1 412 ? 72.150 -6.478 -72.710 1.00 87.88 412 LYS A CA 1
ATOM 3275 C C . LYS A 1 412 ? 70.715 -6.372 -72.220 1.00 87.88 412 LYS A C 1
ATOM 3277 O O . LYS A 1 412 ? 69.763 -6.367 -72.996 1.00 87.88 412 LYS A O 1
ATOM 3282 N N . ASP A 1 413 ? 70.577 -6.260 -70.905 1.00 86.62 413 ASP A N 1
ATOM 3283 C CA . ASP A 1 413 ? 69.300 -5.965 -70.267 1.00 86.62 413 ASP A CA 1
ATOM 3284 C C . ASP A 1 413 ? 68.905 -4.511 -70.544 1.00 86.62 413 ASP A C 1
ATOM 3286 O O . ASP A 1 413 ? 69.676 -3.591 -70.268 1.00 86.62 413 ASP A O 1
ATOM 3290 N N . ALA A 1 414 ? 67.711 -4.317 -71.093 1.00 86.69 414 ALA A N 1
ATOM 3291 C CA . ALA A 1 414 ? 67.136 -3.012 -71.392 1.00 86.69 414 ALA A CA 1
ATOM 3292 C C . ALA A 1 414 ? 65.809 -2.789 -70.644 1.00 86.69 414 ALA A C 1
ATOM 3294 O O . ALA A 1 414 ? 65.026 -1.908 -71.005 1.00 86.69 414 ALA A O 1
ATOM 3295 N N . ARG A 1 415 ? 65.525 -3.577 -69.596 1.00 86.56 415 ARG A N 1
ATOM 3296 C CA . ARG A 1 415 ? 64.315 -3.410 -68.780 1.00 86.56 415 ARG A CA 1
ATOM 3297 C C . ARG A 1 415 ? 64.342 -2.081 -68.029 1.00 86.56 415 ARG A C 1
ATOM 3299 O O . ARG A 1 415 ? 65.041 -1.928 -67.027 1.00 86.56 415 ARG A O 1
ATOM 3306 N N . GLY A 1 416 ? 63.519 -1.139 -68.484 1.00 86.69 416 GLY A N 1
ATOM 3307 C CA . GLY A 1 416 ? 63.260 0.113 -67.775 1.00 86.69 416 GLY A CA 1
ATOM 3308 C C . GLY A 1 416 ? 62.489 -0.089 -66.464 1.00 86.69 416 GLY A C 1
ATOM 3309 O O . GLY A 1 416 ? 61.904 -1.148 -66.224 1.00 86.69 416 GLY A O 1
ATOM 3310 N N . GLN A 1 417 ? 62.437 0.962 -65.641 1.00 87.56 417 GLN A N 1
ATOM 3311 C CA . GLN A 1 417 ? 61.831 0.934 -64.302 1.00 87.56 417 GLN A CA 1
ATOM 3312 C C . GLN A 1 417 ? 60.383 0.417 -64.303 1.00 87.56 417 GLN A C 1
ATOM 3314 O O . GLN A 1 417 ? 60.014 -0.393 -63.464 1.00 87.56 417 GLN A O 1
ATOM 3319 N N . VAL A 1 418 ? 59.593 0.794 -65.312 1.00 89.69 418 VAL A N 1
ATOM 3320 C CA . VAL A 1 418 ? 58.191 0.370 -65.470 1.00 89.69 418 VAL A CA 1
ATOM 3321 C C . VAL A 1 418 ? 58.045 -1.155 -65.562 1.00 89.69 418 VAL A C 1
ATOM 3323 O O . VAL A 1 418 ? 57.090 -1.719 -65.031 1.00 89.69 418 VAL A O 1
ATOM 3326 N N . VAL A 1 419 ? 58.987 -1.833 -66.225 1.00 89.62 419 VAL A N 1
ATOM 3327 C CA . VAL A 1 419 ? 58.981 -3.298 -66.359 1.00 89.62 419 VAL A CA 1
ATOM 3328 C C . VAL A 1 419 ? 59.405 -3.955 -65.047 1.00 89.62 419 VAL A C 1
ATOM 3330 O O . VAL A 1 419 ? 58.822 -4.960 -64.650 1.00 89.62 419 VAL A O 1
ATOM 3333 N N . GLN A 1 420 ? 60.384 -3.373 -64.350 1.00 87.56 420 GLN A N 1
ATOM 3334 C CA . GLN A 1 420 ? 60.853 -3.875 -63.055 1.00 87.56 420 GLN A CA 1
ATOM 3335 C C . GLN A 1 420 ? 59.785 -3.722 -61.962 1.00 87.56 420 GLN A C 1
ATOM 3337 O O . GLN A 1 420 ? 59.566 -4.652 -61.189 1.00 87.56 420 GLN A O 1
ATOM 3342 N N . ASP A 1 421 ? 59.080 -2.589 -61.932 1.00 88.38 421 ASP A N 1
ATOM 3343 C CA . ASP A 1 421 ? 57.970 -2.350 -61.006 1.00 88.38 421 ASP A CA 1
ATOM 3344 C C . ASP A 1 421 ? 56.823 -3.331 -61.258 1.00 88.38 421 ASP A C 1
ATOM 3346 O O . ASP A 1 421 ? 56.306 -3.923 -60.316 1.00 88.38 421 ASP A O 1
ATOM 3350 N N . PHE A 1 422 ? 56.486 -3.582 -62.526 1.00 90.31 422 PHE A N 1
ATOM 3351 C CA . PHE A 1 422 ? 55.488 -4.589 -62.881 1.00 90.31 422 PHE A CA 1
ATOM 3352 C C . PHE A 1 422 ? 55.897 -6.003 -62.450 1.00 90.31 422 PHE A C 1
ATOM 3354 O O . PHE A 1 422 ? 55.078 -6.729 -61.895 1.00 90.31 422 PHE A O 1
ATOM 3361 N N . GLN A 1 423 ? 57.159 -6.396 -62.657 1.00 85.75 423 GLN A N 1
ATOM 3362 C CA . GLN A 1 423 ? 57.665 -7.694 -62.194 1.00 85.75 423 GLN A CA 1
ATOM 3363 C C . GLN A 1 423 ? 57.602 -7.814 -60.666 1.00 85.75 423 GLN A C 1
ATOM 3365 O O . GLN A 1 423 ? 57.177 -8.849 -60.161 1.00 85.75 423 GLN A O 1
ATOM 3370 N N . ARG A 1 424 ? 57.939 -6.748 -59.929 1.00 85.94 424 ARG A N 1
ATOM 3371 C CA . ARG A 1 424 ? 57.835 -6.713 -58.464 1.00 85.94 424 ARG A CA 1
ATOM 3372 C C . ARG A 1 424 ? 56.384 -6.815 -57.985 1.00 85.94 424 ARG A C 1
ATOM 3374 O O . ARG A 1 424 ? 56.116 -7.558 -57.046 1.00 85.94 424 ARG A O 1
ATOM 3381 N N . ASP A 1 425 ? 55.460 -6.108 -58.630 1.00 84.75 425 ASP A N 1
ATOM 3382 C CA . ASP A 1 425 ? 54.030 -6.159 -58.303 1.00 84.75 425 ASP A CA 1
ATOM 3383 C C . ASP A 1 425 ? 53.449 -7.561 -58.574 1.00 84.75 425 ASP A C 1
ATOM 3385 O O . ASP A 1 425 ? 52.698 -8.096 -57.755 1.00 84.75 425 ASP A O 1
ATOM 3389 N N . LEU A 1 426 ? 53.849 -8.200 -59.681 1.00 84.88 426 LEU A N 1
ATOM 3390 C CA . LEU A 1 426 ? 53.502 -9.593 -59.985 1.00 84.88 426 LEU A CA 1
ATOM 3391 C C . LEU A 1 426 ? 54.070 -10.573 -58.951 1.00 84.88 426 LEU A C 1
ATOM 3393 O O . LEU A 1 426 ? 53.371 -11.493 -58.523 1.00 84.88 426 LEU A O 1
ATOM 3397 N N . ASP A 1 427 ? 55.322 -10.387 -58.535 1.00 80.69 427 ASP A N 1
ATOM 3398 C CA . ASP A 1 427 ? 55.974 -11.229 -57.532 1.00 80.69 427 ASP A CA 1
ATOM 3399 C C . ASP A 1 427 ? 55.297 -11.086 -56.161 1.00 80.69 427 ASP A C 1
ATOM 3401 O O . ASP A 1 427 ? 55.004 -12.085 -55.506 1.00 80.69 427 ASP A O 1
ATOM 3405 N N . ALA A 1 428 ? 54.957 -9.866 -55.743 1.00 79.06 428 ALA A N 1
ATOM 3406 C CA . ALA A 1 428 ? 54.217 -9.624 -54.505 1.00 79.06 428 ALA A CA 1
ATOM 3407 C C . ALA A 1 428 ? 52.823 -10.280 -54.532 1.00 79.06 428 ALA A C 1
ATOM 3409 O O . ALA A 1 428 ? 52.399 -10.888 -53.552 1.00 79.06 428 ALA A O 1
ATOM 3410 N N . ALA A 1 429 ? 52.131 -10.237 -55.673 1.00 76.81 429 ALA A N 1
ATOM 3411 C CA . ALA A 1 429 ? 50.810 -10.846 -55.818 1.00 76.81 429 ALA A CA 1
ATOM 3412 C C . ALA A 1 429 ? 50.835 -12.393 -55.885 1.00 76.81 429 ALA A C 1
ATOM 3414 O O . ALA A 1 429 ? 49.837 -13.049 -55.555 1.00 76.81 429 ALA A O 1
ATOM 3415 N N . THR A 1 430 ? 51.960 -12.991 -56.305 1.00 75.50 430 THR A N 1
ATOM 3416 C CA . THR A 1 430 ? 52.096 -14.446 -56.539 1.00 75.50 430 THR A CA 1
ATOM 3417 C C . THR A 1 430 ? 52.926 -15.197 -55.488 1.00 75.50 430 THR A C 1
ATOM 3419 O O . THR A 1 430 ? 52.736 -16.403 -55.330 1.00 75.50 430 THR A O 1
ATOM 3422 N N . SER A 1 431 ? 53.791 -14.518 -54.730 1.00 65.88 431 SER A N 1
ATOM 3423 C CA . SER A 1 431 ? 54.734 -15.115 -53.760 1.00 65.88 431 SER A CA 1
ATOM 3424 C C . SER A 1 431 ? 54.078 -15.835 -52.575 1.00 65.88 431 SER A C 1
ATOM 3426 O O . SER A 1 431 ? 54.639 -16.796 -52.060 1.00 65.88 431 SER A O 1
ATOM 3428 N N . HIS A 1 432 ? 52.865 -15.452 -52.179 1.00 60.50 432 HIS A N 1
ATOM 3429 C CA . HIS A 1 432 ? 52.151 -16.048 -51.039 1.00 60.50 432 HIS A CA 1
ATOM 3430 C C . HIS A 1 432 ? 51.250 -17.244 -51.401 1.00 60.50 432 HIS A C 1
ATOM 3432 O O . HIS A 1 432 ? 50.359 -17.615 -50.642 1.00 60.50 432 HIS A O 1
ATOM 3438 N N . SER A 1 433 ? 51.446 -17.860 -52.572 1.00 55.69 433 SER A N 1
ATOM 3439 C CA . SER A 1 433 ? 50.524 -18.877 -53.099 1.00 55.69 433 SER A CA 1
ATOM 3440 C C . SER A 1 433 ? 50.769 -20.325 -52.649 1.00 55.69 433 SER A C 1
ATOM 3442 O O . SER A 1 433 ? 50.071 -21.220 -53.126 1.00 55.69 433 SER A O 1
ATOM 3444 N N . LEU A 1 434 ? 51.732 -20.602 -51.772 1.00 52.09 434 LEU A N 1
ATOM 3445 C CA . LEU A 1 434 ? 52.077 -21.978 -51.400 1.00 52.09 434 LEU A CA 1
ATOM 3446 C C . LEU A 1 434 ? 52.080 -22.153 -49.875 1.00 52.09 434 LEU A C 1
ATOM 3448 O O . LEU A 1 434 ? 53.129 -22.228 -49.253 1.00 52.09 434 LEU A O 1
ATOM 3452 N N . GLY A 1 435 ? 50.882 -22.263 -49.289 1.00 51.84 435 GLY A N 1
ATOM 3453 C CA . GLY A 1 435 ? 50.670 -23.159 -48.144 1.00 51.84 435 GLY A CA 1
ATOM 3454 C C . GLY A 1 435 ? 50.601 -22.602 -46.716 1.00 51.84 435 GLY A C 1
ATOM 3455 O O . GLY A 1 435 ? 50.454 -23.424 -45.820 1.00 51.84 435 GLY A O 1
ATOM 3456 N N . GLU A 1 436 ? 50.654 -21.289 -46.457 1.00 49.31 436 GLU A N 1
ATOM 3457 C CA . GLU A 1 436 ? 50.817 -20.791 -45.066 1.00 49.31 436 GLU A CA 1
ATOM 3458 C C . GLU A 1 436 ? 49.649 -20.018 -44.432 1.00 49.31 436 GLU A C 1
ATOM 3460 O O . GLU A 1 436 ? 49.753 -19.624 -43.274 1.00 49.31 436 GLU A O 1
ATOM 3465 N N . PHE A 1 437 ? 48.503 -19.858 -45.096 1.00 51.19 437 PHE A N 1
ATOM 3466 C CA . PHE A 1 437 ? 47.358 -19.177 -44.477 1.00 51.19 437 PHE A CA 1
ATOM 3467 C C . PHE A 1 437 ? 46.229 -20.163 -44.182 1.00 51.19 437 PHE A C 1
ATOM 3469 O O . PHE A 1 437 ? 45.603 -20.712 -45.091 1.00 51.19 437 PHE A O 1
ATOM 3476 N N . GLY A 1 438 ? 45.982 -20.397 -42.889 1.00 49.22 438 GLY A N 1
ATOM 3477 C CA . GLY A 1 438 ? 44.771 -21.060 -42.417 1.00 49.22 438 GLY A CA 1
ATOM 3478 C C . GLY A 1 438 ? 43.527 -20.294 -42.874 1.00 49.22 438 GLY A C 1
ATOM 3479 O O . GLY A 1 438 ? 43.581 -19.094 -43.135 1.00 49.22 438 GLY A O 1
ATOM 3480 N N . SER A 1 439 ? 42.396 -20.988 -42.961 1.00 51.09 439 SER A N 1
ATOM 3481 C CA . SER A 1 439 ? 41.110 -20.504 -43.487 1.00 51.09 439 SER A CA 1
ATOM 3482 C C . SER A 1 439 ? 40.510 -19.252 -42.816 1.00 51.09 439 SER A C 1
ATOM 3484 O O . SER A 1 439 ? 39.419 -18.841 -43.205 1.00 51.09 439 SER A O 1
ATOM 3486 N N . ASP A 1 440 ? 41.190 -18.647 -41.841 1.00 50.81 440 ASP A N 1
ATOM 3487 C CA . ASP A 1 440 ? 40.687 -17.544 -41.015 1.00 50.81 440 ASP A CA 1
ATOM 3488 C C . ASP A 1 440 ? 41.277 -16.162 -41.329 1.00 50.81 440 ASP A C 1
ATOM 3490 O O . ASP A 1 440 ? 40.744 -15.162 -40.845 1.00 50.81 440 ASP A O 1
ATOM 3494 N N . ASP A 1 441 ? 42.306 -16.044 -42.176 1.00 62.12 441 ASP A N 1
ATOM 3495 C CA . ASP A 1 441 ? 42.926 -14.736 -42.435 1.00 62.12 441 ASP A CA 1
ATOM 3496 C C . ASP A 1 441 ? 42.231 -13.961 -43.574 1.00 62.12 441 ASP A C 1
ATOM 3498 O O . ASP A 1 441 ? 42.716 -13.804 -44.700 1.00 62.12 441 ASP A O 1
ATOM 3502 N N . THR A 1 442 ? 41.001 -13.532 -43.285 1.00 63.66 442 THR A N 1
ATOM 3503 C CA . THR A 1 442 ? 40.115 -12.820 -44.225 1.00 63.66 442 THR A CA 1
ATOM 3504 C C . THR A 1 442 ? 40.713 -11.495 -44.714 1.00 63.66 442 THR A C 1
ATOM 3506 O O . THR A 1 442 ? 40.454 -11.077 -45.844 1.00 63.66 442 THR A O 1
ATOM 3509 N N . GLU A 1 443 ? 41.522 -10.843 -43.881 1.00 67.31 443 GLU A N 1
ATOM 3510 C CA . GLU A 1 443 ? 42.158 -9.560 -44.181 1.00 67.31 443 GLU A CA 1
ATOM 3511 C C . GLU A 1 443 ? 43.313 -9.732 -45.177 1.00 67.31 443 GLU A C 1
ATOM 3513 O O . GLU A 1 443 ? 43.390 -9.009 -46.175 1.00 67.31 443 GLU A O 1
ATOM 3518 N N . ALA A 1 444 ? 44.133 -10.773 -45.000 1.00 66.25 444 ALA A N 1
ATOM 3519 C CA . ALA A 1 444 ? 45.173 -11.140 -45.959 1.00 66.25 444 ALA A CA 1
ATOM 3520 C C . ALA A 1 444 ? 44.594 -11.506 -47.342 1.00 66.25 444 ALA A C 1
ATOM 3522 O O . ALA A 1 444 ? 45.132 -11.104 -48.380 1.00 66.25 444 ALA A O 1
ATOM 3523 N N . ALA A 1 445 ? 43.459 -12.217 -47.379 1.00 67.56 445 ALA A N 1
ATOM 3524 C CA . ALA A 1 445 ? 42.769 -12.552 -48.627 1.00 67.56 445 ALA A CA 1
ATOM 3525 C C . ALA A 1 445 ? 42.254 -11.302 -49.372 1.00 67.56 445 ALA A C 1
ATOM 3527 O O . ALA A 1 445 ? 42.391 -11.211 -50.596 1.00 67.56 445 ALA A O 1
ATOM 3528 N N . LEU A 1 446 ? 41.711 -10.316 -48.648 1.00 72.25 446 LEU A N 1
ATOM 3529 C CA . LEU A 1 446 ? 41.249 -9.047 -49.223 1.00 72.25 446 LEU A CA 1
ATOM 3530 C C . LEU A 1 446 ? 42.405 -8.198 -49.765 1.00 72.25 446 LEU A C 1
ATOM 3532 O O . LEU A 1 446 ? 42.329 -7.708 -50.894 1.00 72.25 446 LEU A O 1
ATOM 3536 N N . ALA A 1 447 ? 43.503 -8.069 -49.016 1.00 72.56 447 ALA A N 1
ATOM 3537 C CA . ALA A 1 447 ? 44.689 -7.342 -49.472 1.00 72.56 447 ALA A CA 1
ATOM 3538 C C . ALA A 1 447 ? 45.253 -7.932 -50.779 1.00 72.56 447 ALA A C 1
ATOM 3540 O O . ALA A 1 447 ? 45.599 -7.203 -51.713 1.00 72.56 447 ALA A O 1
ATOM 3541 N N . ARG A 1 448 ? 45.271 -9.266 -50.885 1.00 72.94 448 ARG A N 1
ATOM 3542 C CA . ARG A 1 448 ? 45.708 -9.979 -52.090 1.00 72.94 448 ARG A CA 1
ATOM 3543 C C . ARG A 1 448 ? 44.769 -9.773 -53.276 1.00 72.94 448 ARG A C 1
ATOM 3545 O O . ARG A 1 448 ? 45.249 -9.587 -54.394 1.00 72.94 448 ARG A O 1
ATOM 3552 N N . TYR A 1 449 ? 43.454 -9.786 -53.050 1.00 78.19 449 TYR A N 1
ATOM 3553 C CA . TYR A 1 449 ? 42.483 -9.465 -54.096 1.00 78.19 449 TYR A CA 1
ATOM 3554 C C . TYR A 1 449 ? 42.745 -8.074 -54.674 1.00 78.19 449 TYR A C 1
ATOM 3556 O O . TYR A 1 449 ? 42.872 -7.948 -55.886 1.00 78.19 449 TYR A O 1
ATOM 3564 N N . HIS A 1 450 ? 42.916 -7.055 -53.829 1.00 80.00 450 HIS A N 1
ATOM 3565 C CA . HIS A 1 450 ? 43.193 -5.698 -54.301 1.00 80.00 450 HIS A CA 1
ATOM 3566 C C . HIS A 1 450 ? 44.505 -5.594 -55.089 1.00 80.00 450 HIS A C 1
ATOM 3568 O O . HIS A 1 450 ? 44.566 -4.873 -56.086 1.00 80.00 450 HIS A O 1
ATOM 3574 N N . ALA A 1 451 ? 45.544 -6.337 -54.697 1.00 78.12 451 ALA A N 1
ATOM 3575 C CA . ALA A 1 451 ? 46.792 -6.399 -55.455 1.00 78.12 451 ALA A CA 1
ATOM 3576 C C . ALA A 1 451 ? 46.601 -7.033 -56.848 1.00 78.12 451 ALA A C 1
ATOM 3578 O O . ALA A 1 451 ? 47.088 -6.494 -57.843 1.00 78.12 451 ALA A O 1
ATOM 3579 N N . LEU A 1 452 ? 45.864 -8.147 -56.934 1.00 80.19 452 LEU A N 1
ATOM 3580 C CA . LEU A 1 452 ? 45.559 -8.817 -58.203 1.00 80.19 452 LEU A CA 1
ATOM 3581 C C . LEU A 1 452 ? 44.645 -7.975 -59.094 1.00 80.19 452 LEU A C 1
ATOM 3583 O O . LEU A 1 452 ? 44.919 -7.835 -60.285 1.00 80.19 452 LEU A O 1
ATOM 3587 N N . ASP A 1 453 ? 43.593 -7.395 -58.521 1.00 83.19 453 ASP A N 1
ATOM 3588 C CA . ASP A 1 453 ? 42.640 -6.539 -59.220 1.00 83.19 453 ASP A CA 1
ATOM 3589 C C . ASP A 1 453 ? 43.345 -5.328 -59.834 1.00 83.19 453 ASP A C 1
ATOM 3591 O O . ASP A 1 453 ? 43.204 -5.077 -61.026 1.00 83.19 453 ASP A O 1
ATOM 3595 N N . LYS A 1 454 ? 44.223 -4.652 -59.082 1.00 84.38 454 LYS A N 1
ATOM 3596 C CA . LYS A 1 454 ? 45.022 -3.530 -59.599 1.00 84.38 454 LYS A CA 1
ATOM 3597 C C . LYS A 1 454 ? 45.807 -3.899 -60.864 1.00 84.38 454 LYS A C 1
ATOM 3599 O O . LYS A 1 454 ? 45.888 -3.098 -61.795 1.00 84.38 454 LYS A O 1
ATOM 3604 N N . ILE A 1 455 ? 46.394 -5.095 -60.906 1.00 84.94 455 ILE A N 1
ATOM 3605 C CA . ILE A 1 455 ? 47.189 -5.562 -62.049 1.00 84.94 455 ILE A CA 1
ATOM 3606 C C . ILE A 1 455 ? 46.277 -5.979 -63.209 1.00 84.94 455 ILE A C 1
ATOM 3608 O O . ILE A 1 455 ? 46.484 -5.547 -64.343 1.00 84.94 455 ILE A O 1
ATOM 3612 N N . LEU A 1 456 ? 45.266 -6.807 -62.937 1.00 84.94 456 LEU A N 1
ATOM 3613 C CA . LEU A 1 456 ? 44.374 -7.369 -63.953 1.00 84.94 456 LEU A CA 1
ATOM 3614 C C . LEU A 1 456 ? 43.465 -6.311 -64.573 1.00 84.94 456 LEU A C 1
ATOM 3616 O O . LEU A 1 456 ? 43.331 -6.282 -65.795 1.00 84.94 456 LEU A O 1
ATOM 3620 N N . SER A 1 457 ? 42.910 -5.408 -63.768 1.00 86.75 457 SER A N 1
ATOM 3621 C CA . SER A 1 457 ? 42.104 -4.284 -64.249 1.00 86.75 457 SER A CA 1
ATOM 3622 C C . SER A 1 457 ? 42.920 -3.386 -65.174 1.00 86.75 457 SER A C 1
ATOM 3624 O O . SER A 1 457 ? 42.434 -2.975 -66.227 1.00 86.75 457 SER A O 1
ATOM 3626 N N . ARG A 1 458 ? 44.205 -3.168 -64.867 1.00 88.88 458 ARG A N 1
ATOM 3627 C CA . ARG A 1 458 ? 45.099 -2.406 -65.743 1.00 88.88 458 ARG A CA 1
ATOM 3628 C C . ARG A 1 458 ? 45.484 -3.164 -67.017 1.00 88.88 458 ARG A C 1
ATOM 3630 O O . ARG A 1 458 ? 45.506 -2.575 -68.092 1.00 88.88 458 ARG A O 1
ATOM 3637 N N . LEU A 1 459 ? 45.753 -4.470 -66.936 1.00 86.62 459 LEU A N 1
ATOM 3638 C CA . LEU A 1 459 ? 46.047 -5.311 -68.109 1.00 86.62 459 LEU A CA 1
ATOM 3639 C C . LEU A 1 459 ? 44.834 -5.472 -69.044 1.00 86.62 459 LEU A C 1
ATOM 3641 O O . LEU A 1 459 ? 45.007 -5.566 -70.263 1.00 86.62 459 LEU A O 1
ATOM 3645 N N . GLY A 1 460 ? 43.625 -5.517 -68.479 1.00 85.19 460 GLY A N 1
ATOM 3646 C CA . GLY A 1 460 ? 42.349 -5.630 -69.191 1.00 85.19 460 GLY A CA 1
ATOM 3647 C C . GLY A 1 460 ? 41.773 -4.295 -69.673 1.00 85.19 460 GLY A C 1
ATOM 3648 O O . GLY A 1 460 ? 40.850 -4.289 -70.488 1.00 85.19 460 GLY A O 1
ATOM 3649 N N . SER A 1 461 ? 42.323 -3.169 -69.214 1.00 88.31 461 SER A N 1
ATOM 3650 C CA . SER A 1 461 ? 41.898 -1.825 -69.605 1.00 88.31 461 SER A CA 1
ATOM 3651 C C . SER A 1 461 ? 42.088 -1.587 -71.107 1.00 88.31 461 SER A C 1
ATOM 3653 O O . SER A 1 461 ? 43.115 -1.922 -71.701 1.00 88.31 461 SER A O 1
ATOM 3655 N N . SER A 1 462 ? 41.080 -0.972 -71.729 1.00 87.00 462 SER A N 1
ATOM 3656 C CA . SER A 1 462 ? 41.122 -0.539 -73.135 1.00 87.00 462 SER A CA 1
ATOM 3657 C C . SER A 1 462 ? 41.599 0.908 -73.290 1.00 87.00 462 SER A C 1
ATOM 3659 O O . SER A 1 462 ? 41.555 1.465 -74.387 1.00 87.00 462 SER A O 1
ATOM 3661 N N . HIS A 1 463 ? 42.042 1.546 -72.203 1.00 89.38 463 HIS A N 1
ATOM 3662 C CA . HIS A 1 463 ? 42.492 2.929 -72.258 1.00 89.38 463 HIS A CA 1
ATOM 3663 C C . HIS A 1 463 ? 43.830 3.041 -73.022 1.00 89.38 463 HIS A C 1
ATOM 3665 O O . HIS A 1 463 ? 44.675 2.140 -72.916 1.00 89.38 463 HIS A O 1
ATOM 3671 N N . PRO A 1 464 ? 44.067 4.115 -73.807 1.00 88.56 464 PRO A N 1
ATOM 3672 C CA . PRO A 1 464 ? 45.275 4.232 -74.627 1.00 88.56 464 PRO A CA 1
ATOM 3673 C C . PRO A 1 464 ? 46.581 4.173 -73.824 1.00 88.56 464 PRO A C 1
ATOM 3675 O O . PRO A 1 464 ? 47.566 3.602 -74.295 1.00 88.56 464 PRO A O 1
ATOM 3678 N N . GLU A 1 465 ? 46.600 4.736 -72.614 1.00 88.06 465 GLU A N 1
ATOM 3679 C CA . GLU A 1 465 ? 47.778 4.729 -71.738 1.00 88.06 465 GLU A CA 1
ATOM 3680 C C . GLU A 1 465 ? 48.100 3.328 -71.211 1.00 88.06 465 GLU A C 1
ATOM 3682 O O . GLU A 1 465 ? 49.243 2.880 -71.315 1.00 88.06 465 GLU A O 1
ATOM 3687 N N . ASP A 1 466 ? 47.089 2.595 -70.742 1.00 88.75 466 ASP A N 1
ATOM 3688 C CA . ASP A 1 466 ? 47.250 1.221 -70.261 1.00 88.75 466 ASP A CA 1
ATOM 3689 C C . ASP A 1 466 ? 47.613 0.259 -71.391 1.00 88.75 466 ASP A C 1
ATOM 3691 O O . ASP A 1 466 ? 48.430 -0.636 -71.205 1.00 88.75 466 ASP A O 1
ATOM 3695 N N . SER A 1 467 ? 47.097 0.487 -72.601 1.00 87.75 467 SER A N 1
ATOM 3696 C CA . SER A 1 467 ? 47.491 -0.284 -73.785 1.00 87.75 467 SER A CA 1
ATOM 3697 C C . SER A 1 467 ? 48.968 -0.083 -74.136 1.00 87.75 467 SER A C 1
ATOM 3699 O O . SER A 1 467 ? 49.669 -1.046 -74.458 1.00 87.75 467 SER A O 1
ATOM 3701 N N . ARG A 1 468 ? 49.476 1.156 -74.045 1.00 88.31 468 ARG A N 1
ATOM 3702 C CA . ARG A 1 468 ? 50.909 1.450 -74.230 1.00 88.31 468 ARG A CA 1
ATOM 3703 C C . ARG A 1 468 ? 51.746 0.810 -73.131 1.00 88.31 468 ARG A C 1
ATOM 3705 O O . ARG A 1 468 ? 52.747 0.169 -73.442 1.00 88.31 468 ARG A O 1
ATOM 3712 N N . TRP A 1 469 ? 51.326 0.952 -71.875 1.00 92.25 469 TRP A N 1
ATOM 3713 C CA . TRP A 1 469 ? 51.978 0.324 -70.729 1.00 92.25 469 TRP A CA 1
ATOM 3714 C C . TRP A 1 469 ? 52.044 -1.199 -70.888 1.00 92.25 469 TRP A C 1
ATOM 3716 O O . TRP A 1 469 ? 53.129 -1.767 -70.800 1.00 92.25 469 TRP A O 1
ATOM 3726 N N . ARG A 1 470 ? 50.925 -1.844 -71.237 1.00 91.31 470 ARG A N 1
ATOM 3727 C CA . ARG A 1 470 ? 50.824 -3.288 -71.488 1.00 91.31 470 ARG A CA 1
ATOM 3728 C C . ARG A 1 470 ? 51.811 -3.745 -72.558 1.00 91.31 470 ARG A C 1
ATOM 3730 O O . ARG A 1 470 ? 52.522 -4.723 -72.354 1.00 91.31 470 ARG A O 1
ATOM 3737 N N . ASN A 1 471 ? 51.913 -3.008 -73.664 1.00 89.38 471 ASN A N 1
ATOM 3738 C CA . ASN A 1 471 ? 52.889 -3.306 -74.713 1.00 89.38 471 ASN A CA 1
ATOM 3739 C C . ASN A 1 471 ? 54.336 -3.161 -74.221 1.00 89.38 471 ASN A C 1
ATOM 3741 O O . ASN A 1 471 ? 55.194 -3.929 -74.635 1.00 89.38 471 ASN A O 1
ATOM 3745 N N . VAL A 1 472 ? 54.630 -2.204 -73.339 1.00 90.56 472 VAL A N 1
ATOM 3746 C CA . VAL A 1 472 ? 55.975 -2.043 -72.761 1.00 90.56 472 VAL A CA 1
ATOM 3747 C C . VAL A 1 472 ? 56.319 -3.194 -71.816 1.00 90.56 472 VAL A C 1
ATOM 3749 O O . VAL A 1 472 ? 57.426 -3.722 -71.883 1.00 90.56 472 VAL A O 1
ATOM 3752 N N . VAL A 1 473 ? 55.391 -3.603 -70.949 1.00 90.62 473 VAL A N 1
ATOM 3753 C CA . VAL A 1 473 ? 55.669 -4.620 -69.922 1.00 90.62 473 VAL A CA 1
ATOM 3754 C C . VAL A 1 473 ? 55.566 -6.060 -70.425 1.00 90.62 473 VAL A C 1
ATOM 3756 O O . VAL A 1 473 ? 56.222 -6.924 -69.854 1.00 90.62 473 VAL A O 1
ATOM 3759 N N . LEU A 1 474 ? 54.804 -6.328 -71.495 1.00 90.19 474 LEU A N 1
ATOM 3760 C CA . LEU A 1 474 ? 54.644 -7.677 -72.058 1.00 90.19 474 LEU A CA 1
ATOM 3761 C C . LEU A 1 474 ? 55.509 -7.953 -73.300 1.00 90.19 474 LEU A C 1
ATOM 3763 O O . LEU A 1 474 ? 55.831 -9.112 -73.552 1.00 90.19 474 LEU A O 1
ATOM 3767 N N . ASP A 1 475 ? 55.897 -6.941 -74.089 1.00 90.94 475 ASP A N 1
ATOM 3768 C CA . ASP A 1 475 ? 56.746 -7.160 -75.272 1.00 90.94 475 ASP A CA 1
ATOM 3769 C C . ASP A 1 475 ? 58.213 -7.351 -74.866 1.00 90.94 475 ASP A C 1
ATOM 3771 O O . ASP A 1 475 ? 58.988 -6.397 -74.762 1.00 90.94 475 ASP A O 1
ATOM 3775 N N . THR A 1 476 ? 58.607 -8.609 -74.673 1.00 88.56 476 THR A N 1
ATOM 3776 C CA . THR A 1 476 ? 59.952 -8.997 -74.222 1.00 88.56 476 THR A CA 1
ATOM 3777 C C . THR A 1 476 ? 61.065 -8.599 -75.189 1.00 88.56 476 THR A C 1
ATOM 3779 O O . THR A 1 476 ? 62.218 -8.473 -74.779 1.00 88.56 476 THR A O 1
ATOM 3782 N N . ARG A 1 477 ? 60.747 -8.294 -76.456 1.00 86.06 477 ARG A N 1
ATOM 3783 C CA . ARG A 1 477 ? 61.728 -7.777 -77.427 1.00 86.06 477 ARG A CA 1
ATOM 3784 C C . ARG A 1 477 ? 62.249 -6.397 -77.039 1.00 86.06 477 ARG A C 1
ATOM 3786 O O . ARG A 1 477 ? 63.355 -6.040 -77.417 1.00 86.06 477 ARG A O 1
ATOM 3793 N N . ARG A 1 478 ? 61.458 -5.626 -76.287 1.00 86.50 478 ARG A N 1
ATOM 3794 C CA . ARG A 1 478 ? 61.843 -4.306 -75.767 1.00 86.50 478 ARG A CA 1
ATOM 3795 C C . ARG A 1 478 ? 62.667 -4.397 -74.483 1.00 86.50 478 ARG A C 1
ATOM 3797 O O . ARG A 1 478 ? 63.163 -3.381 -74.013 1.00 86.50 478 ARG A O 1
ATOM 3804 N N . HIS A 1 479 ? 62.765 -5.584 -73.882 1.00 89.62 479 HIS A N 1
ATOM 3805 C CA . HIS A 1 479 ? 63.443 -5.804 -72.598 1.00 89.62 479 HIS A CA 1
ATOM 3806 C C . HIS A 1 479 ? 64.927 -6.116 -72.766 1.00 89.62 479 HIS A C 1
ATOM 3808 O O . HIS A 1 479 ? 65.653 -6.180 -71.778 1.00 89.62 479 HIS A O 1
ATOM 3814 N N . VAL A 1 480 ? 65.380 -6.302 -74.003 1.00 87.94 480 VAL A N 1
ATOM 3815 C CA . VAL A 1 480 ? 66.771 -6.573 -74.347 1.00 87.94 480 VAL A CA 1
ATOM 3816 C C . VAL A 1 480 ? 67.259 -5.579 -75.394 1.00 87.94 480 VAL A C 1
ATOM 3818 O O . VAL A 1 480 ? 66.483 -5.080 -76.206 1.00 87.94 480 VAL A O 1
ATOM 3821 N N . SER A 1 481 ? 68.556 -5.306 -75.388 1.00 87.38 481 SER A N 1
ATOM 3822 C CA . SER A 1 481 ? 69.252 -4.586 -76.452 1.00 87.38 481 SER A CA 1
ATOM 3823 C C . SER A 1 481 ? 70.433 -5.416 -76.946 1.00 87.38 481 SER A C 1
ATOM 3825 O O . SER A 1 481 ? 70.980 -6.233 -76.207 1.00 87.38 481 SER A O 1
ATOM 3827 N N . PHE A 1 482 ? 70.808 -5.239 -78.209 1.00 85.75 482 PHE A N 1
ATOM 3828 C CA . PHE A 1 482 ? 71.905 -5.979 -78.828 1.00 85.75 482 PHE A CA 1
ATOM 3829 C C . PHE A 1 482 ? 73.079 -5.048 -79.089 1.00 85.75 482 PHE A C 1
ATOM 3831 O O . PHE A 1 482 ? 72.885 -3.898 -79.480 1.00 85.75 482 PHE A O 1
ATOM 3838 N N . ILE A 1 483 ? 74.293 -5.546 -78.876 1.00 85.88 483 ILE A N 1
ATOM 3839 C CA . ILE A 1 483 ? 75.527 -4.793 -79.100 1.00 85.88 483 ILE A CA 1
ATOM 3840 C C . ILE A 1 483 ? 76.500 -5.678 -79.862 1.00 85.88 483 ILE A C 1
ATOM 3842 O O . ILE A 1 483 ? 76.851 -6.759 -79.397 1.00 85.88 483 ILE A O 1
ATOM 3846 N N . GLY A 1 484 ? 76.953 -5.212 -81.023 1.00 85.12 484 GLY A N 1
ATOM 3847 C CA . GLY A 1 484 ? 78.015 -5.874 -81.772 1.00 85.12 484 GLY A CA 1
ATOM 3848 C C . GLY A 1 484 ? 79.381 -5.523 -81.187 1.00 85.12 484 GLY A C 1
ATOM 3849 O O . GLY A 1 484 ? 79.673 -4.357 -80.954 1.00 85.12 484 GLY A O 1
ATOM 3850 N N . ARG A 1 485 ? 80.242 -6.506 -80.965 1.00 86.56 485 ARG A N 1
ATOM 3851 C CA . ARG A 1 485 ? 81.644 -6.332 -80.586 1.00 86.56 485 ARG A CA 1
ATOM 3852 C C . ARG A 1 485 ? 82.530 -6.972 -81.637 1.00 86.56 485 ARG A C 1
ATOM 3854 O O . ARG A 1 485 ? 82.383 -8.149 -81.946 1.00 86.56 485 ARG A O 1
ATOM 3861 N N . GLU A 1 486 ? 83.445 -6.187 -82.180 1.00 87.75 486 GLU A N 1
ATOM 3862 C CA . GLU A 1 486 ? 84.542 -6.683 -83.004 1.00 87.75 486 GLU A CA 1
ATOM 3863 C C . GLU A 1 486 ? 85.636 -7.192 -82.065 1.00 87.75 486 GLU A C 1
ATOM 3865 O O . GLU A 1 486 ? 86.063 -6.457 -81.174 1.00 87.75 486 GLU A O 1
ATOM 3870 N N . LEU A 1 487 ? 86.068 -8.436 -82.235 1.00 86.31 487 LEU A N 1
ATOM 3871 C CA . LEU A 1 487 ? 87.019 -9.110 -81.356 1.00 86.31 487 LEU A CA 1
ATOM 3872 C C . LEU A 1 487 ? 88.299 -9.449 -82.120 1.00 86.31 487 LEU A C 1
ATOM 3874 O O . LEU A 1 487 ? 88.245 -9.917 -83.256 1.00 86.31 487 LEU A O 1
ATOM 3878 N N . TYR A 1 488 ? 89.451 -9.222 -81.495 1.00 86.38 488 TYR A N 1
ATOM 3879 C CA . TYR A 1 488 ? 90.730 -9.760 -81.956 1.00 86.38 488 TYR A CA 1
ATOM 3880 C C . TYR A 1 488 ? 90.815 -11.279 -81.701 1.00 86.38 488 TYR A C 1
ATOM 3882 O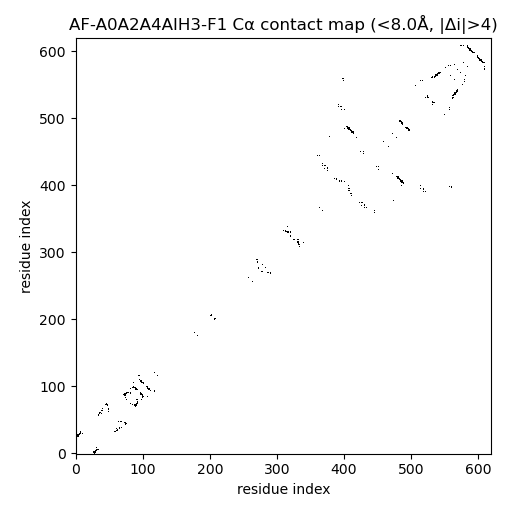 O . TYR A 1 488 ? 90.058 -11.793 -80.873 1.00 86.38 488 TYR A O 1
ATOM 3890 N N . PRO A 1 489 ? 91.750 -12.007 -82.350 1.00 82.38 489 PRO A N 1
ATOM 3891 C CA . PRO A 1 489 ? 91.969 -13.437 -82.095 1.00 82.38 489 PRO A CA 1
ATOM 3892 C C . PRO A 1 489 ? 92.260 -13.786 -80.626 1.00 82.38 489 PRO A C 1
ATOM 3894 O O . PRO A 1 489 ? 91.975 -14.897 -80.190 1.00 82.38 489 PRO A O 1
ATOM 3897 N N . ASP A 1 490 ? 92.803 -12.840 -79.854 1.00 84.44 490 ASP A N 1
ATOM 3898 C CA . ASP A 1 490 ? 93.059 -12.975 -78.413 1.00 84.44 490 ASP A CA 1
ATOM 3899 C C . ASP A 1 490 ? 91.806 -12.749 -77.535 1.00 84.44 490 ASP A C 1
ATOM 3901 O O . ASP A 1 490 ? 91.878 -12.835 -76.309 1.00 84.44 490 ASP A O 1
ATOM 3905 N N . GLY A 1 491 ? 90.653 -12.460 -78.150 1.00 78.94 491 GLY A N 1
ATOM 3906 C CA . GLY A 1 491 ? 89.375 -12.208 -77.485 1.00 78.94 491 GLY A CA 1
ATOM 3907 C C . GLY A 1 491 ? 89.180 -10.774 -76.979 1.00 78.94 491 GLY A C 1
ATOM 3908 O O . GLY A 1 491 ? 88.122 -10.467 -76.421 1.00 78.94 491 GLY A O 1
ATOM 3909 N N . THR A 1 492 ? 90.149 -9.870 -77.168 1.00 86.94 492 THR A N 1
ATOM 3910 C CA . THR A 1 492 ? 90.006 -8.463 -76.764 1.00 86.94 492 THR A CA 1
ATOM 3911 C C . THR A 1 492 ? 89.089 -7.696 -77.720 1.00 86.94 492 THR A C 1
ATOM 3913 O O . THR A 1 492 ? 89.043 -7.948 -78.924 1.00 86.94 492 THR A O 1
ATOM 3916 N N . THR A 1 493 ? 88.298 -6.757 -77.189 1.00 86.81 493 THR A N 1
ATOM 3917 C CA . THR A 1 493 ? 87.354 -5.972 -78.001 1.00 86.81 493 THR A CA 1
ATOM 3918 C C . THR A 1 493 ? 88.090 -4.872 -78.762 1.00 86.81 493 THR A C 1
ATOM 3920 O O . THR A 1 493 ? 88.626 -3.949 -78.156 1.00 86.81 493 THR A O 1
ATOM 3923 N N . ALA A 1 494 ? 88.080 -4.957 -80.090 1.00 83.81 494 ALA A N 1
ATOM 3924 C CA . ALA A 1 494 ? 88.619 -3.945 -80.988 1.00 83.81 494 ALA A CA 1
ATOM 3925 C C . ALA A 1 494 ? 87.682 -2.737 -81.104 1.00 83.81 494 ALA A C 1
ATOM 3927 O O . ALA A 1 494 ? 88.118 -1.605 -80.937 1.00 83.81 494 ALA A O 1
ATOM 3928 N N . ASN A 1 495 ? 86.396 -2.986 -81.369 1.00 81.88 495 ASN A N 1
ATOM 3929 C CA . ASN A 1 495 ? 85.364 -1.962 -81.529 1.00 81.88 495 ASN A CA 1
ATOM 3930 C C . ASN A 1 495 ? 84.025 -2.452 -80.980 1.00 81.88 495 ASN A C 1
ATOM 3932 O O . ASN A 1 495 ? 83.764 -3.652 -80.914 1.00 81.88 495 ASN A O 1
ATOM 3936 N N . THR A 1 496 ? 83.158 -1.512 -80.608 1.00 82.44 496 THR A N 1
ATOM 3937 C CA . THR A 1 496 ? 81.790 -1.789 -80.153 1.00 82.44 496 THR A CA 1
ATOM 3938 C C . THR A 1 496 ? 80.789 -0.996 -80.989 1.00 82.44 496 THR A C 1
ATOM 3940 O O . THR A 1 496 ? 80.934 0.211 -81.167 1.00 82.44 496 THR A O 1
ATOM 3943 N N . TYR A 1 497 ? 79.758 -1.681 -81.472 1.00 79.94 497 TYR A N 1
ATOM 3944 C CA . TYR A 1 497 ? 78.704 -1.181 -82.341 1.00 79.94 497 TYR A CA 1
ATOM 3945 C C . TYR A 1 497 ? 77.369 -1.231 -81.596 1.00 79.94 497 TYR A C 1
ATOM 3947 O O . TYR A 1 497 ? 76.824 -2.309 -81.350 1.00 79.94 497 TYR A O 1
ATOM 3955 N N . GLN A 1 498 ? 76.862 -0.058 -81.218 1.00 70.69 498 GLN A N 1
ATOM 3956 C CA . GLN A 1 498 ? 75.605 0.087 -80.476 1.00 70.69 498 GLN A CA 1
ATOM 3957 C C . GLN A 1 498 ? 74.554 0.900 -81.248 1.00 70.69 498 GLN A C 1
ATOM 3959 O O . GLN A 1 498 ? 73.378 0.571 -81.167 1.00 70.69 498 GLN A O 1
ATOM 3964 N N . ASP A 1 499 ? 74.976 1.891 -82.042 1.00 63.41 499 ASP A N 1
ATOM 3965 C CA . ASP A 1 499 ? 74.107 2.707 -82.896 1.00 63.41 499 ASP A CA 1
ATOM 3966 C C . ASP A 1 499 ? 74.720 2.858 -84.292 1.00 63.41 499 ASP A C 1
ATOM 3968 O O . ASP A 1 499 ? 75.917 3.105 -84.437 1.00 63.41 499 ASP A O 1
ATOM 3972 N N . SER A 1 500 ? 73.898 2.746 -85.339 1.00 51.28 500 SER A N 1
ATOM 3973 C CA . SER A 1 500 ? 74.335 2.829 -86.743 1.00 51.28 500 SER A CA 1
ATOM 3974 C C . SER A 1 500 ? 74.841 4.216 -87.164 1.00 51.28 500 SER A C 1
ATOM 3976 O O . SER A 1 500 ? 75.417 4.356 -88.239 1.00 51.28 500 SER A O 1
ATOM 3978 N N . ALA A 1 501 ? 74.621 5.245 -86.339 1.00 52.78 501 ALA A N 1
ATOM 3979 C CA . ALA A 1 501 ? 74.919 6.642 -86.654 1.00 52.78 501 ALA A CA 1
ATOM 3980 C C . ALA A 1 501 ? 76.411 7.017 -86.541 1.00 52.78 501 ALA A C 1
ATOM 3982 O O . ALA A 1 501 ? 76.812 8.052 -87.067 1.00 52.78 501 ALA A O 1
ATOM 3983 N N . SER A 1 502 ? 77.236 6.205 -85.872 1.00 49.53 502 SER A N 1
ATOM 3984 C CA . SER A 1 502 ? 78.642 6.522 -85.566 1.00 49.53 502 SER A CA 1
ATOM 3985 C C . SER A 1 502 ? 79.677 5.750 -86.400 1.00 49.53 502 SER A C 1
ATOM 3987 O O . SER A 1 502 ? 80.872 5.829 -86.116 1.00 49.53 502 SER A O 1
ATOM 3989 N N . LEU A 1 503 ? 79.260 5.019 -87.442 1.00 61.00 503 LEU A N 1
ATOM 3990 C CA . LEU A 1 503 ? 80.160 4.208 -88.274 1.00 61.00 503 LEU A CA 1
ATOM 3991 C C . LEU A 1 503 ? 80.581 4.910 -89.582 1.00 61.00 503 LEU A C 1
ATOM 3993 O O . LEU A 1 503 ? 79.784 5.580 -90.233 1.00 61.00 503 LEU A O 1
ATOM 3997 N N . SER A 1 504 ? 81.826 4.672 -90.024 1.00 58.97 504 SER A N 1
ATOM 3998 C CA . SER A 1 504 ? 82.271 4.971 -91.399 1.00 58.97 504 SER A CA 1
ATOM 3999 C C . SER A 1 504 ? 81.435 4.171 -92.408 1.00 58.97 504 SER A C 1
ATOM 4001 O O . SER A 1 504 ? 81.145 2.997 -92.163 1.00 58.97 504 SER A O 1
ATOM 4003 N N . GLY A 1 505 ? 81.063 4.774 -93.545 1.00 62.78 505 GLY A N 1
ATOM 4004 C CA . GLY A 1 505 ? 80.095 4.208 -94.500 1.00 62.78 505 GLY A CA 1
ATOM 4005 C C . GLY A 1 505 ? 80.366 2.751 -94.903 1.00 62.78 505 GLY A C 1
ATOM 4006 O O . GLY A 1 505 ? 79.436 1.949 -94.946 1.00 62.78 505 GLY A O 1
ATOM 4007 N N . GLY A 1 506 ? 81.635 2.369 -95.093 1.00 64.62 506 GLY A N 1
ATOM 4008 C CA . GLY A 1 506 ? 82.010 0.988 -95.430 1.00 64.62 506 GLY A CA 1
ATOM 4009 C C . GLY A 1 506 ? 81.871 -0.014 -94.272 1.00 64.62 506 GLY A C 1
ATOM 4010 O O . GLY A 1 506 ? 81.479 -1.159 -94.490 1.00 64.62 506 GLY A O 1
ATOM 4011 N N . GLN A 1 507 ? 82.130 0.407 -93.029 1.00 67.88 507 GLN A N 1
ATOM 4012 C CA . GLN A 1 507 ? 81.964 -0.439 -91.836 1.00 67.88 507 GLN A CA 1
ATOM 4013 C C . GLN A 1 507 ? 80.482 -0.647 -91.501 1.00 67.88 507 GLN A C 1
ATOM 4015 O O . GLN A 1 507 ? 80.072 -1.759 -91.170 1.00 67.88 507 GLN A O 1
ATOM 4020 N N . ALA A 1 508 ? 79.665 0.400 -91.661 1.00 68.25 508 ALA A N 1
ATOM 4021 C CA . ALA A 1 508 ? 78.218 0.329 -91.471 1.00 68.25 508 ALA A CA 1
ATOM 4022 C C . ALA A 1 508 ? 77.581 -0.696 -92.411 1.00 68.25 508 ALA A C 1
ATOM 4024 O O . ALA A 1 508 ? 76.819 -1.558 -91.978 1.00 68.25 508 ALA A O 1
ATOM 4025 N N . GLN A 1 509 ? 77.939 -0.650 -93.693 1.00 68.50 509 GLN A N 1
ATOM 4026 C CA . GLN A 1 509 ? 77.376 -1.575 -94.667 1.00 68.50 509 GLN A CA 1
ATOM 4027 C C . GLN A 1 509 ? 77.861 -3.015 -94.439 1.00 68.50 509 GLN A C 1
ATOM 4029 O O . GLN A 1 509 ? 77.055 -3.941 -94.503 1.00 68.50 509 GLN A O 1
ATOM 4034 N N . LYS A 1 510 ? 79.140 -3.222 -94.093 1.00 71.19 510 LYS A N 1
ATOM 4035 C CA . LYS A 1 510 ? 79.673 -4.554 -93.765 1.00 71.19 510 LYS A CA 1
ATOM 4036 C C . LYS A 1 510 ? 78.963 -5.179 -92.562 1.00 71.19 510 LYS A C 1
ATOM 4038 O O . LYS A 1 510 ? 78.562 -6.340 -92.623 1.00 71.19 510 LYS A O 1
ATOM 4043 N N . LEU A 1 511 ? 78.748 -4.400 -91.500 1.00 76.94 511 LEU A N 1
ATOM 4044 C CA . LEU A 1 511 ? 77.995 -4.831 -90.323 1.00 76.94 511 LEU A CA 1
ATOM 4045 C C . LEU A 1 511 ? 76.558 -5.229 -90.682 1.00 76.94 511 LEU A C 1
ATOM 4047 O O . LEU A 1 511 ? 76.080 -6.254 -90.202 1.00 76.94 511 LEU A O 1
ATOM 4051 N N . VAL A 1 512 ? 75.891 -4.466 -91.554 1.00 76.50 512 VAL A N 1
ATOM 4052 C CA . VAL A 1 512 ? 74.525 -4.767 -92.010 1.00 76.50 512 VAL A CA 1
ATOM 4053 C C . VAL A 1 512 ? 74.457 -6.114 -92.729 1.00 76.50 512 VAL A C 1
ATOM 4055 O O . VAL A 1 512 ? 73.569 -6.897 -92.409 1.00 76.50 512 VAL A O 1
ATOM 4058 N N . PHE A 1 513 ? 75.391 -6.438 -93.631 1.00 75.25 513 PHE A N 1
ATOM 4059 C CA . PHE A 1 513 ? 75.393 -7.744 -94.310 1.00 75.25 513 PHE A CA 1
ATOM 4060 C C . PHE A 1 513 ? 75.692 -8.903 -93.369 1.00 75.25 513 PHE A C 1
ATOM 4062 O O . PHE A 1 513 ? 75.015 -9.923 -93.441 1.00 75.25 513 PHE A O 1
ATOM 4069 N N . PHE A 1 514 ? 76.649 -8.739 -92.454 1.00 77.75 514 PHE A N 1
ATOM 4070 C CA . PHE A 1 514 ? 76.917 -9.744 -91.426 1.00 77.75 514 PHE A CA 1
ATOM 4071 C C . PHE A 1 514 ? 75.696 -9.979 -90.535 1.00 77.75 514 PHE A C 1
ATOM 4073 O O . PHE A 1 514 ? 75.325 -11.124 -90.295 1.00 77.75 514 PHE A O 1
ATOM 4080 N N . CYS A 1 515 ? 75.031 -8.911 -90.090 1.00 75.44 515 CYS A N 1
ATOM 4081 C CA . CYS A 1 515 ? 73.820 -9.016 -89.280 1.00 75.44 515 CYS A CA 1
ATOM 4082 C C . CYS A 1 515 ? 72.647 -9.599 -90.076 1.00 75.44 515 CYS A C 1
ATOM 4084 O O . CYS A 1 515 ? 71.886 -10.392 -89.532 1.00 75.44 515 CYS A O 1
ATOM 4086 N N . LEU A 1 516 ? 72.504 -9.249 -91.356 1.00 79.88 516 LEU A N 1
ATOM 4087 C CA . LEU A 1 516 ? 71.470 -9.789 -92.235 1.00 79.88 516 LEU A CA 1
ATOM 4088 C C . LEU A 1 516 ? 71.693 -11.281 -92.498 1.00 79.88 516 LEU A C 1
ATOM 4090 O O . LEU A 1 516 ? 70.764 -12.064 -92.327 1.00 79.88 516 LEU A O 1
ATOM 4094 N N . ALA A 1 517 ? 72.912 -11.687 -92.856 1.00 77.44 517 ALA A N 1
ATOM 4095 C CA . ALA A 1 517 ? 73.272 -13.087 -93.061 1.00 77.44 517 ALA A CA 1
ATOM 4096 C C . ALA A 1 517 ? 73.087 -13.899 -91.772 1.00 77.44 517 ALA A C 1
ATOM 4098 O O . ALA A 1 517 ? 72.476 -14.965 -91.800 1.00 77.44 517 ALA A O 1
ATOM 4099 N N . ALA A 1 518 ? 73.511 -13.358 -90.627 1.00 76.81 518 ALA A N 1
ATOM 4100 C CA . ALA A 1 518 ? 73.288 -13.950 -89.313 1.00 76.81 518 ALA A CA 1
ATOM 4101 C C . ALA A 1 518 ? 71.794 -14.066 -88.954 1.00 76.81 518 ALA A C 1
ATOM 4103 O O . ALA A 1 518 ? 71.363 -15.100 -88.447 1.00 76.81 518 ALA A O 1
ATOM 4104 N N . ALA A 1 519 ? 70.983 -13.046 -89.248 1.00 76.62 519 ALA A N 1
ATOM 4105 C CA . ALA A 1 519 ? 69.542 -13.060 -89.002 1.00 76.62 519 ALA A CA 1
ATOM 4106 C C . ALA A 1 519 ? 68.799 -14.042 -89.922 1.00 76.62 519 ALA A C 1
ATOM 4108 O O . ALA A 1 519 ? 67.883 -14.733 -89.474 1.00 76.62 519 ALA A O 1
ATOM 4109 N N . LEU A 1 520 ? 69.196 -14.133 -91.194 1.00 77.56 520 LEU A N 1
ATOM 4110 C CA . LEU A 1 520 ? 68.667 -15.116 -92.140 1.00 77.56 520 LEU A CA 1
ATOM 4111 C C . LEU A 1 520 ? 69.051 -16.532 -91.715 1.00 77.56 520 LEU A C 1
ATOM 4113 O O . LEU A 1 520 ? 68.186 -17.401 -91.649 1.00 77.56 520 LEU A O 1
ATOM 4117 N N . ARG A 1 521 ? 70.313 -16.747 -91.333 1.00 73.50 521 ARG A N 1
ATOM 4118 C CA . ARG A 1 521 ? 70.806 -18.016 -90.786 1.00 73.50 521 ARG A CA 1
ATOM 4119 C C . ARG A 1 521 ? 69.999 -18.415 -89.553 1.00 73.50 521 ARG A C 1
ATOM 4121 O O . ARG A 1 521 ? 69.528 -19.539 -89.476 1.00 73.50 521 ARG A O 1
ATOM 4128 N N . PHE A 1 522 ? 69.758 -17.477 -88.641 1.00 72.38 522 PHE A N 1
ATOM 4129 C CA . PHE A 1 522 ? 68.939 -17.699 -87.451 1.00 72.38 522 PHE A CA 1
ATOM 4130 C C . PHE A 1 522 ? 67.492 -18.110 -87.763 1.00 72.38 522 PHE A C 1
ATOM 4132 O O . PHE A 1 522 ? 66.881 -18.847 -86.997 1.00 72.38 522 PHE A O 1
ATOM 4139 N N . ARG A 1 523 ? 66.914 -17.615 -88.863 1.00 72.31 523 ARG A N 1
ATOM 4140 C CA . ARG A 1 523 ? 65.539 -17.950 -89.260 1.00 72.31 523 ARG A CA 1
ATOM 4141 C C . ARG A 1 523 ? 65.429 -19.231 -90.082 1.00 72.31 523 ARG A C 1
ATOM 4143 O O . ARG A 1 523 ? 64.352 -19.816 -90.088 1.00 72.31 523 ARG A O 1
ATOM 4150 N N . LEU A 1 524 ? 66.488 -19.615 -90.793 1.00 73.88 524 LEU A N 1
ATOM 4151 C CA . LEU A 1 524 ? 66.459 -20.660 -91.826 1.00 73.88 524 LEU A CA 1
ATOM 4152 C C . LEU A 1 524 ? 67.305 -21.900 -91.489 1.00 73.88 524 LEU A C 1
ATOM 4154 O O . LEU A 1 524 ? 67.293 -22.866 -92.254 1.00 73.88 524 LEU A O 1
ATOM 4158 N N . ALA A 1 525 ? 68.037 -21.884 -90.374 1.00 68.31 525 ALA A N 1
ATOM 4159 C CA . ALA A 1 525 ? 68.803 -23.020 -89.873 1.00 68.31 525 ALA A CA 1
ATOM 4160 C C . ALA A 1 525 ? 68.364 -23.382 -88.448 1.00 68.31 525 ALA A C 1
ATOM 4162 O O . ALA A 1 525 ? 68.225 -22.510 -87.588 1.00 68.31 525 ALA A O 1
ATOM 4163 N N . GLU A 1 526 ? 68.184 -24.678 -88.204 1.00 67.12 526 GLU A N 1
ATOM 4164 C CA . GLU A 1 526 ? 68.015 -25.218 -86.853 1.00 67.12 526 GLU A CA 1
ATOM 4165 C C . GLU A 1 526 ? 69.370 -25.234 -86.104 1.00 67.12 526 GLU A C 1
ATOM 4167 O O . GLU A 1 526 ? 70.421 -25.274 -86.756 1.00 67.12 526 GLU A O 1
ATOM 4172 N N . PRO A 1 527 ? 69.383 -25.232 -84.753 1.00 58.81 527 PRO A N 1
ATOM 4173 C CA . PRO A 1 527 ? 70.600 -25.119 -83.933 1.00 58.81 527 PRO A CA 1
ATOM 4174 C C . PRO A 1 527 ? 71.689 -26.173 -84.189 1.00 58.81 527 PRO A C 1
ATOM 4176 O O . PRO A 1 527 ? 72.841 -25.968 -83.814 1.00 58.81 527 PRO A O 1
ATOM 4179 N N . ASP A 1 528 ? 71.339 -27.289 -84.824 1.00 62.34 528 ASP A N 1
ATOM 4180 C CA . ASP A 1 528 ? 72.232 -28.436 -85.011 1.00 62.34 528 ASP A CA 1
ATOM 4181 C C . ASP A 1 528 ? 72.646 -28.630 -86.482 1.00 62.34 528 ASP A C 1
ATOM 4183 O O . ASP A 1 528 ? 73.261 -29.636 -86.832 1.00 62.34 528 ASP A O 1
ATOM 4187 N N . GLN A 1 529 ? 72.306 -27.683 -87.367 1.00 65.94 529 GLN A N 1
ATOM 4188 C CA . GLN A 1 529 ? 72.609 -27.770 -88.796 1.00 65.94 529 GLN A CA 1
ATOM 4189 C C . GLN A 1 529 ? 73.776 -26.858 -89.201 1.00 65.94 529 GLN A C 1
ATOM 4191 O O . GLN A 1 529 ? 73.755 -25.641 -88.992 1.00 65.94 529 GLN A O 1
ATOM 4196 N N . ASP A 1 530 ? 74.781 -27.442 -89.860 1.00 61.22 530 ASP A N 1
ATOM 4197 C CA . ASP A 1 530 ? 75.946 -26.716 -90.387 1.00 61.22 530 ASP A CA 1
ATOM 4198 C C . ASP A 1 530 ? 75.633 -25.880 -91.641 1.00 61.22 530 ASP A C 1
ATOM 4200 O O . ASP A 1 530 ? 76.340 -24.906 -91.918 1.00 61.22 530 ASP A O 1
ATOM 4204 N N . VAL A 1 531 ? 74.522 -26.141 -92.333 1.00 67.12 531 VAL A N 1
ATOM 4205 C CA . VAL A 1 531 ? 74.024 -25.361 -93.481 1.00 67.12 531 VAL A CA 1
ATOM 4206 C C . VAL A 1 531 ? 72.516 -25.109 -93.351 1.00 67.12 531 VAL A C 1
ATOM 4208 O O . VAL A 1 531 ? 71.823 -25.942 -92.767 1.00 67.12 531 VAL A O 1
ATOM 4211 N N . PRO A 1 532 ? 71.980 -23.976 -93.846 1.00 69.56 532 PRO A N 1
ATOM 4212 C CA . PRO A 1 532 ? 70.541 -23.716 -93.801 1.00 69.56 532 PRO A CA 1
ATOM 4213 C C . PRO A 1 532 ? 69.767 -24.739 -94.649 1.00 69.56 532 PRO A C 1
ATOM 4215 O O . PRO A 1 532 ? 70.194 -25.083 -95.750 1.00 69.56 532 PRO A O 1
ATOM 4218 N N . THR A 1 533 ? 68.598 -25.185 -94.169 1.00 70.31 533 THR A N 1
ATOM 4219 C CA . THR A 1 533 ? 67.754 -26.164 -94.894 1.00 70.31 533 THR A CA 1
ATOM 4220 C C . THR A 1 533 ? 67.255 -25.599 -96.233 1.00 70.31 533 THR A C 1
ATOM 4222 O O . THR A 1 533 ? 67.112 -26.330 -97.212 1.00 70.31 533 THR A O 1
ATOM 4225 N N . TYR A 1 534 ? 67.027 -24.284 -96.299 1.00 71.69 534 TYR A N 1
ATOM 4226 C CA . TYR A 1 534 ? 66.736 -23.555 -97.531 1.00 71.69 534 TYR A CA 1
ATOM 4227 C C . TYR A 1 534 ? 67.628 -22.312 -97.592 1.00 71.69 534 TYR A C 1
ATOM 4229 O O . TYR A 1 534 ? 67.461 -21.386 -96.800 1.00 71.69 534 TYR A O 1
ATOM 4237 N N . GLY A 1 535 ? 68.609 -22.316 -98.499 1.00 74.69 535 GLY A N 1
ATOM 4238 C CA . GLY A 1 535 ? 69.722 -21.361 -98.478 1.00 74.69 535 GLY A CA 1
ATOM 4239 C C . GLY A 1 535 ? 70.028 -20.665 -99.800 1.00 74.69 535 GLY A C 1
ATOM 4240 O O . GLY A 1 535 ? 71.116 -20.120 -99.921 1.00 74.69 535 GLY A O 1
ATOM 4241 N N . SER A 1 536 ? 69.134 -20.702 -100.795 1.00 84.38 536 SER A N 1
ATOM 4242 C CA . SER A 1 536 ? 69.375 -20.009 -102.071 1.00 84.38 536 SER A CA 1
ATOM 4243 C C . SER A 1 536 ? 68.964 -18.539 -101.992 1.00 84.38 536 SER A C 1
ATOM 4245 O O . SER A 1 536 ? 67.802 -18.237 -101.717 1.00 84.38 536 SER A O 1
ATOM 4247 N N . ILE A 1 537 ? 69.903 -17.633 -102.259 1.00 82.94 537 ILE A N 1
ATOM 4248 C CA . ILE A 1 537 ? 69.678 -16.188 -102.335 1.00 82.94 537 ILE A CA 1
ATOM 4249 C C . ILE A 1 537 ? 69.825 -15.766 -103.796 1.00 82.94 537 ILE A C 1
ATOM 4251 O O . ILE A 1 537 ? 70.887 -15.938 -104.392 1.00 82.94 537 ILE A O 1
ATOM 4255 N N . ILE A 1 538 ? 68.753 -15.212 -104.362 1.00 85.50 538 ILE A N 1
ATOM 4256 C CA . ILE A 1 538 ? 68.725 -14.707 -105.738 1.00 85.50 538 ILE A CA 1
ATOM 4257 C C . ILE A 1 538 ? 68.883 -13.187 -105.697 1.00 85.50 538 ILE A C 1
ATOM 4259 O O . ILE A 1 538 ? 68.109 -12.513 -105.015 1.00 85.50 538 ILE A O 1
ATOM 4263 N N . LEU A 1 539 ? 69.865 -12.655 -106.423 1.00 81.69 539 LEU A N 1
ATOM 4264 C CA . LEU A 1 539 ? 70.089 -11.219 -106.580 1.00 81.69 539 LEU A CA 1
ATOM 4265 C C . LEU A 1 539 ? 70.066 -10.861 -108.067 1.00 81.69 539 LEU A C 1
ATOM 4267 O O . LEU A 1 539 ? 70.963 -11.246 -108.818 1.00 81.69 539 LEU A O 1
ATOM 4271 N N . ASP A 1 540 ? 69.036 -10.123 -108.473 1.00 81.12 540 ASP A N 1
ATOM 4272 C CA . ASP A 1 540 ? 68.964 -9.497 -109.793 1.00 81.12 540 ASP A CA 1
ATOM 4273 C C . ASP A 1 540 ? 69.688 -8.142 -109.768 1.00 81.12 540 ASP A C 1
ATOM 4275 O O . ASP A 1 540 ? 69.702 -7.472 -108.733 1.00 81.12 540 ASP A O 1
ATOM 4279 N N . GLU A 1 541 ? 70.337 -7.772 -110.872 1.00 75.31 541 GLU A N 1
ATOM 4280 C CA . GLU A 1 541 ? 71.217 -6.592 -110.977 1.00 75.31 541 GLU A CA 1
ATOM 4281 C C . GLU A 1 541 ? 72.266 -6.503 -109.847 1.00 75.31 541 GLU A C 1
ATOM 4283 O O . GLU A 1 541 ? 72.570 -5.441 -109.288 1.00 75.31 541 GLU A O 1
ATOM 4288 N N . ALA A 1 542 ? 72.832 -7.654 -109.483 1.00 67.25 542 ALA A N 1
ATOM 4289 C CA . ALA A 1 542 ? 73.708 -7.779 -108.333 1.00 67.25 542 ALA A CA 1
ATOM 4290 C C . ALA A 1 542 ? 74.952 -6.887 -108.481 1.00 67.25 542 ALA A C 1
ATOM 4292 O O . ALA A 1 542 ? 75.752 -7.050 -109.408 1.00 67.25 542 ALA A O 1
ATOM 4293 N N . PHE A 1 543 ? 75.128 -5.988 -107.508 1.00 71.19 543 PHE A N 1
ATOM 4294 C CA . PHE A 1 543 ? 76.324 -5.165 -107.305 1.00 71.19 543 PHE A CA 1
ATOM 4295 C C . PHE A 1 543 ? 76.680 -4.187 -108.444 1.00 71.19 543 PHE A C 1
ATOM 4297 O O . PHE A 1 543 ? 77.797 -3.678 -108.462 1.00 71.19 543 PHE A O 1
ATOM 4304 N N . ASP A 1 544 ? 75.731 -3.839 -109.325 1.00 65.50 544 ASP A N 1
ATOM 4305 C CA . ASP A 1 544 ? 75.945 -2.978 -110.510 1.00 65.50 544 ASP A CA 1
ATOM 4306 C C . ASP A 1 544 ? 76.630 -1.625 -110.203 1.00 65.50 544 ASP A C 1
ATOM 4308 O O . ASP A 1 544 ? 77.428 -1.109 -110.984 1.00 65.50 544 ASP A O 1
ATOM 4312 N N . ARG A 1 545 ? 76.375 -1.061 -109.015 1.00 63.66 545 ARG A N 1
ATOM 4313 C CA . ARG A 1 545 ? 76.961 0.216 -108.555 1.00 63.66 545 ARG A CA 1
ATOM 4314 C C . ARG A 1 545 ? 77.919 0.077 -107.376 1.00 63.66 545 ARG A C 1
ATOM 4316 O O . ARG A 1 545 ? 78.306 1.084 -106.783 1.00 63.66 545 ARG A O 1
ATOM 4323 N N . ALA A 1 546 ? 78.251 -1.149 -106.989 1.00 65.38 546 ALA A N 1
ATOM 4324 C CA . ALA A 1 546 ? 79.075 -1.400 -105.822 1.00 65.38 546 ALA A CA 1
ATOM 4325 C C . ALA A 1 546 ? 80.550 -1.550 -106.206 1.00 65.38 546 ALA A C 1
ATOM 4327 O O . ALA A 1 546 ? 80.887 -2.096 -107.254 1.00 65.38 546 ALA A O 1
ATOM 4328 N N . ASP A 1 547 ? 81.449 -1.077 -105.342 1.00 69.94 547 ASP A N 1
ATOM 4329 C CA . ASP A 1 547 ? 82.881 -1.267 -105.568 1.00 69.94 547 ASP A CA 1
ATOM 4330 C C . ASP A 1 547 ? 83.243 -2.775 -105.530 1.00 69.94 547 ASP A C 1
ATOM 4332 O O . ASP A 1 547 ? 82.623 -3.558 -104.795 1.00 69.94 547 ASP A O 1
ATOM 4336 N N . PRO A 1 548 ? 84.250 -3.220 -106.303 1.00 72.38 548 PRO A N 1
ATOM 4337 C CA . PRO A 1 548 ? 84.712 -4.607 -106.287 1.00 72.38 548 PRO A CA 1
ATOM 4338 C C . PRO A 1 548 ? 85.069 -5.153 -104.892 1.00 72.38 548 PRO A C 1
ATOM 4340 O O . PRO A 1 548 ? 84.850 -6.329 -104.602 1.00 72.38 548 PRO A O 1
ATOM 4343 N N . THR A 1 549 ? 85.612 -4.318 -104.007 1.00 71.44 549 THR A N 1
ATOM 4344 C CA . THR A 1 549 ? 85.994 -4.679 -102.630 1.00 71.44 549 THR A CA 1
ATOM 4345 C C . THR A 1 549 ? 84.764 -4.952 -101.770 1.00 71.44 549 THR A C 1
ATOM 4347 O O . THR A 1 549 ? 84.705 -5.956 -101.052 1.00 71.44 549 THR A O 1
ATOM 4350 N N . PHE A 1 550 ? 83.753 -4.096 -101.889 1.00 72.19 550 PHE A N 1
ATOM 4351 C CA . PHE A 1 550 ? 82.452 -4.276 -101.260 1.00 72.19 550 PHE A CA 1
ATOM 4352 C C . PHE A 1 550 ? 81.746 -5.557 -101.719 1.00 72.19 550 PHE A C 1
ATOM 4354 O O . PHE A 1 550 ? 81.278 -6.341 -100.895 1.00 72.19 550 PHE A O 1
ATOM 4361 N N . THR A 1 551 ? 81.733 -5.803 -103.027 1.00 76.31 551 THR A N 1
ATOM 4362 C CA . THR A 1 551 ? 81.100 -6.976 -103.644 1.00 76.31 551 THR A CA 1
ATOM 4363 C C . THR A 1 551 ? 81.720 -8.281 -103.144 1.00 76.31 551 THR A C 1
ATOM 4365 O O . THR A 1 551 ? 81.007 -9.169 -102.678 1.00 76.31 551 THR A O 1
ATOM 4368 N N . ARG A 1 552 ? 83.059 -8.369 -103.127 1.00 76.38 552 ARG A N 1
ATOM 4369 C CA . ARG A 1 552 ? 83.776 -9.523 -102.554 1.00 76.38 552 ARG A CA 1
ATOM 4370 C C . ARG A 1 552 ? 83.449 -9.739 -101.082 1.00 76.38 552 ARG A C 1
ATOM 4372 O O . ARG A 1 552 ? 83.302 -10.873 -100.644 1.00 76.38 552 ARG A O 1
ATOM 4379 N N . THR A 1 553 ? 83.319 -8.651 -100.328 1.00 74.06 553 THR A N 1
ATOM 4380 C CA . THR A 1 553 ? 83.011 -8.710 -98.898 1.00 74.06 553 THR A CA 1
ATOM 4381 C C . THR A 1 553 ? 81.601 -9.237 -98.637 1.00 74.06 553 THR A C 1
ATOM 4383 O O . THR A 1 553 ? 81.420 -10.071 -97.761 1.00 74.06 553 THR A O 1
ATOM 4386 N N . ALA A 1 554 ? 80.594 -8.782 -99.382 1.00 77.25 554 ALA A N 1
ATOM 4387 C CA . ALA A 1 554 ? 79.236 -9.297 -99.229 1.00 77.25 554 ALA A CA 1
ATOM 4388 C C . ALA A 1 554 ? 79.153 -10.781 -99.629 1.00 77.25 554 ALA A C 1
ATOM 4390 O O . ALA A 1 554 ? 78.570 -11.590 -98.907 1.00 77.25 554 ALA A O 1
ATOM 4391 N N . MET A 1 555 ? 79.793 -11.153 -100.741 1.00 81.00 555 MET A N 1
ATOM 4392 C CA . MET A 1 555 ? 79.809 -12.532 -101.230 1.00 81.00 555 MET A CA 1
ATOM 4393 C C . MET A 1 555 ? 80.539 -13.491 -100.294 1.00 81.00 555 MET A C 1
ATOM 4395 O O . MET A 1 555 ? 80.044 -14.593 -100.056 1.00 81.00 555 MET A O 1
ATOM 4399 N N . SER A 1 556 ? 81.668 -13.079 -99.709 1.00 77.00 556 SER A N 1
ATOM 4400 C CA . SER A 1 556 ? 82.394 -13.917 -98.751 1.00 77.00 556 SER A CA 1
ATOM 4401 C C . SER A 1 556 ? 81.570 -14.213 -97.501 1.00 77.00 556 SER A C 1
ATOM 4403 O O . SER A 1 556 ? 81.628 -15.332 -97.002 1.00 77.00 556 SER A O 1
ATOM 4405 N N . VAL A 1 557 ? 80.760 -13.254 -97.044 1.00 78.88 557 VAL A N 1
ATOM 4406 C CA . VAL A 1 557 ? 79.850 -13.428 -95.906 1.00 78.88 557 VAL A CA 1
ATOM 4407 C C . VAL A 1 557 ? 78.740 -14.410 -96.240 1.00 78.88 557 VAL A C 1
ATOM 4409 O O . VAL A 1 557 ? 78.551 -15.383 -95.526 1.00 78.88 557 VAL A O 1
ATOM 4412 N N . PHE A 1 558 ? 78.001 -14.220 -97.330 1.00 82.31 558 PHE A N 1
ATOM 4413 C CA . PHE A 1 558 ? 76.924 -15.165 -97.637 1.00 82.31 558 PHE A CA 1
ATOM 4414 C C . PHE A 1 558 ? 77.453 -16.587 -97.876 1.00 82.31 558 PHE A C 1
ATOM 4416 O O . PHE A 1 558 ? 76.865 -17.550 -97.380 1.00 82.31 558 PHE A O 1
ATOM 4423 N N . THR A 1 559 ? 78.612 -16.708 -98.527 1.00 78.62 559 THR A N 1
ATOM 4424 C CA . THR A 1 559 ? 79.277 -17.998 -98.755 1.00 78.62 559 THR A CA 1
ATOM 4425 C C . THR A 1 559 ? 79.735 -18.642 -97.441 1.00 78.62 559 THR A C 1
ATOM 4427 O O . THR A 1 559 ? 79.462 -19.818 -97.216 1.00 78.62 559 THR A O 1
ATOM 4430 N N . SER A 1 560 ? 80.374 -17.893 -96.529 1.00 75.25 560 SER A N 1
ATOM 4431 C CA . SER A 1 560 ? 80.836 -18.433 -95.237 1.00 75.25 560 SER A CA 1
ATOM 4432 C C . SER A 1 560 ? 79.683 -18.867 -94.328 1.00 75.25 560 SER A C 1
ATOM 4434 O O . SER A 1 560 ? 79.823 -19.808 -93.548 1.00 75.25 560 SER A O 1
ATOM 4436 N N . PHE A 1 561 ? 78.518 -18.233 -94.469 1.00 75.94 561 PHE A N 1
ATOM 4437 C CA . PHE A 1 561 ? 77.286 -18.615 -93.781 1.00 75.94 561 PHE A CA 1
ATOM 4438 C C . PHE A 1 561 ? 76.537 -19.781 -94.456 1.00 75.94 561 PHE A C 1
ATOM 4440 O O . PHE A 1 561 ? 75.498 -20.215 -93.946 1.00 75.94 561 PHE A O 1
ATOM 4447 N N . GLY A 1 562 ? 77.073 -20.329 -95.551 1.00 77.88 562 GLY A N 1
ATOM 4448 C CA . GLY A 1 562 ? 76.546 -21.505 -96.243 1.00 77.88 562 GLY A CA 1
ATOM 4449 C C . GLY A 1 562 ? 75.347 -21.217 -97.146 1.00 77.88 562 GLY A C 1
ATOM 4450 O O . GLY A 1 562 ? 74.553 -22.123 -97.396 1.00 77.88 562 GLY A O 1
ATOM 4451 N N . PHE A 1 563 ? 75.176 -19.972 -97.599 1.00 84.19 563 PHE A N 1
ATOM 4452 C CA . PHE A 1 563 ? 74.149 -19.630 -98.579 1.00 84.19 563 PHE A CA 1
ATOM 4453 C C . PHE A 1 563 ? 74.635 -19.905 -100.005 1.00 84.19 563 PHE A C 1
ATOM 4455 O O . PHE A 1 563 ? 75.774 -19.615 -100.364 1.00 84.19 563 PHE A O 1
ATOM 4462 N N . HIS A 1 564 ? 73.736 -20.438 -100.827 1.00 84.62 564 HIS A N 1
ATOM 4463 C CA . HIS A 1 564 ? 73.920 -20.626 -102.259 1.00 84.62 564 HIS A CA 1
ATOM 4464 C C . HIS A 1 564 ? 73.488 -19.352 -102.995 1.00 84.62 564 HIS A C 1
ATOM 4466 O O . HIS A 1 564 ? 72.345 -18.914 -102.871 1.00 84.62 564 HIS A O 1
ATOM 4472 N N . MET A 1 565 ? 74.398 -18.741 -103.749 1.00 84.81 565 MET A N 1
ATOM 4473 C CA . MET A 1 565 ? 74.164 -17.443 -104.385 1.00 84.81 565 MET A CA 1
ATOM 4474 C C . MET A 1 565 ? 73.831 -17.608 -105.870 1.00 84.81 565 MET A C 1
ATOM 4476 O O . MET A 1 565 ? 74.600 -18.206 -106.616 1.00 84.81 565 MET A O 1
ATOM 4480 N N . ILE A 1 566 ? 72.713 -17.029 -106.310 1.00 87.00 566 ILE A N 1
ATOM 4481 C CA . ILE A 1 566 ? 72.297 -16.973 -107.718 1.00 87.00 566 ILE A CA 1
ATOM 4482 C C . ILE A 1 566 ? 72.257 -15.501 -108.126 1.00 87.00 566 ILE A C 1
ATOM 4484 O O . ILE A 1 566 ? 71.441 -14.735 -107.617 1.00 87.00 566 ILE A O 1
ATOM 4488 N N . LEU A 1 567 ? 73.155 -15.091 -109.020 1.00 85.25 567 LEU A N 1
ATOM 4489 C CA . LEU A 1 567 ? 73.374 -13.682 -109.352 1.00 85.25 567 LEU A CA 1
ATOM 4490 C C . LEU A 1 567 ? 73.097 -13.418 -110.835 1.00 85.25 567 LEU A C 1
ATOM 4492 O O . LEU A 1 567 ? 73.607 -14.141 -111.690 1.00 85.25 567 LEU A O 1
ATOM 4496 N N . ALA A 1 568 ? 72.368 -12.346 -111.138 1.00 85.00 568 ALA A N 1
ATOM 4497 C CA . ALA A 1 568 ? 72.307 -11.755 -112.473 1.00 85.00 568 ALA A CA 1
ATOM 4498 C C . ALA A 1 568 ? 73.045 -10.411 -112.447 1.00 85.00 568 ALA A C 1
ATOM 4500 O O . ALA A 1 568 ? 72.722 -9.531 -111.653 1.00 85.00 568 ALA A O 1
ATOM 4501 N N . THR A 1 569 ? 74.097 -10.265 -113.255 1.00 78.06 569 THR A N 1
ATOM 4502 C CA . THR A 1 569 ? 75.000 -9.105 -113.191 1.00 78.06 569 THR A CA 1
ATOM 4503 C C . THR A 1 569 ? 75.592 -8.782 -114.570 1.00 78.06 569 THR A C 1
ATOM 4505 O O . THR A 1 569 ? 75.767 -9.699 -115.383 1.00 78.06 569 THR A O 1
ATOM 4508 N N . PRO A 1 570 ? 75.914 -7.509 -114.875 1.00 74.44 570 PRO A N 1
ATOM 4509 C CA . PRO A 1 570 ? 76.602 -7.146 -116.111 1.00 74.44 570 PRO A CA 1
ATOM 4510 C C . PRO A 1 570 ? 77.977 -7.818 -116.241 1.00 74.44 570 PRO A C 1
ATOM 4512 O O . PRO A 1 570 ? 78.687 -8.018 -115.255 1.00 74.44 570 PRO A O 1
ATOM 4515 N N . PHE A 1 571 ? 78.413 -8.073 -117.481 1.00 73.56 571 PHE A N 1
ATOM 4516 C CA . PHE A 1 571 ? 79.652 -8.815 -117.777 1.00 73.56 571 PHE A CA 1
ATOM 4517 C C . PHE A 1 571 ? 80.902 -8.279 -117.045 1.00 73.56 571 PHE A C 1
ATOM 4519 O O . PHE A 1 571 ? 81.771 -9.046 -116.638 1.00 73.56 571 PHE A O 1
ATOM 4526 N N . LYS A 1 572 ? 80.971 -6.962 -116.801 1.00 70.81 572 LYS A N 1
ATOM 4527 C CA . LYS A 1 572 ? 82.101 -6.286 -116.136 1.00 70.81 572 LYS A CA 1
ATOM 4528 C C . LYS A 1 572 ? 82.397 -6.791 -114.717 1.00 70.81 572 LYS A C 1
ATOM 4530 O O . LYS A 1 572 ? 83.527 -6.651 -114.259 1.00 70.81 572 LYS A O 1
ATOM 4535 N N . LEU A 1 573 ? 81.412 -7.352 -114.014 1.00 70.75 573 LEU A N 1
ATOM 4536 C CA . LEU A 1 573 ? 81.553 -7.770 -112.613 1.00 70.75 573 LEU A CA 1
ATOM 4537 C C . LEU A 1 573 ? 81.867 -9.265 -112.447 1.00 70.75 573 LEU A C 1
ATOM 4539 O O . LEU A 1 573 ? 82.191 -9.698 -111.339 1.00 70.75 573 LEU A O 1
ATOM 4543 N N . ILE A 1 574 ? 81.867 -10.035 -113.541 1.00 74.06 574 ILE A N 1
ATOM 4544 C CA . ILE A 1 574 ? 82.091 -11.489 -113.535 1.00 74.06 574 ILE A CA 1
ATOM 4545 C C . ILE A 1 574 ? 83.433 -11.857 -112.888 1.00 74.06 574 ILE A C 1
ATOM 4547 O O . ILE A 1 574 ? 83.470 -12.730 -112.026 1.00 74.06 574 ILE A O 1
ATOM 4551 N N . GLN A 1 575 ? 84.523 -11.149 -113.207 1.00 73.94 575 GLN A N 1
ATOM 4552 C CA . GLN A 1 575 ? 85.845 -11.439 -112.624 1.00 73.94 575 GLN A CA 1
ATOM 4553 C C . GLN A 1 575 ? 85.879 -11.266 -111.098 1.00 73.94 575 GLN A C 1
ATOM 4555 O O . GLN A 1 575 ? 86.575 -11.996 -110.398 1.00 73.94 575 GLN A O 1
ATOM 4560 N N . THR A 1 576 ? 85.118 -10.306 -110.563 1.00 75.75 576 THR A N 1
ATOM 4561 C CA . THR A 1 576 ? 85.063 -10.046 -109.115 1.00 75.75 576 THR A CA 1
ATOM 4562 C C . THR A 1 576 ? 84.274 -11.130 -108.379 1.00 75.75 576 THR A C 1
ATOM 4564 O O . THR A 1 576 ? 84.585 -11.440 -107.228 1.00 75.75 576 THR A O 1
ATOM 4567 N N . LEU A 1 577 ? 83.266 -11.699 -109.042 1.00 78.56 577 LEU A N 1
ATOM 4568 C CA . LEU A 1 577 ? 82.351 -12.694 -108.486 1.00 78.56 577 LEU A CA 1
ATOM 4569 C C . LEU A 1 577 ? 82.807 -14.136 -108.723 1.00 78.56 577 LEU A C 1
ATOM 4571 O O . LEU A 1 577 ? 82.410 -15.009 -107.958 1.00 78.56 577 LEU A O 1
ATOM 4575 N N . SER A 1 578 ? 83.668 -14.371 -109.719 1.00 77.69 578 SER A N 1
ATOM 4576 C CA . SER A 1 578 ? 84.182 -15.690 -110.111 1.00 77.69 578 SER A CA 1
ATOM 4577 C C . SER A 1 578 ? 84.625 -16.591 -108.950 1.00 77.69 578 SER A C 1
ATOM 4579 O O . SER A 1 578 ? 84.337 -17.778 -109.032 1.00 77.69 578 SER A O 1
ATOM 4581 N N . PRO A 1 579 ? 85.276 -16.103 -107.870 1.00 79.81 579 PRO A N 1
ATOM 4582 C CA . PRO A 1 579 ? 85.684 -16.976 -106.765 1.00 79.81 579 PRO A CA 1
ATOM 4583 C C . PRO A 1 579 ? 84.528 -17.546 -105.928 1.00 79.81 579 PRO A C 1
ATOM 4585 O O . PRO A 1 579 ? 84.760 -18.428 -105.108 1.00 79.81 579 PRO A O 1
ATOM 4588 N N . TYR A 1 580 ? 83.314 -17.010 -106.076 1.00 78.50 580 TYR A N 1
ATOM 4589 C CA . TYR A 1 580 ? 82.147 -17.337 -105.248 1.00 78.50 580 TYR A CA 1
ATOM 4590 C C . TYR A 1 580 ? 81.015 -18.004 -106.038 1.00 78.50 580 TYR A C 1
ATOM 4592 O O . TYR A 1 580 ? 79.948 -18.247 -105.477 1.00 78.50 580 TYR A O 1
ATOM 4600 N N . VAL A 1 581 ? 81.209 -18.243 -107.337 1.00 79.88 581 VAL A N 1
ATOM 4601 C CA . VAL A 1 581 ? 80.208 -18.851 -108.219 1.00 79.88 581 VAL A CA 1
ATOM 4602 C C . VAL A 1 581 ? 80.826 -20.036 -108.951 1.00 79.88 581 VAL A C 1
ATOM 4604 O O . VAL A 1 581 ? 81.842 -19.895 -109.624 1.00 79.88 581 VAL A O 1
ATOM 4607 N N . ASP A 1 582 ? 80.198 -21.206 -108.844 1.00 79.50 582 ASP A N 1
ATOM 4608 C CA . ASP A 1 582 ? 80.713 -22.442 -109.456 1.00 79.50 582 ASP A CA 1
ATOM 4609 C C . ASP A 1 582 ? 80.437 -22.523 -110.967 1.00 79.50 582 ASP A C 1
ATOM 4611 O O . ASP A 1 582 ? 81.078 -23.282 -111.692 1.00 79.50 582 ASP A O 1
ATOM 4615 N N . GLY A 1 583 ? 79.469 -21.748 -111.462 1.00 81.56 583 GLY A N 1
ATOM 4616 C CA . GLY A 1 583 ? 79.077 -21.738 -112.867 1.00 81.56 583 GLY A CA 1
ATOM 4617 C C . GLY A 1 583 ? 78.651 -20.351 -113.325 1.00 81.56 583 GLY A C 1
ATOM 4618 O O . GLY A 1 583 ? 77.911 -19.657 -112.633 1.00 81.56 583 GLY A O 1
ATOM 4619 N N . THR A 1 584 ? 79.111 -19.949 -114.511 1.00 83.50 584 THR A N 1
ATOM 4620 C CA . THR A 1 584 ? 78.745 -18.671 -115.130 1.00 83.50 584 THR A CA 1
ATOM 4621 C C . THR A 1 584 ? 78.170 -18.907 -116.519 1.00 83.50 584 THR A C 1
ATOM 4623 O O . THR A 1 584 ? 78.772 -19.576 -117.362 1.00 83.50 584 THR A O 1
ATOM 4626 N N . ILE A 1 585 ? 76.993 -18.336 -116.768 1.00 86.06 585 ILE A N 1
ATOM 4627 C CA . ILE A 1 585 ? 76.338 -18.354 -118.075 1.00 86.06 585 ILE A CA 1
ATOM 4628 C C . ILE A 1 585 ? 76.403 -16.938 -118.632 1.00 86.06 585 ILE A C 1
ATOM 4630 O O . ILE A 1 585 ? 75.830 -16.014 -118.058 1.00 86.06 585 ILE A O 1
ATOM 4634 N N . VAL A 1 586 ? 77.092 -16.769 -119.759 1.00 83.62 586 VAL A N 1
ATOM 4635 C CA . VAL A 1 586 ? 77.111 -15.500 -120.491 1.00 83.62 586 VAL A CA 1
ATOM 4636 C C . VAL A 1 586 ? 76.119 -15.584 -121.626 1.00 83.62 586 VAL A C 1
ATOM 4638 O O . VAL A 1 586 ? 76.176 -16.496 -122.449 1.00 83.62 586 VAL A O 1
ATOM 4641 N N . VAL A 1 587 ? 75.226 -14.606 -121.678 1.00 85.06 587 VAL A N 1
ATOM 4642 C CA . VAL A 1 587 ? 74.258 -14.444 -122.757 1.00 85.06 587 VAL A CA 1
ATOM 4643 C C . VAL A 1 587 ? 74.774 -13.338 -123.675 1.00 85.06 587 VAL A C 1
ATOM 4645 O O . VAL A 1 587 ? 74.902 -12.192 -123.250 1.00 85.06 587 VAL A O 1
ATOM 4648 N N . LYS A 1 588 ? 75.113 -13.690 -124.920 1.00 82.12 588 LYS A N 1
ATOM 4649 C CA . LYS A 1 588 ? 75.551 -12.755 -125.965 1.00 82.12 588 LYS A CA 1
ATOM 4650 C C . LYS A 1 588 ? 74.403 -12.457 -126.920 1.00 82.12 588 LYS A C 1
ATOM 4652 O O . LYS A 1 588 ? 73.658 -13.354 -127.315 1.00 82.12 588 LYS A O 1
ATOM 4657 N N . TYR A 1 589 ? 74.309 -11.199 -127.324 1.00 83.38 589 TYR A N 1
ATOM 4658 C CA . TYR A 1 589 ? 73.336 -10.714 -128.290 1.00 83.38 589 TYR A CA 1
ATOM 4659 C C . TYR A 1 589 ? 74.062 -9.970 -129.409 1.00 83.38 589 TYR A C 1
ATOM 4661 O O . TYR A 1 589 ? 74.807 -9.033 -129.125 1.00 83.38 589 TYR A O 1
ATOM 4669 N N . ASP A 1 590 ? 73.849 -10.379 -130.658 1.00 82.12 590 ASP A N 1
ATOM 4670 C CA . ASP A 1 590 ? 74.357 -9.694 -131.844 1.00 82.12 590 ASP A CA 1
ATOM 4671 C C . ASP A 1 590 ? 73.268 -9.530 -132.918 1.00 82.12 590 ASP A C 1
ATOM 4673 O O . ASP A 1 590 ? 72.322 -10.310 -133.013 1.00 82.12 590 ASP A O 1
ATOM 4677 N N . GLU A 1 591 ? 73.392 -8.486 -133.743 1.00 83.75 591 GLU A N 1
ATOM 4678 C CA . GLU A 1 591 ? 72.481 -8.211 -134.865 1.00 83.75 591 GLU A CA 1
ATOM 4679 C C . GLU A 1 591 ? 73.244 -8.090 -136.196 1.00 83.75 591 GLU A C 1
ATOM 4681 O O . GLU A 1 591 ? 73.323 -7.006 -136.785 1.00 83.75 591 GLU A O 1
ATOM 4686 N N . PRO A 1 592 ? 73.842 -9.178 -136.711 1.00 81.94 592 PRO A N 1
ATOM 4687 C CA . PRO A 1 592 ? 74.541 -9.123 -137.985 1.00 81.94 592 PRO A CA 1
ATOM 4688 C C . PRO A 1 592 ? 73.577 -8.858 -139.150 1.00 81.94 592 PRO A C 1
ATOM 4690 O O . PRO A 1 592 ? 72.465 -9.393 -139.219 1.00 81.94 592 PRO A O 1
ATOM 4693 N N . ILE A 1 593 ? 74.036 -8.068 -140.124 1.00 79.50 593 ILE A N 1
ATOM 4694 C CA . ILE A 1 593 ? 73.331 -7.865 -141.393 1.00 79.50 593 ILE A CA 1
ATOM 4695 C C . ILE A 1 593 ? 73.687 -9.020 -142.330 1.00 79.50 593 ILE A C 1
ATOM 4697 O O . ILE A 1 593 ? 74.776 -9.064 -142.897 1.00 79.50 593 ILE A O 1
ATOM 4701 N N . ILE A 1 594 ? 72.754 -9.951 -142.522 1.00 77.00 594 ILE A N 1
ATOM 4702 C CA . ILE A 1 594 ? 72.912 -11.092 -143.432 1.00 77.00 594 ILE A CA 1
ATOM 4703 C C . ILE A 1 594 ? 71.965 -10.876 -144.611 1.00 77.00 594 ILE A C 1
ATOM 4705 O O . ILE A 1 594 ? 70.766 -10.675 -144.423 1.00 77.00 594 ILE A O 1
ATOM 4709 N N . ASN A 1 595 ? 72.494 -10.898 -145.838 1.00 80.56 595 ASN A N 1
ATOM 4710 C CA . ASN A 1 595 ? 71.734 -10.617 -147.065 1.00 80.56 595 ASN A CA 1
ATOM 4711 C C . ASN A 1 595 ? 70.990 -9.263 -147.028 1.00 80.56 595 ASN A C 1
ATOM 4713 O O . ASN A 1 595 ? 69.843 -9.157 -147.460 1.00 80.56 595 ASN A O 1
ATOM 4717 N N . GLY A 1 596 ? 71.633 -8.226 -146.479 1.00 76.38 596 GLY A N 1
ATOM 4718 C CA . GLY A 1 596 ? 71.102 -6.859 -146.460 1.00 76.38 596 GLY A CA 1
ATOM 4719 C C . GLY A 1 596 ? 70.003 -6.585 -145.426 1.00 76.38 596 GLY A C 1
ATOM 4720 O O . GLY A 1 596 ? 69.429 -5.500 -145.449 1.00 76.38 596 GLY A O 1
ATOM 4721 N N . ARG A 1 597 ? 69.701 -7.523 -144.512 1.00 76.31 597 ARG A N 1
ATOM 4722 C CA . ARG A 1 597 ? 68.785 -7.291 -143.380 1.00 76.31 597 ARG A CA 1
ATOM 4723 C C . ARG A 1 597 ? 69.445 -7.661 -142.046 1.00 76.31 597 ARG A C 1
ATOM 4725 O O . ARG A 1 597 ? 70.032 -8.743 -141.970 1.00 76.31 597 ARG A O 1
ATOM 4732 N N . PRO A 1 598 ? 69.345 -6.814 -141.004 1.00 77.75 598 PRO A N 1
ATOM 4733 C CA . PRO A 1 598 ? 69.790 -7.181 -139.665 1.00 77.75 598 PRO A CA 1
ATOM 4734 C C . PRO A 1 598 ? 68.945 -8.349 -139.142 1.00 77.75 598 PRO A C 1
ATOM 4736 O O . PRO A 1 598 ? 67.716 -8.350 -139.264 1.00 77.75 598 PRO A O 1
ATOM 4739 N N . ARG A 1 599 ? 69.607 -9.372 -138.599 1.00 80.38 599 ARG A N 1
ATOM 4740 C CA . ARG A 1 599 ? 68.971 -10.497 -137.905 1.00 80.38 599 ARG A CA 1
ATOM 4741 C C . ARG A 1 599 ? 69.510 -10.569 -136.487 1.00 80.38 599 ARG A C 1
ATOM 4743 O O . ARG A 1 599 ? 70.691 -10.834 -136.315 1.00 80.38 599 ARG A O 1
ATOM 4750 N N . ALA A 1 600 ? 68.625 -10.407 -135.507 1.00 81.50 600 ALA A N 1
ATOM 4751 C CA . ALA A 1 600 ? 68.947 -10.643 -134.109 1.00 81.50 600 ALA A CA 1
ATOM 4752 C C . ALA A 1 600 ? 69.273 -12.116 -133.868 1.00 81.50 600 ALA A C 1
ATOM 4754 O O . ALA A 1 600 ? 68.513 -13.016 -134.246 1.00 81.50 600 ALA A O 1
ATOM 4755 N N . ARG A 1 601 ? 70.411 -12.349 -133.227 1.00 79.62 601 ARG A N 1
ATOM 4756 C CA . ARG A 1 601 ? 70.880 -13.649 -132.788 1.00 79.62 601 ARG A CA 1
ATOM 4757 C C . ARG A 1 601 ? 71.258 -13.532 -131.315 1.00 79.62 601 ARG A C 1
ATOM 4759 O O . ARG A 1 601 ? 71.975 -12.635 -130.889 1.00 79.62 601 ARG A O 1
ATOM 4766 N N . THR A 1 602 ? 70.740 -14.464 -130.527 1.00 82.88 602 THR A N 1
ATOM 4767 C CA . THR A 1 602 ? 71.131 -14.632 -129.129 1.00 82.88 602 THR A CA 1
ATOM 4768 C C . THR A 1 602 ? 71.843 -15.962 -129.005 1.00 82.88 602 THR A C 1
ATOM 4770 O O . THR A 1 602 ? 71.329 -16.997 -129.432 1.00 82.88 602 THR A O 1
ATOM 4773 N N . GLY A 1 603 ? 73.040 -15.928 -128.442 1.00 79.62 603 GLY A N 1
ATOM 4774 C CA . GLY A 1 603 ? 73.780 -17.107 -128.028 1.00 79.62 603 GLY A CA 1
ATOM 4775 C C . GLY A 1 603 ? 73.944 -17.102 -126.519 1.00 79.62 603 GLY A C 1
ATOM 4776 O O . GLY A 1 603 ? 73.923 -16.051 -125.882 1.00 79.62 603 GLY A O 1
ATOM 4777 N N . TYR A 1 604 ? 74.147 -18.273 -125.938 1.00 84.50 604 TYR A N 1
ATOM 4778 C CA . TYR A 1 604 ? 74.701 -18.362 -124.599 1.00 84.50 604 TYR A CA 1
ATOM 4779 C C . TYR A 1 604 ? 75.904 -19.290 -124.618 1.00 84.50 604 TYR A C 1
ATOM 4781 O O . TYR A 1 604 ? 75.988 -20.218 -125.425 1.00 84.50 604 TYR A O 1
ATOM 4789 N N . SER A 1 605 ? 76.835 -19.023 -123.720 1.00 80.69 605 SER A N 1
ATOM 4790 C CA . SER A 1 605 ? 78.001 -19.857 -123.490 1.00 80.69 605 SER A CA 1
ATOM 4791 C C . SER A 1 605 ? 78.174 -20.050 -121.996 1.00 80.69 605 SER A C 1
ATOM 4793 O O . SER A 1 605 ? 78.142 -19.085 -121.229 1.00 80.69 605 SER A O 1
ATOM 4795 N N . LEU A 1 606 ? 78.371 -21.302 -121.593 1.00 81.62 606 LEU A N 1
ATOM 4796 C CA . LEU A 1 606 ? 78.938 -21.604 -120.287 1.00 81.62 606 LEU A CA 1
ATOM 4797 C C . LEU A 1 606 ? 80.410 -21.230 -120.344 1.00 81.62 606 LEU A C 1
ATOM 4799 O O . LEU A 1 606 ? 81.141 -21.730 -121.202 1.00 81.62 606 LEU A O 1
ATOM 4803 N N . ILE A 1 607 ? 80.812 -20.322 -119.468 1.00 79.12 607 ILE A N 1
ATOM 4804 C CA . ILE A 1 607 ? 82.202 -19.906 -119.355 1.00 79.12 607 ILE A CA 1
ATOM 4805 C C . ILE A 1 607 ? 82.720 -20.265 -117.973 1.00 79.12 607 ILE A C 1
ATOM 4807 O O . ILE A 1 607 ? 81.987 -20.224 -116.983 1.00 79.12 607 ILE A O 1
ATOM 4811 N N . ASP A 1 608 ? 84.007 -20.573 -117.914 1.00 75.06 608 ASP A N 1
ATOM 4812 C CA . ASP A 1 608 ? 84.742 -20.512 -116.665 1.00 75.06 608 ASP A CA 1
ATOM 4813 C C . ASP A 1 608 ? 85.164 -19.055 -116.446 1.00 75.06 608 ASP A C 1
ATOM 4815 O O . ASP A 1 608 ? 86.036 -18.521 -117.137 1.00 75.06 608 ASP A O 1
ATOM 4819 N N . ALA A 1 609 ? 84.495 -18.392 -115.504 1.00 68.12 609 ALA A N 1
ATOM 4820 C CA . ALA A 1 609 ? 84.718 -16.986 -115.186 1.00 68.12 609 ALA A CA 1
ATOM 4821 C C . ALA A 1 609 ? 86.163 -16.679 -114.745 1.00 68.12 609 ALA A C 1
ATOM 4823 O O . ALA A 1 609 ? 86.581 -15.522 -114.825 1.00 68.12 609 ALA A O 1
ATOM 4824 N N . SER A 1 610 ? 86.929 -17.694 -114.327 1.00 65.56 610 SER A N 1
ATOM 4825 C CA . SER A 1 610 ? 88.315 -17.535 -113.881 1.00 65.56 610 SER A CA 1
ATOM 4826 C C . SER A 1 610 ? 89.323 -17.455 -115.035 1.00 65.56 610 SER A C 1
ATOM 4828 O O . SER A 1 610 ? 90.396 -16.871 -114.876 1.00 65.56 610 SER A O 1
ATOM 4830 N N . THR A 1 611 ? 88.979 -17.996 -116.209 1.00 64.19 611 THR A N 1
ATOM 4831 C CA . THR A 1 611 ? 89.884 -18.120 -117.367 1.00 64.19 611 THR A CA 1
ATOM 4832 C C . THR A 1 611 ? 89.368 -17.435 -118.636 1.00 64.19 611 THR A C 1
ATOM 4834 O O . THR A 1 611 ? 90.129 -17.247 -119.586 1.00 64.19 611 THR A O 1
ATOM 4837 N N . TYR A 1 612 ? 88.100 -17.017 -118.667 1.00 63.84 612 TYR A N 1
ATOM 4838 C CA . TYR A 1 612 ? 87.481 -16.429 -119.851 1.00 63.84 612 TYR A CA 1
ATOM 4839 C C . TYR A 1 612 ? 87.862 -14.952 -120.050 1.00 63.84 612 TYR A C 1
ATOM 4841 O O . TYR A 1 612 ? 87.456 -14.068 -1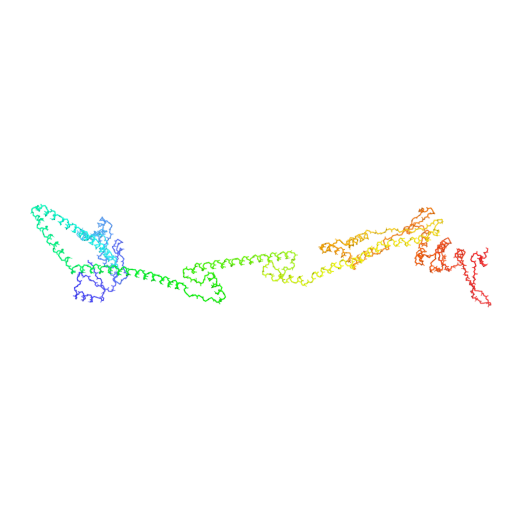19.292 1.00 63.84 612 TYR A O 1
ATOM 4849 N N . GLN A 1 613 ? 88.607 -14.677 -121.122 1.00 59.78 613 GLN A N 1
ATOM 4850 C CA . GLN A 1 613 ? 88.782 -13.339 -121.688 1.00 59.78 613 GLN A CA 1
ATOM 4851 C C . GLN A 1 613 ? 87.884 -13.208 -122.918 1.00 59.78 613 GLN A C 1
ATOM 4853 O O . GLN A 1 613 ? 87.919 -14.064 -123.800 1.00 59.78 613 GLN A O 1
ATOM 4858 N N . ASP A 1 614 ? 87.066 -12.156 -122.974 1.00 58.19 614 ASP A N 1
ATOM 4859 C CA . ASP A 1 614 ? 86.160 -11.950 -124.102 1.00 58.19 614 ASP A CA 1
ATOM 4860 C C . ASP A 1 614 ? 86.956 -11.554 -125.364 1.00 58.19 614 ASP A C 1
ATOM 4862 O O . ASP A 1 614 ? 87.618 -10.513 -125.345 1.00 58.19 614 ASP A O 1
ATOM 4866 N N . PRO A 1 615 ? 86.922 -12.347 -126.455 1.00 54.59 615 PRO A N 1
ATOM 4867 C CA . PRO A 1 615 ? 87.759 -12.103 -127.633 1.00 54.59 615 PRO A CA 1
ATOM 4868 C C . PRO A 1 615 ? 87.484 -10.764 -128.334 1.00 54.59 615 PRO A C 1
ATOM 4870 O O . PRO A 1 615 ? 88.386 -10.208 -128.952 1.00 54.59 615 PRO A O 1
ATOM 4873 N N . ASP A 1 616 ? 86.269 -10.221 -128.198 1.00 57.09 616 ASP A N 1
ATOM 4874 C CA . ASP A 1 616 ? 85.859 -8.929 -128.776 1.00 57.09 616 ASP A CA 1
ATOM 4875 C C . ASP A 1 616 ? 86.283 -7.715 -127.916 1.00 57.09 616 ASP A C 1
ATOM 4877 O O . ASP A 1 616 ? 86.058 -6.566 -128.293 1.00 57.09 616 ASP A O 1
ATOM 4881 N N . TYR A 1 617 ? 86.918 -7.963 -126.765 1.00 51.50 617 TYR A N 1
ATOM 4882 C CA . TYR A 1 617 ? 87.445 -6.968 -125.823 1.00 51.50 617 TYR A CA 1
ATOM 4883 C C . TYR A 1 617 ? 88.978 -7.058 -125.670 1.00 51.50 617 TYR A C 1
ATOM 4885 O O . TYR A 1 617 ? 89.536 -6.628 -124.657 1.00 51.50 617 TYR A O 1
ATOM 4893 N N . ALA A 1 618 ? 89.689 -7.574 -126.682 1.00 43.09 618 ALA A N 1
ATOM 4894 C CA . ALA A 1 618 ? 91.102 -7.247 -126.860 1.00 43.09 618 ALA A CA 1
ATOM 4895 C C . ALA A 1 618 ? 91.188 -5.755 -127.236 1.00 43.09 618 ALA A C 1
ATOM 4897 O O . ALA A 1 618 ? 90.728 -5.354 -128.304 1.00 43.09 618 ALA A O 1
ATOM 4898 N N . GLN A 1 619 ? 91.666 -4.932 -126.294 1.00 41.47 619 GLN A N 1
ATOM 4899 C CA . GLN A 1 619 ? 91.758 -3.469 -126.409 1.00 41.47 619 GLN A CA 1
ATOM 4900 C C . GLN A 1 619 ? 92.473 -3.036 -127.703 1.00 41.47 619 GLN A C 1
ATOM 4902 O O . GLN A 1 619 ? 93.279 -3.812 -128.220 1.00 41.47 619 GLN A O 1
ATOM 4907 N N . PRO A 1 620 ? 92.263 -1.805 -128.210 1.00 35.91 620 PRO A N 1
ATOM 4908 C CA . PRO A 1 620 ? 93.321 -1.190 -129.000 1.00 35.91 620 PRO A CA 1
ATOM 4909 C C . PRO A 1 620 ? 94.616 -1.068 -128.184 1.00 35.91 620 PRO A C 1
ATOM 4911 O O . PRO A 1 620 ? 94.528 -0.737 -126.977 1.00 35.91 620 PRO A O 1
#

Sequence (620 aa):
AATLLVPEAARDTINQWVNSRNVGTRLEYRTIPEFASPQASAHSPRQLIHKLEFQDHAMAHWIRQHISRRFNYECVDSVAELDHVTTTPAVTRDGLESRPKDKDGSTRFIKDDRKRFSGTTWYRVGSTNTAKIELLRAQLTQAKATARATAKQVQNLNRKMDVLRSQRDKAQQVLETSFQDIDTASAEAHRQDLQEQYDSLASSPEAQALAAAHEQAKAKLKAARARLNAAQKNLGNVEGELERSTERRRSIGIVPAIEDQDIAKAVEDALHKGKRKLTIDDIDARRDEVQASLQNTARTATRRIEDANAKIVSVLHTYLAQWPAEAADLEPQASFAGEGIEKLKFLRADRLADFRARFLELLNGSTVRNLSHLTTDLRRARSDIERRMEFINKSLERSPFNGERTLRIDVKDARGQVVQDFQRDLDAATSHSLGEFGSDDTEAALARYHALDKILSRLGSSHPEDSRWRNVVLDTRRHVSFIGRELYPDGTTANTYQDSASLSGGQAQKLVFFCLAAALRFRLAEPDQDVPTYGSIILDEAFDRADPTFTRTAMSVFTSFGFHMILATPFKLIQTLSPYVDGTIVVKYDEPIINGRPRARTGYSLIDASTYQDPDYAQP

Nearest PDB structures (foldseek):
  8dk2-assembly1_D  TM=4.756E-01  e=1.032E-11  Pseudomonas aeruginosa PA14
  8q72-assembly1_B  TM=5.194E-01  e=1.367E-10  Escherichia coli
  8bfn-assembly1_G  TM=5.881E-01  e=1.046E-09  Escherichia coli
  8dk3-assembly1_B  TM=7.238E-01  e=3.505E-09  Pseudomonas aeruginosa PA14
  7nyx-assembly1_A  TM=3.029E-01  e=1.127E-06  Photorhabdus thracensis

Foldseek 3Di:
DDEAEAEPVCVVVVVCVPVVDDPVDPYHYDYDYQDADDADDLPDCQFPLVVADFDPDSCSRVVSRCCVVPVREREDADPVVCVVPAQAWYAHPQGWIWHHQDPVRDIDIDDDVVDHPPDDLPDPHDPDCVVNVVVVVVVVVVVVVVVVVVVVVVVVVVVVVVVVVVVVVVVVVVVVDDPVNDCPPVVVVVVVVVVVVVCVQCPPPVNVVVVVVVVVVVVVVVVVVVVVVVVVVVVVVVVVVVVVVVVVVVVCPDDDDDPDPVVVVVLVCQLPVPPVDDDPVCSVVSVVVSVVVVVVVVVVVVVVVVVQFVVQLVVQVVVCVVPVVCVVPDHSGSVCSVVVVVVVVVVVVVVVVVVVVVLVCVLLDDLLVVLVVLLVCLVCLQVVVQVLQVLLQVLQQLAALDVQKTKHKDKDFQQDPLLVVLSVLSCVLRVPNPDDDDPPPVVVSVVSVVSSCVNVVLLPDPDPVSVVSNCSNRVSVNRIAMKMFIAHPVRDTPDIHRDLPPDDPLSSVSVVLLVVLSVVLSVQPDSPDQAGPAAEDEEEQPQVPPDLVSSLSSLSNSVSNHHHYHYDHPPVCLLSCLVRDPWDKDKDWDFDQDPNGTDIDIDIDIDNSNPDDDPVPPDD

pLDDT: mean 81.53, std 10.07, range [35.91, 95.81]

Solvent-accessible surface area (backbone atoms only — not comparable to full-atom values): 36266 Å² total; per-residue (Å²): 133,76,67,46,81,38,54,48,91,47,48,68,61,52,51,52,53,55,74,75,43,89,78,90,62,92,80,44,71,44,71,42,70,89,72,85,74,82,84,70,80,80,91,53,90,50,26,46,65,74,79,54,88,77,68,97,51,94,60,40,65,58,51,53,41,50,39,54,70,77,51,47,27,33,56,34,90,46,76,75,54,49,76,74,46,43,83,42,32,28,30,30,86,90,50,48,32,37,39,38,49,44,98,87,70,50,68,54,73,48,72,76,69,94,57,72,88,75,70,71,88,79,65,80,84,70,96,65,64,61,72,58,51,51,52,50,51,51,52,49,50,50,51,50,51,51,51,52,52,50,52,52,50,52,53,54,50,50,54,50,48,53,52,51,50,52,50,50,52,52,52,49,51,56,73,71,52,52,78,85,75,57,62,60,67,64,51,50,51,50,50,48,52,51,46,52,52,46,50,54,52,55,67,32,72,65,43,45,51,51,50,52,50,49,52,49,50,53,52,49,50,53,54,49,51,53,53,48,55,53,50,52,53,52,48,54,52,51,50,54,49,51,51,53,52,51,52,55,56,57,74,63,56,80,78,76,83,70,88,51,63,66,60,50,49,53,52,49,51,55,68,39,65,92,42,97,71,82,49,88,85,50,43,60,64,46,49,53,53,47,52,53,51,51,52,51,50,51,54,53,51,51,51,53,51,52,56,51,35,54,51,46,19,52,54,42,42,56,50,39,73,77,39,62,81,52,52,82,84,49,62,60,43,52,85,41,51,62,58,54,49,52,50,52,49,45,63,67,66,47,58,54,69,58,52,50,52,52,49,54,48,48,65,74,35,66,62,49,54,55,50,50,49,51,56,50,52,66,64,43,50,59,59,54,49,50,58,54,39,52,57,46,30,61,57,34,62,76,37,70,67,56,78,79,19,26,43,39,62,44,79,42,86,45,66,50,69,72,39,54,53,49,51,51,54,50,45,67,59,48,70,78,75,80,85,83,77,65,101,75,55,64,66,62,53,50,56,45,49,54,50,45,45,60,51,48,54,44,68,69,37,86,47,73,66,40,47,52,49,46,51,62,61,64,39,65,77,64,35,44,42,68,35,40,32,33,24,40,85,88,66,49,76,74,46,78,46,75,62,84,87,81,52,59,72,70,58,44,54,51,51,49,49,54,52,47,49,44,52,48,44,63,73,39,28,60,100,87,49,91,47,35,84,68,34,78,47,77,35,75,68,45,59,81,88,52,56,67,69,56,48,42,52,53,50,52,48,39,47,69,64,45,39,46,74,45,75,39,58,65,77,90,49,42,67,64,47,31,90,78,45,98,74,42,79,47,77,48,76,50,62,57,67,59,95,87,40,71,44,83,45,77,49,73,44,82,45,58,50,85,77,66,72,64,82,94,67,67,72,136

Organism: NCBI:txid38284